Protein AF-A0A1W9SKI6-F1 (afdb_monomer)

Foldseek 3Di:
DDCVVVVVVVCVLLVVLCVVQVNDNVSSVVSCVQAWPWDDDPNDTDTDGDDDDDDDDDDDDDDDDDDDDPPCPPVVVVVVCVVCVVVVCVPDPDPVVVVVPPVVNVVPPDDPDDQDPVNVQQQDWDCQLAVDIDGCVFRPFNKDKQFPVNLVVQPDFFPQSVQVVPPQWDWDADLQGAIFIGGVNHTQFFWQEFEEEVRHTPQDPPGSGDHTFPLGGSVQFRMKMKGAAAPCVRVNTSRGGMYIYTYGDAQVRDADKDWDWDWDDDPNDTAKTKTKIWHWHDDPFKIKIKIKMKMKHQRDQDFHFHDADCPPPDDDDGTDTDTCVVQWMKIWIKIWIWMGGHQKIKIKIKIWMWTWTFDHDDPPDGKIKIKIKIKIKIKIKGFPDDDPFKTKMKMKIKMWMWMWIPMPDPPDLRHTWIKIKIKIKTKIWMWGDPDPFKIKIKMKIKIKIAIDTDPPRDGPDPDDDDPCRMDTDIDIDMDMWGDDPPHIDD

pLDDT: mean 71.31, std 22.76, range [22.05, 97.25]

Mean predicted aligned error: 16.63 Å

Solvent-accessible surface area (backbone atoms only — not comparable to full-atom values): 27666 Å² total; per-residue (Å²): 141,57,72,67,59,57,51,50,52,50,52,52,53,47,51,51,24,25,62,75,44,73,69,35,70,68,50,14,50,55,47,32,65,68,39,54,51,73,50,85,53,94,97,42,83,51,77,52,76,61,90,83,84,82,89,89,89,89,92,90,91,82,90,89,85,84,90,85,78,97,73,59,78,69,61,56,59,58,53,52,56,66,76,43,53,80,69,55,61,80,78,51,92,56,81,70,65,65,79,68,62,51,71,70,61,63,69,64,59,82,67,94,66,80,78,49,73,66,56,55,60,39,56,41,70,44,56,76,91,40,99,51,84,38,32,50,70,71,42,95,59,55,68,48,75,46,41,40,67,57,49,64,73,65,68,48,80,25,50,60,58,51,47,54,73,39,89,57,37,45,75,48,63,52,76,53,61,46,63,35,47,26,49,78,92,37,87,29,33,67,37,27,40,30,40,23,51,75,83,42,78,64,44,39,88,89,64,27,37,59,76,66,40,47,63,55,54,48,90,55,43,40,30,38,42,29,41,60,36,72,35,34,93,85,68,42,77,26,10,55,51,21,33,39,36,39,33,56,69,43,28,92,75,50,70,49,78,49,76,51,74,48,80,38,74,55,97,93,36,81,39,32,41,36,42,37,43,36,42,21,41,64,55,100,58,36,35,35,26,40,37,42,38,41,35,38,15,51,50,46,68,51,76,33,71,33,65,59,78,79,85,72,80,86,82,81,83,81,60,52,81,44,64,27,59,94,45,28,34,31,40,25,36,40,39,38,43,37,40,36,48,77,54,37,36,41,36,41,35,37,46,35,35,39,36,37,39,48,75,46,55,45,100,90,48,84,29,49,30,43,37,38,36,40,34,42,40,38,38,44,35,36,53,79,40,82,58,98,42,43,37,32,33,43,36,38,38,39,36,41,35,42,35,41,36,46,45,74,44,91,90,48,99,49,66,67,44,55,42,41,36,40,37,43,37,46,33,43,39,40,38,37,41,81,52,98,42,38,36,39,39,39,39,38,40,38,40,39,42,36,48,50,72,61,88,86,66,85,73,96,64,100,58,90,82,74,86,74,48,61,49,78,51,76,49,73,53,78,48,52,39,39,57,52,98,88,54,70,49,107

Secondary structure (DSSP, 8-state):
--HHHHHHHHHHHHHHHHHHTTT-HHHHHHHHHHHEEEEEETTEEEEEE--------------------TTSTTHHHHHHHHHSHHHHTTT-S-GGGGTT--HHHHTTS---PPPPHHHHHHH-EESSSSSS-EEGGG-SSEEEEEEHHHHHHTT--SHHHHHTTSTTEEEEE-TT--EEEEETTEE-TBTSEEEEETTEE-S-TTT-B---SSSS-GGGEEEEEEEES--HHHH-TT-SSEEEEEEE--TTT--EEEEEEEEEEETTEEEEEEEEEEEEEE-SSEEEEEEEEEEEEE----EEEEPPPTT--SS--S-EEEE-TTTSEEEEEEEEEEEEETTEEEEEEEEEEEEEEEEEEETTEEEEEEEEEEEEEEEEEEEEEE-SSEEEEEEEEEEEEEEEEEES-TTSS-SSEEEEEEEEEEEEEEEEE-SSSEEEEEEEEEEEEEEEE-TT------S------EEEEEEEEEEEEEE-SS-EE-

Radius of gyration: 32.05 Å; Cα contacts (8 Å, |Δi|>4): 942; chains: 1; bounding box: 71×91×92 Å

Sequence (490 aa):
MNKLLINLIFVFFYSIAFNLSGQDTTKSKVFYDTIFNIKLIDSTFKISVSKLDSIFNIRFFSIDSFVKNKKEYLDTSFIFFKKHKKKFRNQYKNLEEIYDIDLDAIGKLKGRKKCSELEEELNKTTKISTRNIFSTRNAPNIITIINEEKIRKSGARDLIDILKLVPSFHFALDEKGKVGLGIRGNWSNEGKVLMMIDGQEFNEIFTGKLYFGNRFPVDMIKRIEIIRGAGSADYGGFAEFAVINIITYNSKDTEGLDVFWVKGKADGMLVRNNFGLFFRKNWQNSDLSIQFFSGYGQRSNKEHLAFYDMRNWSEHGISDIVSLRNESDIKPNFFSLKYRYKNFSFKTLIDNYEVKDLTNLDIDKRHKTILKTETIYNEAKYNLYNNKKVNLISKVNLIIQSKEINSTNADTIYSEIENLTVKIKPSLLLYYKFNHRIKFTVGTEFFVDAFMKDENIEYTEKSKKEDINALFNASSYIQGVFRLNFFNLT

Nearest PDB structures (foldseek):
  9fzd-assembly1_A  TM=4.346E-01  e=4.517E-02  Escherichia coli
  6wil-assembly1_A  TM=3.286E-01  e=3.837E-03  Acinetobacter baumannii ACICU
  3slo-assembly1_A  TM=3.652E-01  e=9.921E-02  Escherichia coli O157:H7
  1uyo-assembly1_X  TM=4.360E-01  e=5.317E-01  Neisseria meningitidis
  7ye6-assembly1_P  TM=4.055E-01  e=6.223E-01  Escherichia coli O157:H7

Structure (mmCIF, N/CA/C/O backbone):
data_AF-A0A1W9SKI6-F1
#
_entry.id   AF-A0A1W9SKI6-F1
#
loop_
_atom_site.group_PDB
_atom_site.id
_atom_site.type_symbol
_atom_site.label_atom_id
_atom_site.label_alt_id
_atom_site.label_comp_id
_atom_site.label_asym_id
_atom_site.label_entity_id
_atom_site.label_seq_id
_atom_site.pdbx_PDB_ins_code
_atom_site.Cartn_x
_atom_site.Cartn_y
_atom_site.Cartn_z
_atom_site.occupancy
_atom_site.B_iso_or_equiv
_atom_site.auth_seq_id
_atom_site.auth_comp_id
_atom_site.auth_asym_id
_atom_site.auth_atom_id
_atom_site.pdbx_PDB_model_num
ATOM 1 N N . MET A 1 1 ? -11.645 -21.054 43.047 1.00 45.72 1 MET A N 1
ATOM 2 C CA . MET A 1 1 ? -11.476 -21.985 41.904 1.00 45.72 1 MET A CA 1
ATOM 3 C C . MET A 1 1 ? -12.306 -23.254 42.165 1.00 45.72 1 MET A C 1
ATOM 5 O O . MET A 1 1 ? -11.783 -24.341 42.297 1.00 45.72 1 MET A O 1
ATOM 9 N N . ASN A 1 2 ? -13.548 -23.106 42.628 1.00 45.88 2 ASN A N 1
ATOM 10 C CA . ASN A 1 2 ? -14.832 -22.976 41.914 1.00 45.88 2 ASN A CA 1
ATOM 11 C C . ASN A 1 2 ? -15.425 -24.330 41.487 1.00 45.88 2 ASN A C 1
ATOM 13 O O . ASN A 1 2 ? -15.039 -24.887 40.464 1.00 45.88 2 ASN A O 1
ATOM 17 N N . LYS A 1 3 ? -16.438 -24.778 42.253 1.00 41.66 3 LYS A N 1
ATOM 18 C CA . LYS A 1 3 ? -17.330 -25.945 42.046 1.00 41.66 3 LYS A CA 1
ATOM 19 C C . LYS A 1 3 ? -17.765 -26.186 40.589 1.00 41.66 3 LYS A C 1
ATOM 21 O O . LYS A 1 3 ? -18.076 -27.312 40.224 1.00 41.66 3 LYS A O 1
ATOM 26 N N . LEU A 1 4 ? -17.756 -25.148 39.752 1.00 42.44 4 LEU A N 1
ATOM 27 C CA . LEU A 1 4 ? -18.039 -25.229 38.319 1.00 42.44 4 LEU A CA 1
ATOM 28 C C . LEU A 1 4 ? -17.054 -26.142 37.566 1.00 42.44 4 LEU A C 1
ATOM 30 O O . LEU A 1 4 ? -17.481 -26.933 36.732 1.00 42.44 4 LEU A O 1
ATOM 34 N N . LEU A 1 5 ? -15.754 -26.063 37.880 1.00 42.38 5 LEU A N 1
ATOM 35 C CA . LEU A 1 5 ? -14.728 -26.888 37.235 1.00 42.38 5 LEU A CA 1
ATOM 36 C C . LEU A 1 5 ? -14.874 -28.363 37.647 1.00 42.38 5 LEU A C 1
ATOM 38 O O . LEU A 1 5 ? -14.751 -29.248 36.809 1.00 42.38 5 LEU A O 1
ATOM 42 N N . ILE A 1 6 ? -15.237 -28.610 38.912 1.00 44.84 6 ILE A N 1
ATOM 43 C CA . ILE A 1 6 ? -15.528 -29.948 39.457 1.00 44.84 6 ILE A CA 1
ATOM 44 C C . ILE A 1 6 ? -16.728 -30.573 38.730 1.00 44.84 6 ILE A C 1
ATOM 46 O O . ILE A 1 6 ? -16.645 -31.709 38.271 1.00 44.84 6 ILE A O 1
ATOM 50 N N . ASN A 1 7 ? -17.813 -29.812 38.549 1.00 47.31 7 ASN A N 1
ATOM 51 C CA . ASN A 1 7 ? -19.002 -30.292 37.842 1.00 47.31 7 ASN A CA 1
ATOM 52 C C . ASN A 1 7 ? -18.734 -30.543 36.350 1.00 47.31 7 ASN A C 1
ATOM 54 O O . ASN A 1 7 ? -19.247 -31.510 35.798 1.00 47.31 7 ASN A O 1
ATOM 58 N N . LEU A 1 8 ? -17.913 -29.713 35.699 1.00 45.00 8 LEU A N 1
ATOM 59 C CA . LEU A 1 8 ? -17.529 -29.902 34.294 1.00 45.00 8 LEU A CA 1
ATOM 60 C C . LEU A 1 8 ? -16.683 -31.164 34.090 1.00 45.00 8 LEU A C 1
ATOM 62 O O . LEU A 1 8 ? -16.937 -31.915 33.152 1.00 45.00 8 LEU A O 1
ATOM 66 N N . ILE A 1 9 ? -15.725 -31.423 34.985 1.00 47.78 9 ILE A N 1
ATOM 67 C CA . ILE A 1 9 ? -14.895 -32.634 34.951 1.00 47.78 9 ILE A CA 1
ATOM 68 C C . ILE A 1 9 ? -15.759 -33.877 35.205 1.00 47.78 9 ILE A C 1
ATOM 70 O O . ILE A 1 9 ? -15.648 -34.860 34.473 1.00 47.78 9 ILE A O 1
ATOM 74 N N . PHE A 1 10 ? -16.681 -33.817 36.172 1.00 51.16 10 PHE A N 1
ATOM 75 C CA . PHE A 1 10 ? -17.609 -34.915 36.457 1.00 51.16 10 PHE A CA 1
ATOM 76 C C . PHE A 1 10 ? -18.507 -35.236 35.253 1.00 51.16 10 PHE A C 1
ATOM 78 O O . PHE A 1 10 ? -18.604 -36.390 34.839 1.00 51.16 10 PHE A O 1
ATOM 85 N N . VAL A 1 11 ? -19.104 -34.211 34.635 1.00 54.31 11 VAL A N 1
ATOM 86 C CA . VAL A 1 11 ? -19.956 -34.364 33.445 1.00 54.31 11 VAL A CA 1
ATOM 87 C C . VAL A 1 11 ? -19.168 -34.925 32.262 1.00 54.31 11 VAL A C 1
ATOM 89 O O . VAL A 1 11 ? -19.689 -35.767 31.534 1.00 54.31 11 VAL A O 1
ATOM 92 N N . PHE A 1 12 ? -17.914 -34.506 32.083 1.00 52.31 12 PHE A N 1
ATOM 93 C CA . PHE A 1 12 ? -17.065 -34.985 30.996 1.00 52.31 12 PHE A CA 1
ATOM 94 C C . PHE A 1 12 ? -16.761 -36.486 31.117 1.00 52.31 12 PHE A C 1
ATOM 96 O O . PHE A 1 12 ? -17.006 -37.239 30.175 1.00 52.31 12 PHE A O 1
ATOM 103 N N . PHE A 1 13 ? -16.305 -36.946 32.284 1.00 49.69 13 PHE A N 1
ATOM 104 C CA . PHE A 1 13 ? -15.981 -38.362 32.486 1.00 49.69 13 PHE A CA 1
ATOM 105 C C . PHE A 1 13 ? -17.231 -39.253 32.556 1.00 49.69 13 PHE A C 1
ATOM 107 O O . PHE A 1 13 ? -17.219 -40.358 32.013 1.00 49.69 13 PHE A O 1
ATOM 114 N N . TYR A 1 14 ? -18.341 -38.764 33.119 1.00 55.12 14 TYR A N 1
ATOM 115 C CA . TYR A 1 14 ? -19.610 -39.498 33.106 1.00 55.12 14 TYR A CA 1
ATOM 116 C C . TYR A 1 14 ? -20.189 -39.617 31.686 1.00 55.12 14 TYR A C 1
ATOM 118 O O . TYR A 1 14 ? -20.707 -40.665 31.321 1.00 55.12 14 TYR A O 1
ATOM 126 N N . SER A 1 15 ? -20.030 -38.590 30.843 1.00 47.78 15 SER A N 1
ATOM 127 C CA . SER A 1 15 ? -20.381 -38.630 29.413 1.00 47.78 15 SER A CA 1
ATOM 128 C C . SER A 1 15 ? -19.596 -39.702 28.649 1.00 47.78 15 SER A C 1
ATOM 130 O O . SER A 1 15 ? -20.147 -40.389 27.788 1.00 47.78 15 SER A O 1
ATOM 132 N N . ILE A 1 16 ? -18.309 -39.869 28.961 1.00 49.41 16 ILE A N 1
ATOM 133 C CA . ILE A 1 16 ? -17.473 -40.908 28.347 1.00 49.41 16 ILE A CA 1
ATOM 134 C C . ILE A 1 16 ? -17.939 -42.297 28.803 1.00 49.41 16 ILE A C 1
ATOM 136 O O . ILE A 1 16 ? -18.177 -43.161 27.961 1.00 49.41 16 ILE A O 1
ATOM 140 N N . ALA A 1 17 ? -18.169 -42.492 30.105 1.00 49.06 17 ALA A N 1
ATOM 141 C CA . ALA A 1 17 ? -18.698 -43.747 30.646 1.00 49.06 17 ALA A CA 1
ATOM 142 C C . ALA A 1 17 ? -20.106 -44.082 30.108 1.00 49.0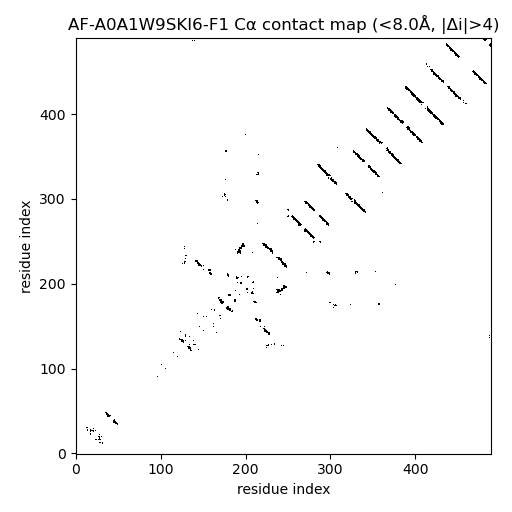6 17 ALA A C 1
ATOM 144 O O . ALA A 1 17 ? -20.405 -45.242 29.824 1.00 49.06 17 ALA A O 1
ATOM 145 N N . PHE A 1 18 ? -20.954 -43.071 29.899 1.00 49.88 18 PHE A N 1
ATOM 146 C CA . PHE A 1 18 ? -22.292 -43.225 29.325 1.00 49.88 18 PHE A CA 1
ATOM 147 C C . PHE A 1 18 ? -22.262 -43.691 27.871 1.00 49.88 18 PHE A C 1
ATOM 149 O O . PHE A 1 18 ? -23.008 -44.588 27.486 1.00 49.88 18 PHE A O 1
ATOM 156 N N . ASN A 1 19 ? -21.353 -43.143 27.066 1.00 50.59 19 ASN A N 1
ATOM 157 C CA . ASN A 1 19 ? -21.190 -43.593 25.686 1.00 50.59 19 ASN A CA 1
ATOM 158 C C . ASN A 1 19 ? -20.571 -44.996 25.595 1.00 50.59 19 ASN A C 1
ATOM 160 O O . ASN A 1 19 ? -21.017 -45.801 24.782 1.00 50.59 19 ASN A O 1
ATOM 164 N N . LEU A 1 20 ? -19.589 -45.314 26.444 1.00 47.59 20 LEU A N 1
ATOM 165 C CA . LEU A 1 20 ? -18.911 -46.617 26.434 1.00 47.59 20 LEU A CA 1
ATOM 166 C C . LEU A 1 20 ? -19.780 -47.760 26.978 1.00 47.59 20 LEU A C 1
ATOM 168 O O . LEU A 1 20 ? -19.622 -48.901 26.559 1.00 47.59 20 LEU A O 1
ATOM 172 N N . SER A 1 21 ? -20.734 -47.464 27.861 1.00 48.59 21 SER A N 1
ATOM 173 C CA . SER A 1 21 ? -21.675 -48.453 28.407 1.00 48.59 21 SER A CA 1
ATOM 174 C C . SER A 1 21 ? -22.931 -48.661 27.550 1.00 48.59 21 SER A C 1
ATOM 176 O O . SER A 1 21 ? -23.876 -49.317 27.992 1.00 48.59 21 SER A O 1
ATOM 178 N N . GLY A 1 22 ? -22.959 -48.116 26.327 1.00 56.47 22 GLY A N 1
ATOM 179 C CA . GLY A 1 22 ? -24.100 -48.250 25.419 1.00 56.47 22 GLY A CA 1
ATOM 180 C C . GLY A 1 22 ? -25.334 -47.465 25.872 1.00 56.47 22 GLY A C 1
ATOM 181 O O . GLY A 1 22 ? -26.451 -47.892 25.600 1.00 56.47 22 GLY A O 1
ATOM 182 N N . GLN A 1 23 ? -25.139 -46.330 26.554 1.00 58.91 23 GLN A N 1
ATOM 183 C CA . GLN A 1 23 ? -26.201 -45.434 27.036 1.00 58.91 23 GLN A CA 1
ATOM 184 C C . GLN A 1 23 ? -27.109 -46.031 28.130 1.00 58.91 23 GLN A C 1
ATOM 186 O O . GLN A 1 23 ? -28.188 -45.506 28.404 1.00 58.91 23 GLN A O 1
ATOM 191 N N . ASP A 1 24 ? -26.661 -47.094 28.806 1.00 63.25 24 ASP A N 1
ATOM 192 C CA . ASP A 1 24 ? -27.309 -47.642 30.002 1.00 63.25 24 ASP A CA 1
ATOM 193 C C . ASP A 1 24 ? -26.775 -46.929 31.249 1.00 63.25 24 ASP A C 1
ATOM 195 O O . ASP A 1 24 ? -25.610 -47.078 31.623 1.00 63.25 24 ASP A O 1
ATOM 199 N N . THR A 1 25 ? -27.629 -46.149 31.912 1.00 55.50 25 THR A N 1
ATOM 200 C CA . THR A 1 25 ? -27.274 -45.304 33.065 1.00 55.50 25 THR A CA 1
ATOM 201 C C . THR A 1 25 ? -26.757 -46.094 34.268 1.00 55.50 25 THR A C 1
ATOM 203 O O . THR A 1 25 ? -25.912 -45.596 35.018 1.00 55.50 25 THR A O 1
ATOM 206 N N . THR A 1 26 ? -27.216 -47.334 34.440 1.00 57.56 26 THR A N 1
ATOM 207 C CA . THR A 1 26 ? -26.822 -48.220 35.542 1.00 57.56 26 THR A CA 1
ATOM 208 C C . THR A 1 26 ? -25.416 -48.749 35.297 1.00 57.56 26 THR A C 1
ATOM 210 O O . THR A 1 26 ? -24.546 -48.643 36.164 1.00 57.56 26 THR A O 1
ATOM 213 N N . LYS A 1 27 ? -25.155 -49.215 34.068 1.00 51.22 27 LYS A N 1
ATOM 214 C CA . LYS A 1 27 ? -23.817 -49.637 33.635 1.00 51.22 27 LYS A CA 1
ATOM 215 C C . LYS A 1 27 ? -22.846 -48.465 33.585 1.00 51.22 27 LYS A C 1
ATOM 217 O O . LYS A 1 27 ? -21.712 -48.630 34.001 1.00 51.22 27 LYS A O 1
ATOM 222 N N . SER A 1 28 ? -23.292 -47.279 33.170 1.00 56.62 28 SER A N 1
ATOM 223 C CA . SER A 1 28 ? -22.488 -46.047 33.128 1.00 56.62 28 SER A CA 1
ATOM 224 C C . SER A 1 28 ? -21.917 -45.687 34.490 1.00 56.62 28 SER A C 1
ATOM 226 O O . SER A 1 28 ? -20.758 -45.296 34.590 1.00 56.62 28 SER A O 1
ATOM 228 N N . LYS A 1 29 ? -22.736 -45.817 35.541 1.00 57.84 29 LYS A N 1
ATOM 229 C CA . LYS A 1 29 ? -22.324 -45.510 36.909 1.00 57.84 29 LYS A CA 1
ATOM 230 C C . LYS A 1 29 ? -21.307 -46.530 37.419 1.00 57.84 29 LYS A C 1
ATOM 232 O O . LYS A 1 29 ? -20.256 -46.131 37.900 1.00 57.84 29 LYS A O 1
ATOM 237 N N . VAL A 1 30 ? -21.564 -47.822 37.206 1.00 53.78 30 VAL A N 1
ATOM 238 C CA . VAL A 1 30 ? -20.612 -48.892 37.553 1.00 53.78 30 VAL A CA 1
ATOM 239 C C . VAL A 1 30 ? -19.298 -48.732 36.776 1.00 53.78 30 VAL A C 1
ATOM 241 O O . VAL A 1 30 ? -18.224 -48.836 37.357 1.00 53.78 30 VAL A O 1
ATOM 244 N N . PHE A 1 31 ? -19.358 -48.410 35.483 1.00 54.03 31 PHE A N 1
ATOM 245 C CA . PHE A 1 31 ? -18.193 -48.197 34.616 1.00 54.03 31 PHE A CA 1
ATOM 246 C C . PHE A 1 31 ? -17.373 -46.970 35.044 1.00 54.03 31 PHE A C 1
ATOM 248 O O . PHE A 1 31 ? -16.146 -47.034 35.094 1.00 54.03 31 PHE A O 1
ATOM 255 N N . TYR A 1 32 ? -18.049 -45.875 35.413 1.00 58.12 32 TYR A N 1
ATOM 256 C CA . TYR A 1 32 ? -17.425 -44.680 35.982 1.00 58.12 32 TYR A CA 1
ATOM 257 C C . TYR A 1 32 ? -16.706 -44.998 37.301 1.00 58.12 32 TYR A C 1
ATOM 259 O O . TYR A 1 32 ? -15.515 -44.714 37.419 1.00 58.12 32 TYR A O 1
ATOM 267 N N . ASP A 1 33 ? -17.389 -45.662 38.238 1.00 53.72 33 ASP A N 1
ATOM 268 C CA . ASP A 1 33 ? -16.848 -45.991 39.563 1.00 53.72 33 ASP A CA 1
ATOM 269 C C . ASP A 1 33 ? -15.702 -47.027 39.498 1.00 53.72 33 ASP A C 1
ATOM 271 O O . ASP A 1 33 ? -14.801 -47.006 40.336 1.00 53.72 33 ASP A O 1
ATOM 275 N N . THR A 1 34 ? -15.697 -47.911 38.490 1.00 49.97 34 THR A N 1
ATOM 276 C CA . THR A 1 34 ? -14.689 -48.984 38.342 1.00 49.97 34 THR A CA 1
ATOM 277 C C . THR A 1 34 ? -13.410 -48.520 37.630 1.00 49.97 34 THR A C 1
ATOM 279 O O . THR A 1 34 ? -12.326 -49.018 37.931 1.00 49.97 34 THR A O 1
ATOM 282 N N . ILE A 1 35 ? -13.507 -47.578 36.682 1.00 51.03 35 ILE A N 1
ATOM 283 C CA . ILE A 1 35 ? -12.367 -47.145 35.845 1.00 51.03 35 ILE A CA 1
ATOM 284 C C . ILE A 1 35 ? -11.756 -45.827 36.331 1.00 51.03 35 ILE A C 1
ATOM 286 O O . ILE A 1 35 ? -10.547 -45.625 36.202 1.00 51.03 35 ILE A O 1
ATOM 290 N N . PHE A 1 36 ? -12.563 -44.931 36.907 1.00 53.03 36 PHE A N 1
ATOM 291 C CA . PHE A 1 36 ? -12.135 -43.589 37.292 1.00 53.03 36 PHE A CA 1
ATOM 292 C C . PHE A 1 36 ? -12.262 -43.386 38.804 1.00 53.03 36 PHE A C 1
ATOM 294 O O . PHE A 1 36 ? -13.232 -42.818 39.298 1.00 53.03 36 PHE A O 1
ATOM 301 N N . ASN A 1 37 ? -11.238 -43.791 39.559 1.00 51.16 37 ASN A N 1
ATOM 302 C CA . ASN A 1 37 ? -11.165 -43.481 40.987 1.00 51.16 37 ASN A CA 1
ATOM 303 C C . ASN A 1 37 ? -10.534 -42.089 41.172 1.00 51.16 37 ASN A C 1
ATOM 305 O O . ASN A 1 37 ? -9.311 -41.945 41.233 1.00 51.16 37 ASN A O 1
ATOM 309 N N . ILE A 1 38 ? -11.365 -41.042 41.174 1.00 48.50 38 ILE A N 1
ATOM 310 C CA . ILE A 1 38 ? -10.923 -39.648 41.339 1.00 48.50 38 ILE A CA 1
ATOM 311 C C . ILE A 1 38 ? -11.090 -39.252 42.808 1.00 48.50 38 ILE A C 1
ATOM 313 O O . ILE A 1 38 ? -12.208 -39.038 43.277 1.00 48.50 38 ILE A O 1
ATOM 317 N N . LYS A 1 39 ? -9.975 -39.112 43.536 1.00 49.00 39 LYS A N 1
ATOM 318 C CA . LYS A 1 39 ? -9.964 -38.579 44.908 1.00 49.00 39 LYS A CA 1
ATOM 319 C C . LYS A 1 39 ? -9.344 -37.185 44.941 1.00 49.00 39 LYS A C 1
ATOM 321 O O . LYS A 1 39 ? -8.323 -36.929 44.303 1.00 49.00 39 LYS A O 1
ATOM 326 N N . LEU A 1 40 ? -9.967 -36.294 45.709 1.00 40.41 40 LEU A N 1
ATOM 327 C CA . LEU A 1 40 ? -9.437 -34.968 46.008 1.00 40.41 40 LEU A CA 1
ATOM 328 C C . LEU A 1 40 ? -8.604 -35.065 47.292 1.00 40.41 40 LEU A C 1
ATOM 330 O O . LEU A 1 40 ? -9.158 -35.387 48.341 1.00 40.41 40 LEU A O 1
ATOM 334 N N . ILE A 1 41 ? -7.296 -34.822 47.212 1.00 44.88 41 ILE A N 1
ATOM 335 C CA . ILE A 1 41 ? -6.399 -34.804 48.378 1.00 44.88 41 ILE A CA 1
ATOM 336 C C . ILE A 1 41 ? -5.532 -33.550 48.260 1.00 44.88 41 ILE A C 1
ATOM 338 O O . ILE A 1 41 ? -4.937 -33.313 47.211 1.00 44.88 41 ILE A O 1
ATOM 342 N N . ASP A 1 42 ? -5.517 -32.710 49.296 1.00 35.97 42 ASP A N 1
ATOM 343 C CA . ASP A 1 42 ? -4.669 -31.512 49.402 1.00 35.97 42 ASP A CA 1
ATOM 344 C C . ASP A 1 42 ? -4.609 -30.655 48.131 1.00 35.97 42 ASP A C 1
ATOM 346 O O . ASP A 1 42 ? -3.549 -30.289 47.629 1.00 35.97 42 ASP A O 1
ATOM 350 N N . SER A 1 43 ? -5.781 -30.313 47.590 1.00 39.44 43 SER A N 1
ATOM 351 C CA . SER A 1 43 ? -5.915 -29.404 46.436 1.00 39.44 43 SER A CA 1
ATOM 352 C C . SER A 1 43 ? -5.321 -29.924 45.118 1.00 39.44 43 SER A C 1
ATOM 354 O O . SER A 1 43 ? -5.269 -29.178 44.140 1.00 39.44 43 SER A O 1
ATOM 356 N N . THR A 1 44 ? -4.921 -31.197 45.057 1.00 33.41 44 THR A N 1
ATOM 357 C CA . THR A 1 44 ? -4.415 -31.855 43.848 1.00 33.41 44 THR A CA 1
ATOM 358 C C . THR A 1 44 ? -5.282 -33.065 43.492 1.00 33.41 44 THR A C 1
ATOM 360 O O . THR A 1 44 ? -5.724 -33.831 44.349 1.00 33.41 44 THR A O 1
ATOM 363 N N . PHE A 1 45 ? -5.596 -33.217 42.203 1.00 41.56 45 PHE A N 1
ATOM 364 C CA . PHE A 1 45 ? -6.372 -34.353 41.710 1.00 41.56 45 PHE A CA 1
ATOM 365 C C . PHE A 1 45 ? -5.428 -35.523 41.434 1.00 41.56 45 PHE A C 1
ATOM 367 O O . PHE A 1 45 ? -4.574 -35.427 40.554 1.00 41.56 45 PHE A O 1
ATOM 374 N N . LYS A 1 46 ? -5.605 -36.644 42.142 1.00 37.84 46 LYS A N 1
ATOM 375 C CA . LYS A 1 46 ? -5.004 -37.925 41.746 1.00 37.84 46 LYS A CA 1
ATOM 376 C C . LYS A 1 46 ? -6.041 -38.736 40.977 1.00 37.84 46 LYS A C 1
ATOM 378 O O . LYS A 1 46 ? -7.098 -39.065 41.511 1.00 37.84 46 LYS A O 1
ATOM 383 N N . ILE A 1 47 ? -5.719 -39.039 39.723 1.00 42.03 47 ILE A N 1
ATOM 384 C CA . ILE A 1 47 ? -6.487 -39.934 38.855 1.00 42.03 47 ILE A CA 1
ATOM 385 C C . ILE A 1 47 ? -5.676 -41.219 38.737 1.00 42.03 47 ILE A C 1
ATOM 387 O O . ILE A 1 47 ? -4.580 -41.209 38.180 1.00 42.03 47 ILE A O 1
ATOM 391 N N . SER A 1 48 ? -6.197 -42.316 39.277 1.00 42.22 48 SER A N 1
ATOM 392 C CA . SER A 1 48 ? -5.643 -43.653 39.062 1.00 42.22 48 SER A CA 1
ATOM 393 C C . SER A 1 48 ? -6.549 -44.425 38.108 1.00 42.22 48 SER A C 1
ATOM 395 O O . SER A 1 48 ? -7.722 -44.623 38.422 1.00 42.22 48 SER A O 1
ATOM 397 N N . VAL A 1 49 ? -6.013 -44.855 36.963 1.00 40.81 49 VAL A N 1
ATOM 398 C CA . VAL A 1 49 ? -6.711 -45.726 36.007 1.00 40.81 49 VAL A CA 1
ATOM 399 C C . VAL A 1 49 ? -6.300 -47.167 36.302 1.00 40.81 49 VAL A C 1
ATOM 401 O O . VAL A 1 49 ? -5.121 -47.504 36.197 1.00 40.81 49 VAL A O 1
ATOM 404 N N . SER A 1 50 ? -7.245 -48.018 36.696 1.00 38.75 50 SER A N 1
ATOM 405 C CA . SER A 1 50 ? -7.017 -49.462 36.826 1.00 38.75 50 SER A CA 1
ATOM 406 C C . SER A 1 50 ? -7.201 -50.173 35.476 1.00 38.75 50 SER A C 1
ATOM 408 O O . SER A 1 50 ? -8.096 -49.828 34.710 1.00 38.75 50 SER A O 1
ATOM 410 N N . LYS A 1 51 ? -6.305 -51.135 35.196 1.00 38.34 51 LYS A N 1
ATOM 411 C CA . LYS A 1 51 ? -6.126 -51.926 33.957 1.00 38.34 51 LYS A CA 1
ATOM 412 C C . LYS A 1 51 ? -7.413 -52.237 33.169 1.00 38.34 51 LYS A C 1
ATOM 414 O O . LYS A 1 51 ? -8.349 -52.810 33.715 1.00 38.34 51 LYS A O 1
ATOM 419 N N . LEU A 1 52 ? -7.372 -51.986 31.858 1.00 34.16 52 LEU A N 1
ATOM 420 C CA . LEU A 1 52 ? -8.285 -52.548 30.857 1.00 34.16 52 LEU A CA 1
ATOM 421 C C . LEU A 1 52 ? -7.464 -53.363 29.849 1.00 34.16 52 LEU A C 1
ATOM 423 O O . LEU A 1 52 ? -6.831 -52.800 28.956 1.00 34.16 52 LEU A O 1
ATOM 427 N N . ASP A 1 53 ? -7.473 -54.685 30.018 1.00 28.67 53 ASP A N 1
ATOM 428 C CA . ASP A 1 53 ? -7.006 -55.642 29.017 1.00 28.67 53 ASP A CA 1
ATOM 429 C C . ASP A 1 53 ? -8.120 -55.886 27.983 1.00 28.67 53 ASP A C 1
ATOM 431 O O . ASP A 1 53 ? -9.126 -56.520 28.280 1.00 28.67 53 ASP A O 1
ATOM 435 N N . SER A 1 54 ? -7.876 -55.442 26.745 1.00 36.28 54 SER A N 1
ATOM 436 C CA . SER A 1 54 ? -8.420 -55.948 25.468 1.00 36.28 54 SER A CA 1
ATOM 437 C C . SER A 1 54 ? -9.939 -55.891 25.143 1.00 36.28 54 SER A C 1
ATOM 439 O O . SER A 1 54 ? -10.815 -56.058 25.980 1.00 36.28 54 SER A O 1
ATOM 441 N N . ILE A 1 55 ? -10.190 -55.815 23.820 1.00 27.83 55 ILE A N 1
ATOM 442 C CA . ILE A 1 55 ? -11.397 -56.171 23.031 1.00 27.83 55 ILE A CA 1
ATOM 443 C C . ILE A 1 55 ? -12.460 -55.061 22.783 1.00 27.83 55 ILE A C 1
ATOM 445 O O . ILE A 1 55 ? -13.320 -54.813 23.617 1.00 27.83 55 ILE A O 1
ATOM 449 N N . PHE A 1 56 ? -12.458 -54.427 21.590 1.00 25.06 56 PHE A N 1
ATOM 450 C CA . PHE A 1 56 ? -13.435 -54.681 20.495 1.00 25.06 56 PHE A CA 1
ATOM 451 C C . PHE A 1 56 ? -13.246 -53.781 19.245 1.00 25.06 56 PHE A C 1
ATOM 453 O O . PHE A 1 56 ? -12.946 -52.593 19.335 1.00 25.06 56 PHE A O 1
ATOM 460 N N . ASN A 1 57 ? -13.436 -54.411 18.075 1.00 22.05 57 ASN A N 1
ATOM 461 C CA . ASN A 1 57 ? -13.266 -53.934 16.690 1.00 22.05 57 ASN A CA 1
ATOM 462 C C . ASN A 1 57 ? -14.583 -53.412 16.042 1.00 22.05 57 ASN A C 1
ATOM 464 O O . ASN A 1 57 ? -15.678 -53.672 16.528 1.00 22.05 57 ASN A O 1
ATOM 468 N N . ILE A 1 58 ? -14.436 -52.706 14.909 1.00 28.00 58 ILE A N 1
ATOM 469 C CA . ILE A 1 58 ? -15.364 -51.822 14.144 1.00 28.00 58 ILE A CA 1
ATOM 470 C C . ILE A 1 58 ? -16.202 -52.548 13.039 1.00 28.00 58 ILE A C 1
ATOM 472 O O . ILE A 1 58 ? -15.680 -53.522 12.502 1.00 28.00 58 ILE A O 1
ATOM 476 N N . ARG A 1 59 ? -17.386 -52.026 12.583 1.00 22.17 59 ARG A N 1
ATOM 477 C CA . ARG A 1 59 ? -17.755 -51.681 11.148 1.00 22.17 59 ARG A CA 1
ATOM 478 C C . ARG A 1 59 ? -19.230 -51.258 10.834 1.00 22.17 59 ARG A C 1
ATOM 480 O O . ARG A 1 59 ? -20.118 -51.421 11.656 1.00 22.17 59 ARG A O 1
ATOM 487 N N . PHE A 1 60 ? -19.400 -50.646 9.639 1.00 30.06 60 PHE A N 1
ATOM 488 C CA . PHE A 1 60 ? -20.407 -49.688 9.085 1.00 30.06 60 PHE A CA 1
ATOM 489 C C . PHE A 1 60 ? -21.615 -50.273 8.288 1.00 30.06 60 PHE A C 1
ATOM 491 O O . PHE A 1 60 ? -21.543 -51.416 7.856 1.00 30.06 60 PHE A O 1
ATOM 498 N N . PHE A 1 61 ? -22.627 -49.436 7.948 1.00 22.16 61 PHE A N 1
ATOM 499 C CA . PHE A 1 61 ? -23.606 -49.634 6.840 1.00 22.16 61 PHE A CA 1
ATOM 500 C C . PHE A 1 61 ? -23.938 -48.332 6.054 1.00 22.16 61 PHE A C 1
ATOM 502 O O . PHE A 1 61 ? -23.860 -47.239 6.617 1.00 22.16 61 PHE A O 1
ATOM 509 N N . SER A 1 62 ? -24.306 -48.457 4.762 1.00 23.62 62 SER A N 1
ATOM 510 C CA . SER A 1 62 ? -24.506 -47.384 3.755 1.00 23.62 62 SER A CA 1
ATOM 511 C C . SER A 1 62 ? -25.912 -47.323 3.107 1.00 23.62 62 SER A C 1
ATOM 513 O O . SER A 1 62 ? -26.516 -48.372 2.932 1.00 23.62 62 SER A O 1
ATOM 515 N N . ILE A 1 63 ? -26.296 -46.109 2.650 1.00 29.08 63 ILE A N 1
ATOM 516 C CA . ILE A 1 63 ? -27.103 -45.688 1.458 1.00 29.08 63 ILE A CA 1
ATOM 517 C C . ILE A 1 63 ? -28.516 -46.294 1.235 1.00 29.08 63 ILE A C 1
ATOM 519 O O . ILE A 1 63 ? -28.623 -47.474 0.947 1.00 29.08 63 ILE A O 1
ATOM 523 N N . ASP A 1 64 ? -29.585 -45.470 1.276 1.00 23.02 64 ASP A N 1
ATOM 524 C CA . ASP A 1 64 ? -30.431 -45.077 0.113 1.00 23.02 64 ASP A CA 1
ATOM 525 C C . ASP A 1 64 ? -31.748 -44.364 0.508 1.00 23.02 64 ASP A C 1
ATOM 527 O O . ASP A 1 64 ? -32.227 -44.501 1.629 1.00 23.02 64 ASP A O 1
ATOM 531 N N . SER A 1 65 ? -32.355 -43.654 -0.458 1.00 25.73 65 SER A N 1
ATOM 532 C CA . SER A 1 65 ? -33.690 -42.999 -0.472 1.00 25.73 65 SER A CA 1
ATOM 533 C C . SER A 1 65 ? -33.799 -41.514 -0.068 1.00 25.73 65 SER A C 1
ATOM 535 O O . SER A 1 65 ? -34.511 -41.094 0.842 1.00 25.73 65 SER A O 1
ATOM 537 N N . PHE A 1 66 ? -33.161 -40.679 -0.892 1.00 28.45 66 PHE A N 1
ATOM 538 C CA . PHE A 1 66 ? -33.668 -39.351 -1.245 1.00 28.45 66 PHE A CA 1
ATOM 539 C C . PHE A 1 66 ? -34.870 -39.526 -2.204 1.00 28.45 66 PHE A C 1
ATOM 541 O O . PHE A 1 66 ? -34.803 -40.328 -3.129 1.00 28.45 66 PHE A O 1
ATOM 548 N N . VAL A 1 67 ? -35.929 -38.727 -2.022 1.00 31.36 67 VAL A N 1
ATOM 549 C CA . VAL A 1 67 ? -37.117 -38.572 -2.901 1.00 31.36 67 VAL A CA 1
ATOM 550 C C . VAL A 1 67 ? -38.265 -39.582 -2.714 1.00 31.36 67 VAL A C 1
ATOM 552 O O . VAL A 1 67 ? -38.440 -40.506 -3.501 1.00 31.36 67 VAL A O 1
ATOM 555 N N . LYS A 1 68 ? -39.180 -39.288 -1.776 1.00 26.59 68 LYS A N 1
ATOM 556 C CA . LYS A 1 68 ? -40.636 -39.265 -2.048 1.00 26.59 68 LYS A CA 1
ATOM 557 C C . LYS A 1 68 ? -41.418 -38.641 -0.883 1.00 26.59 68 LYS A C 1
ATOM 559 O O . LYS A 1 68 ? -41.103 -38.856 0.274 1.00 26.59 68 LYS A O 1
ATOM 564 N N . ASN A 1 69 ? -42.470 -37.908 -1.247 1.00 28.62 69 ASN A N 1
ATOM 565 C CA . ASN A 1 69 ? -43.557 -37.373 -0.411 1.00 28.62 69 ASN A CA 1
ATOM 566 C C . ASN A 1 69 ? -43.351 -36.037 0.330 1.00 28.62 69 ASN A C 1
ATOM 568 O O . ASN A 1 69 ? -43.205 -35.928 1.540 1.00 28.62 69 ASN A O 1
ATOM 572 N N . LYS A 1 70 ? -43.540 -34.975 -0.460 1.00 29.33 70 LYS A N 1
ATOM 573 C CA . LYS A 1 70 ? -43.668 -33.549 -0.116 1.00 29.33 70 LYS A CA 1
ATOM 574 C C . LYS A 1 70 ? -44.963 -33.173 0.655 1.00 29.33 70 LYS A C 1
ATOM 576 O O . LYS A 1 70 ? -45.390 -32.027 0.561 1.00 29.33 70 LYS A O 1
ATOM 581 N N . LYS A 1 71 ? -45.614 -34.096 1.382 1.00 26.94 71 LYS A N 1
ATOM 582 C CA . LYS A 1 71 ? -46.946 -33.863 2.003 1.00 26.94 71 LYS A CA 1
ATOM 583 C C . LYS A 1 71 ? -47.023 -33.989 3.537 1.00 26.94 71 LYS A C 1
ATOM 585 O O . LYS A 1 71 ? -48.048 -33.624 4.092 1.00 26.94 71 LYS A O 1
ATOM 590 N N . GLU A 1 72 ? -45.950 -34.376 4.234 1.00 30.94 72 GLU A N 1
ATOM 591 C CA . GLU A 1 72 ? -45.929 -34.494 5.716 1.00 30.94 72 GLU A CA 1
ATOM 592 C C . GLU A 1 72 ? -45.400 -33.254 6.474 1.00 30.94 72 GLU A C 1
ATOM 594 O O . GLU A 1 72 ? -45.396 -33.213 7.707 1.00 30.94 72 GLU A O 1
ATOM 599 N N . TYR A 1 73 ? -44.978 -32.203 5.766 1.00 30.95 73 TYR A N 1
ATOM 600 C CA . TYR A 1 73 ? -44.375 -31.020 6.402 1.00 30.95 73 TYR A CA 1
ATOM 601 C C . TYR A 1 73 ? -45.376 -30.074 7.089 1.00 30.95 73 TYR A C 1
ATOM 603 O O . TYR A 1 73 ? -44.970 -29.230 7.888 1.00 30.95 73 TYR A O 1
ATOM 611 N N . LEU A 1 74 ? -46.678 -30.211 6.822 1.00 27.97 74 LEU A N 1
ATOM 612 C CA . LEU A 1 74 ? -47.701 -29.359 7.443 1.00 27.97 74 LEU A CA 1
ATOM 613 C C . LEU A 1 74 ? -48.293 -29.963 8.729 1.00 27.97 74 LEU A C 1
ATOM 615 O O . LEU A 1 74 ? -48.583 -29.207 9.654 1.00 27.97 74 LEU A O 1
ATOM 619 N N . ASP A 1 75 ? -48.342 -31.292 8.874 1.00 28.97 75 ASP A N 1
ATOM 620 C CA . ASP A 1 75 ? -48.923 -31.931 10.072 1.00 28.97 75 ASP A CA 1
ATOM 621 C C . ASP A 1 75 ? -47.942 -32.122 11.240 1.00 28.97 75 ASP A C 1
ATOM 623 O O . ASP A 1 75 ? -48.331 -32.086 12.412 1.00 28.97 75 ASP A O 1
ATOM 627 N N . THR A 1 76 ? -46.639 -32.221 10.974 1.00 30.61 76 THR A N 1
ATOM 628 C CA . THR A 1 76 ? -45.621 -32.314 12.041 1.00 30.61 76 THR A CA 1
ATOM 629 C C . THR A 1 76 ? -45.452 -31.001 12.818 1.00 30.61 76 THR A C 1
ATOM 631 O O . THR A 1 76 ? -45.133 -31.016 14.012 1.00 30.61 76 THR A O 1
ATOM 634 N N . SER A 1 77 ? -45.780 -29.869 12.191 1.00 29.45 77 SER A N 1
ATOM 635 C CA . SER A 1 77 ? -45.769 -28.537 12.810 1.00 29.45 77 SER A CA 1
ATOM 636 C C . SER A 1 77 ? -46.882 -28.369 13.860 1.00 29.45 77 SER A C 1
ATOM 638 O O . SER A 1 77 ? -46.673 -27.734 14.897 1.00 29.45 77 SER A O 1
ATOM 640 N N . PHE A 1 78 ? -48.044 -29.003 13.654 1.00 29.08 78 PHE A N 1
ATOM 641 C CA . PHE A 1 78 ? -49.189 -28.923 14.571 1.00 29.08 78 PHE A CA 1
ATOM 642 C C . PHE A 1 78 ? -49.064 -29.876 15.773 1.00 29.08 78 PHE A C 1
ATOM 644 O O . PHE A 1 78 ? -49.467 -29.537 16.892 1.00 29.08 78 PHE A O 1
ATOM 651 N N . ILE A 1 79 ? -48.440 -31.047 15.589 1.00 32.62 79 ILE A N 1
ATOM 652 C CA . ILE A 1 79 ? -48.229 -32.025 16.671 1.00 32.62 79 ILE A CA 1
ATOM 653 C C . ILE A 1 79 ? -47.114 -31.565 17.631 1.00 32.62 79 ILE A C 1
ATOM 655 O O . ILE A 1 79 ? -47.240 -31.734 18.850 1.00 32.62 79 ILE A O 1
ATOM 659 N N . PHE A 1 80 ? -46.071 -30.891 17.128 1.00 35.09 80 PHE A N 1
ATOM 660 C CA . PHE A 1 80 ? -45.001 -30.330 17.965 1.00 35.09 80 PHE A CA 1
ATOM 661 C C . PHE A 1 80 ? -45.514 -29.223 18.906 1.00 35.09 80 PHE A C 1
ATOM 663 O O . PHE A 1 80 ? -45.200 -29.218 20.103 1.00 35.09 80 PHE A O 1
ATOM 670 N N . PHE A 1 81 ? -46.395 -28.348 18.408 1.00 32.06 81 PHE A N 1
ATOM 671 C CA . PHE A 1 81 ? -47.012 -27.281 19.205 1.00 32.06 81 PHE A CA 1
ATOM 672 C C . PHE A 1 81 ? -47.941 -27.809 20.309 1.00 32.06 81 PHE A C 1
ATOM 674 O O . PHE A 1 81 ? -48.010 -27.230 21.397 1.00 32.06 81 PHE A O 1
ATOM 681 N N . LYS A 1 82 ? -48.612 -28.948 20.088 1.00 32.88 82 LYS A N 1
ATOM 682 C CA . LYS A 1 82 ? -49.479 -29.573 21.102 1.00 32.88 82 LYS A CA 1
ATOM 683 C C . LYS A 1 82 ? -48.674 -30.246 22.223 1.00 32.88 82 LYS A C 1
ATOM 685 O O . LYS A 1 82 ? -49.075 -30.165 23.384 1.00 32.88 82 LYS A O 1
ATOM 690 N N . LYS A 1 83 ? -47.517 -30.847 21.908 1.00 33.69 83 LYS A N 1
ATOM 691 C CA . LYS A 1 83 ? -46.687 -31.608 22.867 1.00 33.69 83 LYS A CA 1
ATOM 692 C C . LYS A 1 83 ? -45.789 -30.729 23.756 1.00 33.69 83 LYS A C 1
ATOM 694 O O . LYS A 1 83 ? -45.435 -31.142 24.857 1.00 33.69 83 LYS A O 1
ATOM 699 N N . HIS A 1 84 ? -45.483 -29.495 23.340 1.00 39.28 84 HIS A N 1
ATOM 700 C CA . HIS A 1 84 ? -44.615 -28.567 24.090 1.00 39.28 84 HIS A CA 1
ATOM 701 C C . HIS A 1 84 ? -45.329 -27.358 24.728 1.00 39.28 84 HIS A C 1
ATOM 703 O O . HIS A 1 84 ? -44.685 -26.524 25.370 1.00 39.28 84 HIS A O 1
ATOM 709 N N . LYS A 1 85 ? -46.669 -27.313 24.675 1.00 34.16 85 LYS A N 1
ATOM 710 C CA . LYS A 1 85 ? -47.510 -26.223 25.213 1.00 34.16 85 LYS A CA 1
ATOM 711 C C . LYS A 1 85 ? -47.312 -25.949 26.716 1.00 34.16 85 LYS A C 1
ATOM 713 O O . LYS A 1 85 ? -47.455 -24.814 27.161 1.00 34.16 85 LYS A O 1
ATOM 718 N N . LYS A 1 86 ? -46.929 -26.964 27.504 1.00 35.88 86 LYS A N 1
ATOM 719 C CA . LYS A 1 86 ? -46.649 -26.830 28.951 1.00 35.88 86 LYS A CA 1
ATOM 720 C C . LYS A 1 86 ? -45.256 -26.262 29.268 1.00 35.88 86 LYS A C 1
ATOM 722 O O . LYS A 1 86 ? -45.073 -25.728 30.353 1.00 35.88 86 LYS A O 1
ATOM 727 N N . LYS A 1 87 ? -44.293 -26.344 28.337 1.00 38.31 87 LYS A N 1
ATOM 728 C CA . LYS A 1 87 ? -42.922 -25.825 28.524 1.00 38.31 87 LYS A CA 1
ATOM 729 C C . LYS A 1 87 ? -42.771 -24.369 28.067 1.00 38.31 87 LYS A C 1
ATOM 731 O O . LYS A 1 87 ? -41.960 -23.653 28.634 1.00 38.31 87 LYS A O 1
ATOM 736 N N . PHE A 1 88 ? -43.587 -23.921 27.109 1.00 35.22 88 PHE A N 1
ATOM 737 C CA . PHE A 1 88 ? -43.578 -22.536 26.612 1.00 35.22 88 PHE A CA 1
ATOM 738 C C . PHE A 1 88 ? -44.289 -21.533 27.536 1.00 35.22 88 PHE A C 1
ATOM 740 O O . PHE A 1 88 ? -43.877 -20.381 27.620 1.00 35.22 88 PHE A O 1
ATOM 747 N N . ARG A 1 89 ? -45.312 -21.968 28.286 1.00 34.28 89 ARG A N 1
ATOM 748 C CA . ARG A 1 89 ? -46.114 -21.087 29.158 1.00 34.28 89 ARG A CA 1
ATOM 749 C C . ARG A 1 89 ? -45.361 -20.527 30.372 1.00 34.28 89 ARG A C 1
ATOM 751 O O . ARG A 1 89 ? -45.817 -19.560 30.965 1.00 34.28 89 ARG A O 1
ATOM 758 N N . ASN A 1 90 ? -44.224 -21.124 30.735 1.00 38.78 90 ASN A N 1
ATOM 759 C CA . ASN A 1 90 ? -43.458 -20.728 31.919 1.00 38.78 90 ASN A CA 1
ATOM 760 C C . ASN A 1 90 ? -42.302 -19.764 31.619 1.00 38.78 90 ASN A C 1
ATOM 762 O O . ASN A 1 90 ? -41.606 -19.377 32.553 1.00 38.78 90 ASN A O 1
ATOM 766 N N . GLN A 1 91 ? -42.091 -19.375 30.357 1.00 44.06 91 GLN A N 1
ATOM 767 C CA . GLN A 1 91 ? -40.976 -18.494 29.990 1.00 44.06 91 GLN A CA 1
ATOM 768 C C . GLN A 1 91 ? -41.408 -17.163 29.351 1.00 44.06 91 GLN A C 1
ATOM 770 O O . GLN A 1 91 ? -40.624 -16.222 29.391 1.00 44.06 91 GLN A O 1
ATOM 775 N N . TYR A 1 92 ? -42.649 -17.045 28.861 1.00 40.97 92 TYR A N 1
ATOM 776 C CA . TYR A 1 92 ? -43.200 -15.820 28.261 1.00 40.97 92 TYR A CA 1
ATOM 777 C C . TYR A 1 92 ? -44.687 -15.709 28.622 1.00 40.97 92 TYR A C 1
ATOM 779 O O . TYR A 1 92 ? -45.441 -16.669 28.437 1.00 40.97 92 TYR A O 1
ATOM 787 N N . LYS A 1 93 ? -45.101 -14.592 29.236 1.00 39.69 93 LYS A N 1
ATOM 788 C CA . LYS A 1 93 ? -46.432 -14.460 29.864 1.00 39.69 93 LYS A CA 1
ATOM 789 C C . LYS A 1 93 ? -47.551 -14.087 28.883 1.00 39.69 93 LYS A C 1
ATOM 791 O O . LYS A 1 93 ? -48.698 -14.380 29.202 1.00 39.69 93 LYS A O 1
ATOM 796 N N . ASN A 1 94 ? -47.245 -13.546 27.700 1.00 37.72 94 ASN A N 1
ATOM 797 C CA . ASN A 1 94 ? -48.241 -13.110 26.714 1.00 37.72 94 ASN A CA 1
ATOM 798 C C . ASN A 1 94 ? -47.949 -13.672 25.309 1.00 37.72 94 ASN A C 1
ATOM 800 O O . ASN A 1 94 ? -46.800 -13.799 24.903 1.00 37.72 94 ASN A O 1
ATOM 804 N N . LEU A 1 95 ? -49.006 -14.006 24.557 1.00 38.56 95 LEU A N 1
ATOM 805 C CA . LEU A 1 95 ? -48.925 -14.532 23.182 1.00 38.56 95 LEU A CA 1
ATOM 806 C C . LEU A 1 95 ? -48.470 -13.487 22.145 1.00 38.56 95 LEU A C 1
ATOM 808 O O . LEU A 1 95 ? -48.041 -13.869 21.060 1.00 38.56 95 LEU A O 1
ATOM 812 N N . GLU A 1 96 ? -48.532 -12.197 22.476 1.00 39.69 96 GLU A N 1
ATOM 813 C CA . GLU A 1 96 ? -48.096 -11.097 21.602 1.00 39.69 96 GLU A CA 1
ATOM 814 C C . GLU A 1 96 ? -46.564 -11.021 21.462 1.00 39.69 96 GLU A C 1
ATOM 816 O O . GLU A 1 96 ? -46.073 -10.667 20.397 1.00 39.69 96 GLU A O 1
ATOM 821 N N . GLU A 1 97 ? -45.791 -11.502 22.447 1.00 41.03 97 GLU A N 1
ATOM 822 C CA . GLU A 1 97 ? -44.315 -11.556 22.380 1.00 41.03 97 GLU A CA 1
ATOM 823 C C . GLU A 1 97 ? -43.785 -12.585 21.356 1.00 41.03 97 GLU A C 1
ATOM 825 O O . GLU A 1 97 ? -42.601 -12.588 21.024 1.00 41.03 97 GLU A O 1
ATOM 830 N N . ILE A 1 98 ? -44.646 -13.470 20.836 1.00 40.50 98 ILE A N 1
ATOM 831 C CA . ILE A 1 98 ? -44.281 -14.471 19.817 1.00 40.50 98 ILE A CA 1
ATOM 832 C C . ILE A 1 98 ? -44.237 -13.846 18.414 1.00 40.50 98 ILE A C 1
ATOM 834 O O . ILE A 1 98 ? -43.474 -14.308 17.566 1.00 40.50 98 ILE A O 1
ATOM 838 N N . TYR A 1 99 ? -45.011 -12.785 18.172 1.00 37.75 99 TYR A N 1
ATOM 839 C CA . TYR A 1 99 ? -44.994 -12.059 16.899 1.00 37.75 99 TYR A CA 1
ATOM 840 C C . TYR A 1 99 ? -43.810 -11.081 16.782 1.00 37.75 99 TYR A C 1
ATOM 842 O O . TYR A 1 99 ? -43.464 -10.698 15.669 1.00 37.75 99 TYR A O 1
ATOM 850 N N . ASP A 1 100 ? -43.134 -10.774 17.896 1.00 38.81 100 ASP A N 1
ATOM 851 C CA . ASP A 1 100 ? -41.935 -9.919 17.967 1.00 38.81 100 ASP A CA 1
ATOM 852 C C . ASP A 1 100 ? -40.606 -10.704 17.938 1.00 38.81 100 ASP A C 1
ATOM 854 O O . ASP A 1 100 ? -39.529 -10.175 18.239 1.00 38.81 100 ASP A O 1
ATOM 858 N N . ILE A 1 101 ? -40.643 -11.986 17.560 1.00 45.56 101 ILE A N 1
ATOM 859 C CA . ILE A 1 101 ? -39.421 -12.769 17.367 1.00 45.56 101 ILE A CA 1
ATOM 860 C C . ILE A 1 101 ? -38.725 -12.292 16.086 1.00 45.56 101 ILE A C 1
ATOM 862 O O . ILE A 1 101 ? -39.123 -12.620 14.970 1.00 45.56 101 ILE A O 1
ATOM 866 N N . ASP A 1 102 ? -37.647 -11.534 16.279 1.00 43.16 102 ASP A N 1
ATOM 867 C CA . ASP A 1 102 ? -36.712 -11.088 15.246 1.00 43.16 102 ASP A CA 1
ATOM 868 C C . ASP A 1 102 ? -36.277 -12.258 14.335 1.00 43.16 102 ASP A C 1
ATOM 870 O O . ASP A 1 102 ? -35.947 -13.350 14.812 1.00 43.16 102 ASP A O 1
ATOM 874 N N . LEU A 1 103 ? -36.233 -12.037 13.017 1.00 46.50 103 LEU A N 1
ATOM 875 C CA . LEU A 1 103 ? -35.790 -13.026 12.018 1.00 46.50 103 LEU A CA 1
ATOM 876 C C . LEU A 1 103 ? -34.377 -13.566 12.333 1.00 46.50 103 LEU A C 1
ATOM 878 O O . LEU A 1 103 ? -34.067 -14.728 12.053 1.00 46.50 103 LEU A O 1
ATOM 882 N N . ASP A 1 104 ? -33.556 -12.774 13.027 1.00 45.25 104 ASP A N 1
ATOM 883 C CA . ASP A 1 104 ? -32.235 -13.159 13.537 1.00 45.25 104 ASP A CA 1
ATOM 884 C C . ASP A 1 104 ? -32.274 -14.233 14.645 1.00 45.25 104 ASP A C 1
ATOM 886 O O . ASP A 1 104 ? -31.290 -14.952 14.860 1.00 45.25 104 ASP A O 1
ATOM 890 N N . ALA A 1 105 ? -33.390 -14.378 15.363 1.00 43.34 105 ALA A N 1
ATOM 891 C CA . ALA A 1 105 ? -33.591 -15.445 16.343 1.00 43.34 105 ALA A CA 1
ATOM 892 C C . ALA A 1 105 ? -33.954 -16.779 15.665 1.00 43.34 105 ALA A C 1
ATOM 894 O O . ALA A 1 105 ? -33.511 -17.834 16.126 1.00 43.34 105 ALA A O 1
ATOM 895 N N . ILE A 1 106 ? -34.649 -16.737 14.522 1.00 42.75 106 ILE A N 1
ATOM 896 C CA . ILE A 1 106 ? -34.912 -17.911 13.672 1.00 42.75 106 ILE A CA 1
ATOM 897 C C . ILE A 1 106 ? -33.609 -18.389 13.010 1.00 42.75 106 ILE A C 1
ATOM 899 O O . ILE A 1 106 ? -33.346 -19.590 12.967 1.00 42.75 106 ILE A O 1
ATOM 903 N N . GLY A 1 107 ? -32.723 -17.471 12.606 1.00 41.12 107 GLY A N 1
ATOM 904 C CA . GLY A 1 107 ? -31.387 -17.797 12.081 1.00 41.12 107 GLY A CA 1
ATOM 905 C C . GLY A 1 107 ? -30.434 -18.457 13.093 1.00 41.12 107 GLY A C 1
ATOM 906 O O . GLY A 1 107 ? -29.453 -19.090 12.703 1.00 41.12 107 GLY A O 1
ATOM 907 N N . LYS A 1 108 ? -30.723 -18.359 14.400 1.00 42.31 108 LYS A N 1
ATOM 908 C CA . LYS A 1 108 ? -29.949 -19.005 15.479 1.00 42.31 108 LYS A CA 1
ATOM 909 C C . LYS A 1 108 ? -30.435 -20.410 15.832 1.00 42.31 108 LYS A C 1
ATOM 911 O O . LYS A 1 108 ? -29.788 -21.082 16.643 1.00 42.31 108 LYS A O 1
ATOM 916 N N . LEU A 1 109 ? -31.516 -20.891 15.214 1.00 37.78 109 LEU A N 1
ATOM 917 C CA . LEU A 1 109 ? -31.865 -22.308 15.244 1.00 37.78 109 LEU A CA 1
ATOM 918 C C . LEU A 1 109 ? -30.785 -23.073 14.473 1.00 37.78 109 LEU A C 1
ATOM 920 O O . LEU A 1 109 ? -30.759 -23.095 13.246 1.00 37.78 109 LEU A O 1
ATOM 924 N N . LYS A 1 110 ? -29.850 -23.668 15.221 1.00 44.34 110 LYS A N 1
ATOM 925 C CA . LYS A 1 110 ? -28.744 -24.485 14.710 1.00 44.34 110 LYS A CA 1
ATOM 926 C C . LYS A 1 110 ? -29.263 -25.726 13.974 1.00 44.34 110 LYS A C 1
ATOM 928 O O . LYS A 1 110 ? -29.213 -26.834 14.496 1.00 44.34 110 LYS A O 1
ATOM 933 N N . GLY A 1 111 ? -29.668 -25.557 12.723 1.00 39.56 111 GLY A N 1
ATOM 934 C CA . GLY A 1 111 ? -29.372 -26.541 11.694 1.00 39.56 111 GLY A CA 1
ATOM 935 C C . GLY A 1 111 ? -27.921 -26.331 11.277 1.00 39.56 111 GLY A C 1
ATOM 936 O O . GLY A 1 111 ? -27.535 -25.210 10.956 1.00 39.56 111 GLY A O 1
ATOM 937 N N . ARG A 1 112 ? -27.087 -27.377 11.306 1.00 40.41 112 ARG A N 1
ATOM 938 C CA . ARG A 1 112 ? -25.753 -27.339 10.686 1.00 40.41 112 ARG A CA 1
ATOM 939 C C . ARG A 1 112 ? -25.921 -27.135 9.171 1.00 40.41 112 ARG A C 1
ATOM 941 O O . ARG A 1 112 ? -25.899 -28.099 8.417 1.00 40.41 112 ARG A O 1
ATOM 948 N N . LYS A 1 113 ? -26.108 -25.895 8.717 1.00 41.53 113 LYS A N 1
ATOM 949 C CA . LYS A 1 113 ? -25.865 -25.503 7.328 1.00 41.53 113 LYS A CA 1
ATOM 950 C C . LYS A 1 113 ? -24.409 -25.067 7.241 1.00 41.53 113 LYS A C 1
ATOM 952 O O . LYS A 1 113 ? -23.986 -24.160 7.950 1.00 41.53 113 LYS A O 1
ATOM 957 N N . LYS A 1 114 ? -23.632 -25.756 6.409 1.00 35.53 114 LYS A N 1
ATOM 958 C CA . LYS A 1 114 ? -22.332 -25.271 5.939 1.00 35.53 114 LYS A CA 1
ATOM 959 C C . LYS A 1 114 ? -22.601 -23.897 5.303 1.00 35.53 114 LYS A C 1
ATOM 961 O O . LYS A 1 114 ? -23.422 -23.844 4.389 1.00 35.53 114 LYS A O 1
ATOM 966 N N . CYS A 1 115 ? -22.023 -22.813 5.837 1.00 42.22 115 CYS A N 1
ATOM 967 C CA . CYS A 1 115 ? -22.154 -21.481 5.231 1.00 42.22 115 CYS A CA 1
ATOM 968 C C . CYS A 1 115 ? -21.787 -21.586 3.751 1.00 42.22 115 CYS A C 1
ATOM 970 O O . CYS A 1 115 ? -20.793 -22.230 3.410 1.00 42.22 115 CYS A O 1
ATOM 972 N N . SER A 1 116 ? -22.604 -21.001 2.879 1.00 53.31 116 SER A N 1
ATOM 973 C CA . SER A 1 116 ? -22.270 -20.967 1.453 1.00 53.31 116 SER A CA 1
ATOM 974 C C . SER A 1 116 ? -21.036 -20.085 1.220 1.00 53.31 116 SER A C 1
ATOM 976 O O . SER A 1 116 ? -20.816 -19.124 1.958 1.00 53.31 116 SER A O 1
ATOM 978 N N . GLU A 1 117 ? -20.245 -20.369 0.181 1.00 52.38 117 GLU A N 1
ATOM 979 C CA . GLU A 1 117 ? -19.070 -19.552 -0.190 1.00 52.38 117 GLU A CA 1
ATOM 980 C C . GLU A 1 117 ? -19.442 -18.069 -0.396 1.00 52.38 117 GLU A C 1
ATOM 982 O O . GLU A 1 117 ? -18.682 -17.163 -0.055 1.00 52.38 117 GLU A O 1
ATOM 987 N N . LEU A 1 118 ? -20.664 -17.809 -0.874 1.00 40.91 118 LEU A N 1
ATOM 988 C CA . LEU A 1 118 ? -21.222 -16.466 -1.016 1.00 40.91 118 LEU A CA 1
ATOM 989 C C . LEU A 1 118 ? -21.465 -15.779 0.338 1.00 40.91 118 LEU A C 1
ATOM 991 O O . LEU A 1 118 ? -21.175 -14.594 0.495 1.00 40.91 118 LEU A O 1
ATOM 995 N N . GLU A 1 119 ? -21.994 -16.498 1.330 1.00 44.06 119 GLU A N 1
ATOM 996 C CA . GLU A 1 119 ? -22.184 -15.953 2.680 1.00 44.06 119 GLU A CA 1
ATOM 997 C C . GLU A 1 119 ? -20.853 -15.642 3.361 1.00 44.06 119 GLU A C 1
ATOM 999 O O . GLU A 1 119 ? -20.756 -14.651 4.087 1.00 44.06 119 GLU A O 1
ATOM 1004 N N . GLU A 1 120 ? -19.824 -16.451 3.117 1.00 52.62 120 GLU A N 1
ATOM 1005 C CA . GLU A 1 120 ? -18.477 -16.176 3.606 1.00 52.62 120 GLU A CA 1
ATOM 1006 C C . GLU A 1 120 ? -17.913 -14.894 2.976 1.00 52.62 120 GLU A C 1
ATOM 1008 O O . GLU A 1 120 ? -17.418 -14.026 3.696 1.00 52.62 120 GLU A O 1
ATOM 1013 N N . GLU A 1 121 ? -18.084 -14.700 1.664 1.00 55.59 121 GLU A N 1
ATOM 1014 C CA . GLU A 1 121 ? -17.636 -13.492 0.959 1.00 55.59 121 GLU A CA 1
ATOM 1015 C C . GLU A 1 121 ? -18.356 -12.213 1.435 1.00 55.59 121 GLU A C 1
ATOM 1017 O O . GLU A 1 121 ? -17.728 -11.164 1.608 1.00 55.59 121 GLU A O 1
ATOM 1022 N N . LEU A 1 122 ? -19.664 -12.298 1.704 1.00 43.78 122 LEU A N 1
ATOM 1023 C CA . LEU A 1 122 ? -20.502 -11.178 2.167 1.00 43.78 122 LEU A CA 1
ATOM 1024 C C . LEU A 1 122 ? -20.266 -10.789 3.640 1.00 43.78 122 LEU A C 1
ATOM 1026 O O . LEU A 1 122 ? -20.582 -9.670 4.067 1.00 43.78 122 LEU A O 1
ATOM 1030 N N . ASN A 1 123 ? -19.728 -11.711 4.437 1.00 52.91 123 ASN A N 1
ATOM 1031 C CA . ASN A 1 123 ? -19.451 -11.490 5.854 1.00 52.91 123 ASN A CA 1
ATOM 1032 C C . ASN A 1 123 ? -17.999 -11.074 6.130 1.00 52.91 123 ASN A C 1
ATOM 1034 O O . ASN A 1 123 ? -17.676 -10.738 7.273 1.00 52.91 123 ASN A O 1
ATOM 1038 N N . LYS A 1 124 ? -17.131 -11.022 5.107 1.00 58.28 124 LYS A N 1
ATOM 1039 C CA . LYS A 1 124 ? -15.762 -10.507 5.248 1.00 58.28 124 LYS A CA 1
ATOM 1040 C C . LYS A 1 124 ? -15.779 -9.073 5.755 1.00 58.28 124 LYS A C 1
ATOM 1042 O O . LYS A 1 124 ? -16.484 -8.216 5.227 1.00 58.28 124 LYS A O 1
ATOM 1047 N N . THR A 1 125 ? -14.990 -8.811 6.790 1.00 48.91 125 THR A N 1
ATOM 1048 C CA . THR A 1 125 ? -14.874 -7.481 7.384 1.00 48.91 125 THR A CA 1
ATOM 1049 C C . THR A 1 125 ? -13.725 -6.693 6.774 1.00 48.91 125 THR A C 1
ATOM 1051 O O . THR A 1 125 ? -12.627 -7.223 6.627 1.00 48.91 125 THR A O 1
ATOM 1054 N N . THR A 1 126 ? -13.956 -5.415 6.510 1.00 52.94 126 THR A N 1
ATOM 1055 C CA . THR A 1 126 ? -12.986 -4.445 5.997 1.00 52.94 126 THR A CA 1
ATOM 1056 C C . THR A 1 126 ? -13.062 -3.165 6.819 1.00 52.94 126 THR A C 1
ATOM 1058 O O . THR A 1 126 ? -14.091 -2.847 7.424 1.00 52.94 126 THR A O 1
ATOM 1061 N N . LYS A 1 127 ? -11.939 -2.449 6.870 1.00 56.97 127 LYS A N 1
ATOM 1062 C CA . LYS A 1 127 ? -11.830 -1.135 7.508 1.00 56.97 127 LYS A CA 1
ATOM 1063 C C . LYS A 1 127 ? -11.625 -0.014 6.481 1.00 56.97 127 LYS A C 1
ATOM 1065 O O . LYS A 1 127 ? -11.285 1.093 6.874 1.00 56.97 127 LYS A O 1
ATOM 1070 N N . ILE A 1 128 ? -11.752 -0.304 5.180 1.00 53.00 128 ILE A N 1
ATOM 1071 C CA . ILE A 1 128 ? -11.493 0.709 4.154 1.00 53.00 128 ILE A CA 1
ATOM 1072 C C . ILE A 1 128 ? -12.762 1.513 3.873 1.00 53.00 128 ILE A C 1
ATOM 1074 O O . ILE A 1 128 ? -12.724 2.728 3.904 1.00 53.00 128 ILE A O 1
ATOM 1078 N N . SER A 1 129 ? -13.918 0.883 3.664 1.00 39.00 129 SER A N 1
ATOM 1079 C CA . SER A 1 129 ? -15.131 1.627 3.257 1.00 39.00 129 SER A CA 1
ATOM 1080 C C . SER A 1 129 ? -15.722 2.551 4.314 1.00 39.00 129 SER A C 1
ATOM 1082 O O . SER A 1 129 ? -16.532 3.397 3.980 1.00 39.00 129 SER A O 1
ATOM 1084 N N . THR A 1 130 ? -15.331 2.401 5.572 1.00 43.72 130 THR A N 1
ATOM 1085 C CA . THR A 1 130 ? -15.551 3.424 6.593 1.00 43.72 130 THR A CA 1
ATOM 1086 C C . THR A 1 130 ? -14.363 3.339 7.545 1.00 43.72 130 THR A C 1
ATOM 1088 O O . THR A 1 130 ? -13.773 2.263 7.687 1.00 43.72 130 THR A O 1
ATOM 1091 N N . ARG A 1 131 ? -14.068 4.384 8.318 1.00 55.00 131 ARG A N 1
ATOM 1092 C CA . ARG A 1 131 ? -13.015 4.306 9.354 1.00 55.00 131 ARG A CA 1
ATOM 1093 C C . ARG A 1 131 ? -13.338 3.285 10.473 1.00 55.00 131 ARG A C 1
ATOM 1095 O O . ARG A 1 131 ? -12.483 2.965 11.304 1.00 55.00 131 ARG A O 1
ATOM 1102 N N . ASN A 1 132 ? -14.549 2.720 10.462 1.00 50.59 132 ASN A N 1
ATOM 1103 C CA . ASN A 1 132 ? -15.045 1.613 11.279 1.00 50.59 132 ASN A CA 1
ATOM 1104 C C . ASN A 1 132 ? -14.934 0.244 10.569 1.00 50.59 132 ASN A C 1
ATOM 1106 O O . ASN A 1 132 ? -14.931 0.132 9.348 1.00 50.59 132 ASN A O 1
ATOM 1110 N N . ILE A 1 133 ? -14.905 -0.841 11.349 1.00 52.09 133 ILE A N 1
ATOM 1111 C CA . ILE A 1 133 ? -14.943 -2.208 10.804 1.00 52.09 133 ILE A CA 1
ATOM 1112 C C . ILE A 1 133 ? -16.381 -2.530 10.355 1.00 52.09 133 ILE A C 1
ATOM 1114 O O . ILE A 1 133 ? -17.282 -2.613 11.199 1.00 52.09 133 ILE A O 1
ATOM 1118 N N . PHE A 1 134 ? -16.591 -2.753 9.055 1.00 56.16 134 PHE A N 1
ATOM 1119 C CA . PHE A 1 134 ? -17.862 -3.224 8.482 1.00 56.16 134 PHE A CA 1
ATOM 1120 C C . PHE A 1 134 ? -17.679 -4.534 7.730 1.00 56.16 134 PHE A C 1
ATOM 1122 O O . PHE A 1 134 ? -16.617 -4.785 7.172 1.00 56.16 134 PHE A O 1
ATOM 1129 N N . SER A 1 135 ? -18.722 -5.370 7.704 1.00 55.75 135 SER A N 1
ATOM 1130 C CA . SER A 1 135 ? -18.783 -6.449 6.713 1.00 55.75 135 SER A CA 1
ATOM 1131 C C . SER A 1 135 ? -19.095 -5.853 5.341 1.00 55.75 135 SER A C 1
ATOM 1133 O O . SER A 1 135 ? -19.799 -4.843 5.267 1.00 55.75 135 SER A O 1
ATOM 1135 N N . THR A 1 136 ? -18.601 -6.478 4.275 1.00 57.59 136 THR A N 1
ATOM 1136 C CA . THR A 1 136 ? -18.841 -6.066 2.881 1.00 57.59 136 THR A CA 1
ATOM 1137 C C . THR A 1 136 ? -20.327 -5.882 2.567 1.00 57.59 136 THR A C 1
ATOM 1139 O O . THR A 1 136 ? -20.675 -4.926 1.889 1.00 57.59 136 THR A O 1
ATOM 1142 N N . ARG A 1 137 ? -21.219 -6.707 3.139 1.00 56.59 137 ARG A N 1
ATOM 1143 C CA . ARG A 1 137 ? -22.686 -6.554 3.030 1.00 56.59 137 ARG A CA 1
ATOM 1144 C C . ARG A 1 137 ? -23.216 -5.203 3.519 1.00 56.59 137 ARG A C 1
ATOM 1146 O O . ARG A 1 137 ? -24.245 -4.741 3.048 1.00 56.59 137 ARG A O 1
ATOM 1153 N N . ASN A 1 138 ? -22.572 -4.617 4.522 1.00 61.78 138 ASN A N 1
ATOM 1154 C CA . ASN A 1 138 ? -23.073 -3.428 5.210 1.00 61.78 138 ASN A CA 1
ATOM 1155 C C . ASN A 1 138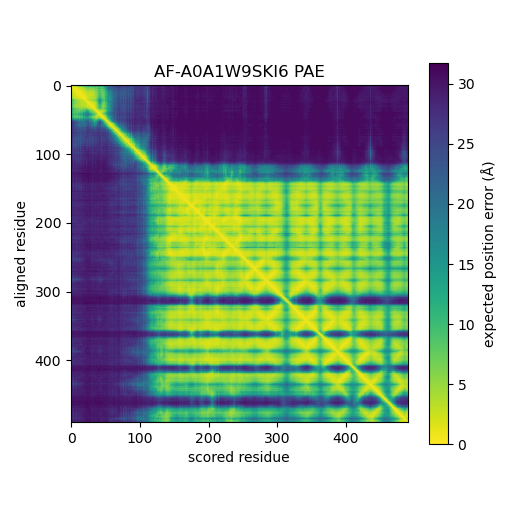 ? -22.426 -2.129 4.728 1.00 61.78 138 ASN A C 1
ATOM 1157 O O . ASN A 1 138 ? -22.777 -1.069 5.246 1.00 61.78 138 ASN A O 1
ATOM 1161 N N . ALA A 1 139 ? -21.461 -2.225 3.817 1.00 65.19 139 ALA A N 1
ATOM 1162 C CA . ALA A 1 139 ? -20.771 -1.080 3.265 1.00 65.19 139 ALA A CA 1
ATOM 1163 C C . ALA A 1 139 ? -21.591 -0.446 2.127 1.00 65.19 139 ALA A C 1
ATOM 1165 O O . ALA A 1 139 ? -22.127 -1.183 1.300 1.00 65.19 139 ALA A O 1
ATOM 1166 N N . PRO A 1 140 ? -21.674 0.893 2.057 1.00 68.56 140 PRO A N 1
ATOM 1167 C CA . PRO A 1 140 ? -22.370 1.580 0.970 1.00 68.56 140 PRO A CA 1
ATOM 1168 C C . PRO A 1 140 ? -21.590 1.518 -0.356 1.00 68.56 140 PRO A C 1
ATOM 1170 O O . PRO A 1 140 ? -22.184 1.636 -1.425 1.00 68.56 140 PRO A O 1
ATOM 1173 N N . ASN A 1 141 ? -20.269 1.305 -0.311 1.00 75.25 141 ASN A N 1
ATOM 1174 C CA . ASN A 1 141 ? -19.430 1.213 -1.504 1.00 75.25 141 ASN A CA 1
ATOM 1175 C C . ASN A 1 141 ? -19.313 -0.221 -2.036 1.00 75.25 141 ASN A C 1
ATOM 1177 O O . ASN A 1 141 ? -19.415 -1.210 -1.309 1.00 75.25 141 ASN A O 1
ATOM 1181 N N . ILE A 1 142 ? -18.968 -0.334 -3.319 1.00 83.56 142 ILE A N 1
ATOM 1182 C CA . ILE A 1 142 ? -18.648 -1.613 -3.949 1.00 83.56 142 ILE A CA 1
ATOM 1183 C C . ILE A 1 142 ? -17.237 -2.051 -3.528 1.00 83.56 142 ILE A C 1
ATOM 1185 O O . ILE A 1 142 ? -16.238 -1.524 -4.024 1.00 83.56 142 ILE A O 1
ATOM 1189 N N . ILE A 1 143 ? -17.147 -3.064 -2.665 1.00 85.88 143 ILE A N 1
ATOM 1190 C CA . ILE A 1 143 ? -15.871 -3.569 -2.140 1.00 85.88 143 ILE A CA 1
ATOM 1191 C C . ILE A 1 143 ? -15.460 -4.870 -2.825 1.00 85.88 143 ILE A C 1
ATOM 1193 O O . ILE A 1 143 ? -16.274 -5.771 -3.013 1.00 85.88 143 ILE A O 1
ATOM 1197 N N . THR A 1 144 ? -14.176 -4.987 -3.158 1.00 89.69 144 THR A N 1
ATOM 1198 C CA . THR A 1 144 ? -13.540 -6.253 -3.549 1.00 89.69 144 THR A CA 1
ATOM 1199 C C . THR A 1 144 ? -12.484 -6.624 -2.517 1.00 89.69 144 THR A C 1
ATOM 1201 O O . THR A 1 144 ? -11.660 -5.786 -2.159 1.00 89.69 144 THR A O 1
ATOM 1204 N N . ILE A 1 145 ? -12.498 -7.869 -2.036 1.00 90.88 145 ILE A N 1
ATOM 1205 C CA . ILE A 1 145 ? -11.480 -8.393 -1.117 1.00 90.88 145 ILE A CA 1
ATOM 1206 C C . ILE A 1 145 ? -10.803 -9.593 -1.770 1.00 90.88 145 ILE A C 1
ATOM 1208 O O . ILE A 1 145 ? -11.437 -10.615 -2.037 1.00 90.88 145 ILE A O 1
ATOM 1212 N N . ILE A 1 146 ? -9.497 -9.481 -1.987 1.00 93.19 146 ILE A N 1
ATOM 1213 C CA . ILE A 1 146 ? -8.652 -10.551 -2.511 1.00 93.19 146 ILE A CA 1
ATOM 1214 C C . ILE A 1 146 ? -7.756 -11.008 -1.362 1.00 93.19 146 ILE A C 1
ATOM 1216 O O . ILE A 1 146 ? -6.858 -10.285 -0.941 1.00 93.19 146 ILE A O 1
ATOM 1220 N N . ASN A 1 147 ? -8.049 -12.175 -0.792 1.00 92.12 147 ASN A N 1
ATOM 1221 C CA . ASN A 1 147 ? -7.268 -12.755 0.300 1.00 92.12 147 ASN A CA 1
ATOM 1222 C C . ASN A 1 147 ? -6.082 -13.573 -0.232 1.00 92.12 147 ASN A C 1
ATOM 1224 O O . ASN A 1 147 ? -6.050 -13.937 -1.404 1.00 92.12 147 ASN A O 1
ATOM 1228 N N . GLU A 1 148 ? -5.158 -13.909 0.662 1.00 91.00 148 GLU A N 1
ATOM 1229 C CA . GLU A 1 148 ? -4.004 -14.784 0.431 1.00 91.00 148 GLU A CA 1
ATOM 1230 C C . GLU A 1 148 ? -4.341 -16.017 -0.413 1.00 91.00 148 GLU A C 1
ATOM 1232 O O . GLU A 1 148 ? -3.651 -16.309 -1.382 1.00 91.00 148 GLU A O 1
ATOM 1237 N N . GLU A 1 149 ? -5.425 -16.728 -0.094 1.00 91.25 149 GLU A N 1
ATOM 1238 C CA . GLU A 1 149 ? -5.780 -17.942 -0.826 1.00 91.25 149 GLU A CA 1
ATOM 1239 C C . GLU A 1 149 ? -6.100 -17.658 -2.302 1.00 91.25 149 GLU A C 1
ATOM 1241 O O . GLU A 1 149 ? -5.633 -18.389 -3.175 1.00 91.25 149 GLU A O 1
ATOM 1246 N N . LYS A 1 150 ? -6.850 -16.583 -2.593 1.00 93.25 150 LYS A N 1
ATOM 1247 C CA . LYS A 1 150 ? -7.125 -16.140 -3.968 1.00 93.25 150 LYS A CA 1
ATOM 1248 C C . LYS A 1 150 ? -5.850 -15.672 -4.671 1.00 93.25 150 LYS A C 1
ATOM 1250 O O . LYS A 1 150 ? -5.680 -15.991 -5.841 1.00 93.25 150 LYS A O 1
ATOM 1255 N N . ILE A 1 151 ? -4.960 -14.965 -3.966 1.00 93.62 151 ILE A N 1
ATOM 1256 C CA . ILE A 1 151 ? -3.658 -14.527 -4.500 1.00 93.62 151 ILE A CA 1
ATOM 1257 C C . ILE A 1 151 ? -2.804 -15.741 -4.882 1.00 93.62 151 ILE A C 1
ATOM 1259 O O . ILE A 1 151 ? -2.278 -15.811 -5.985 1.00 93.62 151 ILE A O 1
ATOM 1263 N N . ARG A 1 152 ? -2.714 -16.742 -4.003 1.00 91.00 152 ARG A N 1
ATOM 1264 C CA . ARG A 1 152 ? -1.934 -17.955 -4.258 1.00 91.00 152 ARG A CA 1
ATOM 1265 C C . ARG A 1 152 ? -2.530 -18.788 -5.391 1.00 91.00 152 ARG A C 1
ATOM 1267 O O . ARG A 1 152 ? -1.798 -19.282 -6.241 1.00 91.00 152 ARG A O 1
ATOM 1274 N N . LYS A 1 153 ? -3.858 -18.951 -5.414 1.00 93.44 153 LYS A N 1
ATOM 1275 C CA . LYS A 1 153 ? -4.563 -19.733 -6.443 1.00 93.44 153 LYS A CA 1
ATOM 1276 C C . LYS A 1 153 ? -4.560 -19.069 -7.821 1.00 93.44 153 LYS A C 1
ATOM 1278 O O . LYS A 1 153 ? -4.706 -19.782 -8.806 1.00 93.44 153 LYS A O 1
ATOM 1283 N N . SER A 1 154 ? -4.411 -17.746 -7.911 1.00 93.56 154 SER A N 1
ATOM 1284 C CA . SER A 1 154 ? -4.379 -17.057 -9.205 1.00 93.56 154 SER A CA 1
ATOM 1285 C C . SER A 1 154 ? -3.059 -17.230 -9.956 1.00 93.56 154 SER A C 1
ATOM 1287 O O . SER A 1 154 ? -3.008 -16.930 -11.146 1.00 93.56 154 SER A O 1
ATOM 1289 N N . GLY A 1 155 ? -1.989 -17.676 -9.283 1.00 90.62 155 GLY A N 1
ATOM 1290 C CA . GLY A 1 155 ? -0.648 -17.726 -9.872 1.00 90.62 155 GLY A CA 1
ATOM 1291 C C . GLY A 1 155 ? -0.103 -16.342 -10.243 1.00 90.62 155 GLY A C 1
ATOM 1292 O O . GLY A 1 155 ? 0.808 -16.243 -11.065 1.00 90.62 155 GLY A O 1
ATOM 1293 N N . ALA A 1 156 ? -0.675 -15.274 -9.675 1.00 91.75 156 ALA A N 1
ATOM 1294 C CA . ALA A 1 156 ? -0.247 -13.911 -9.939 1.00 91.75 156 ALA A CA 1
ATOM 1295 C C . ALA A 1 156 ? 1.201 -13.708 -9.491 1.00 91.75 156 ALA A C 1
ATOM 1297 O O . ALA A 1 156 ? 1.587 -14.113 -8.397 1.00 91.75 156 ALA A O 1
ATOM 1298 N N . ARG A 1 157 ? 2.000 -13.056 -10.337 1.00 87.62 157 ARG A N 1
ATOM 1299 C CA . ARG A 1 157 ? 3.434 -12.867 -10.078 1.00 87.62 157 ARG A CA 1
ATOM 1300 C C . ARG A 1 157 ? 3.734 -11.480 -9.524 1.00 87.62 157 ARG A C 1
ATOM 1302 O O . ARG A 1 157 ? 4.819 -11.256 -8.997 1.00 87.62 157 ARG A O 1
ATOM 1309 N N . ASP A 1 158 ? 2.822 -10.535 -9.720 1.00 90.50 158 ASP A N 1
ATOM 1310 C CA . ASP A 1 158 ? 2.875 -9.177 -9.192 1.00 90.50 158 ASP A CA 1
ATOM 1311 C C . ASP A 1 158 ? 1.469 -8.620 -8.936 1.00 90.50 158 ASP A C 1
ATOM 1313 O O . ASP A 1 158 ? 0.444 -9.232 -9.247 1.00 90.50 158 ASP A O 1
ATOM 1317 N N . LEU A 1 159 ? 1.431 -7.419 -8.363 1.00 93.50 159 LEU A N 1
ATOM 1318 C CA . LEU A 1 159 ? 0.196 -6.692 -8.120 1.00 93.50 159 LEU A CA 1
ATOM 1319 C C . LEU A 1 159 ? -0.587 -6.367 -9.409 1.00 93.50 159 LEU A C 1
ATOM 1321 O O . LEU A 1 159 ? -1.809 -6.267 -9.343 1.00 93.50 159 LEU A O 1
ATOM 1325 N N . ILE A 1 160 ? 0.069 -6.222 -10.569 1.00 94.50 160 ILE A N 1
ATOM 1326 C CA . ILE A 1 160 ? -0.619 -5.960 -11.846 1.00 94.50 160 ILE A CA 1
ATOM 1327 C C . ILE A 1 160 ? -1.487 -7.164 -12.212 1.00 94.50 160 ILE A C 1
ATOM 1329 O O . ILE A 1 160 ? -2.665 -6.991 -12.527 1.00 94.50 160 ILE A O 1
ATOM 1333 N N . ASP A 1 161 ? -0.923 -8.372 -12.133 1.00 93.50 161 ASP A N 1
ATOM 1334 C CA . ASP A 1 161 ? -1.634 -9.626 -12.389 1.00 93.50 161 ASP A CA 1
ATOM 1335 C C . ASP A 1 161 ? -2.866 -9.752 -11.472 1.00 93.50 161 ASP A C 1
ATOM 1337 O O . ASP A 1 161 ? -3.951 -10.092 -11.940 1.00 93.50 161 ASP A O 1
ATOM 1341 N N . ILE A 1 162 ? -2.735 -9.404 -10.183 1.00 95.56 162 ILE A N 1
ATOM 1342 C CA . ILE A 1 162 ? -3.863 -9.442 -9.236 1.00 95.56 162 ILE A CA 1
ATOM 1343 C C . ILE A 1 162 ? -4.919 -8.382 -9.571 1.00 95.56 162 ILE A C 1
ATOM 1345 O O . ILE A 1 162 ? -6.112 -8.684 -9.605 1.00 95.56 162 ILE A O 1
ATOM 1349 N N . LEU A 1 163 ? -4.507 -7.133 -9.796 1.00 95.62 163 LEU A N 1
ATOM 1350 C CA . LEU A 1 163 ? -5.435 -6.023 -10.012 1.00 95.62 163 LEU A CA 1
ATOM 1351 C C . LEU A 1 163 ? -6.209 -6.159 -11.326 1.00 95.62 163 LEU A C 1
ATOM 1353 O O . LEU A 1 163 ? -7.358 -5.738 -11.379 1.00 95.62 163 LEU A O 1
ATOM 1357 N N . LYS A 1 164 ? -5.650 -6.812 -12.351 1.00 94.38 164 LYS A N 1
ATOM 1358 C CA . LYS A 1 164 ? -6.376 -7.151 -13.589 1.00 94.38 164 LYS A CA 1
ATOM 1359 C C . LYS A 1 164 ? -7.562 -8.097 -13.374 1.00 94.38 164 LYS A C 1
ATOM 1361 O O . LYS A 1 164 ? -8.465 -8.124 -14.202 1.00 94.38 164 LYS A O 1
ATOM 1366 N N . LEU A 1 165 ? -7.587 -8.858 -12.276 1.00 93.19 165 LEU A N 1
ATOM 1367 C CA . LEU A 1 165 ? -8.732 -9.707 -11.918 1.00 93.19 165 LEU A CA 1
ATOM 1368 C C . LEU A 1 165 ? -9.901 -8.894 -11.342 1.00 93.19 165 LEU A C 1
ATOM 1370 O O . LEU A 1 165 ? -11.010 -9.410 -11.199 1.00 93.19 165 LEU A O 1
ATOM 1374 N N . VAL A 1 166 ? -9.668 -7.630 -10.978 1.00 94.94 166 VAL A N 1
ATOM 1375 C CA . VAL A 1 166 ? -10.697 -6.743 -10.441 1.00 94.94 166 VAL A CA 1
ATOM 1376 C C . VAL A 1 166 ? -11.505 -6.170 -11.608 1.00 94.94 166 VAL A C 1
ATOM 1378 O O . VAL A 1 166 ? -10.929 -5.584 -12.524 1.00 94.94 166 VAL A O 1
ATOM 1381 N N . PRO A 1 167 ? -12.846 -6.270 -11.597 1.00 92.31 167 PRO A N 1
ATOM 1382 C CA . PRO A 1 167 ? -13.649 -5.733 -12.687 1.00 92.31 167 PRO A CA 1
ATOM 1383 C C . PRO A 1 167 ? -13.394 -4.240 -12.913 1.00 92.31 167 PRO A C 1
ATOM 1385 O O . PRO A 1 167 ? -13.310 -3.468 -11.954 1.00 92.31 167 PRO A O 1
ATOM 1388 N N . SER A 1 168 ? -13.328 -3.856 -14.190 1.00 90.31 168 SER A N 1
ATOM 1389 C CA . SER A 1 168 ? -13.037 -2.501 -14.682 1.00 90.31 168 SER A CA 1
ATOM 1390 C C . SER A 1 168 ? -11.596 -2.013 -14.504 1.00 90.31 168 SER A C 1
ATOM 1392 O O . SER A 1 168 ? -11.309 -0.901 -14.947 1.00 90.31 168 SER A O 1
ATOM 1394 N N . PHE A 1 169 ? -10.700 -2.803 -13.907 1.00 96.06 169 PHE A N 1
ATOM 1395 C CA . PHE A 1 169 ? -9.279 -2.474 -13.815 1.00 96.06 169 PHE A CA 1
ATOM 1396 C C . PHE A 1 169 ? -8.558 -2.994 -15.056 1.00 96.06 169 PHE A C 1
ATOM 1398 O O . PHE A 1 169 ? -8.762 -4.127 -15.487 1.00 96.06 169 PHE A O 1
ATOM 1405 N N . HIS A 1 170 ? -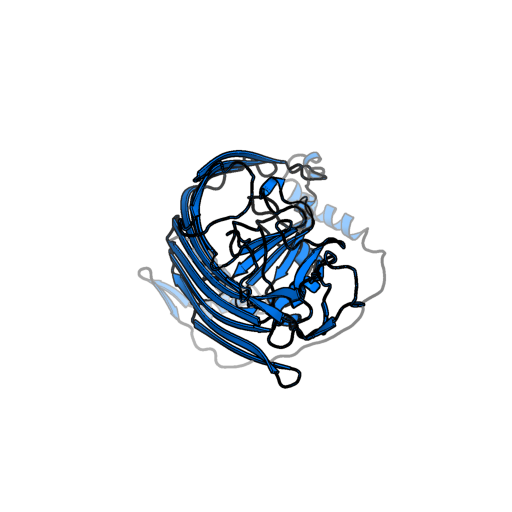7.703 -2.164 -15.634 1.00 95.25 170 HIS A N 1
ATOM 1406 C CA . HIS A 1 170 ? -6.850 -2.528 -16.757 1.00 95.25 170 HIS A CA 1
ATOM 1407 C C . HIS A 1 170 ? -5.517 -1.793 -16.643 1.00 95.25 170 HIS A C 1
ATOM 1409 O O . HIS A 1 170 ? -5.385 -0.837 -15.886 1.00 95.25 170 HIS A O 1
ATOM 1415 N N . PHE A 1 171 ? -4.515 -2.258 -17.377 1.00 94.81 171 PHE A N 1
ATOM 1416 C CA . PHE A 1 171 ? -3.212 -1.604 -17.443 1.00 94.81 171 PHE A CA 1
ATOM 1417 C C . PHE A 1 171 ? -2.884 -1.308 -18.894 1.00 94.81 171 PHE A C 1
ATOM 1419 O O . PHE A 1 171 ? -3.095 -2.162 -19.760 1.00 94.81 171 PHE A O 1
ATOM 1426 N N . ALA A 1 172 ? -2.354 -0.118 -19.132 1.00 91.62 172 ALA A N 1
ATOM 1427 C CA . ALA A 1 172 ? -1.959 0.356 -20.446 1.00 91.62 172 ALA A CA 1
ATOM 1428 C C . ALA A 1 172 ? -0.587 1.034 -20.371 1.00 91.62 172 ALA A C 1
ATOM 1430 O O . ALA A 1 172 ? -0.029 1.222 -19.286 1.00 91.62 172 ALA A O 1
ATOM 1431 N N . LEU A 1 173 ? -0.044 1.339 -21.544 1.00 88.81 173 LEU A N 1
ATOM 1432 C CA . LEU A 1 173 ? 1.126 2.190 -21.695 1.00 88.81 173 LEU A CA 1
ATOM 1433 C C . LEU A 1 173 ? 0.638 3.600 -22.032 1.00 88.81 173 LEU A C 1
ATOM 1435 O O . LEU A 1 173 ? -0.304 3.723 -22.817 1.00 88.81 173 LEU A O 1
ATOM 1439 N N . ASP A 1 174 ? 1.235 4.624 -21.427 1.00 84.06 174 ASP A N 1
ATOM 1440 C CA . ASP A 1 174 ? 1.031 6.015 -21.853 1.00 84.06 174 ASP A CA 1
ATOM 1441 C C . ASP A 1 174 ? 1.812 6.319 -23.143 1.00 84.06 174 ASP A C 1
ATOM 1443 O O . ASP A 1 174 ? 2.491 5.450 -23.697 1.00 84.06 174 ASP A O 1
ATOM 1447 N N . GLU A 1 175 ? 1.749 7.561 -23.622 1.00 76.12 175 GLU A N 1
ATOM 1448 C CA . GLU A 1 175 ? 2.466 8.013 -24.818 1.00 76.12 175 GLU A CA 1
ATOM 1449 C C . GLU A 1 175 ? 3.994 7.857 -24.714 1.00 76.12 175 GLU A C 1
ATOM 1451 O O . GLU A 1 175 ? 4.680 7.763 -25.733 1.00 76.12 175 GLU A O 1
ATOM 1456 N N . LYS A 1 176 ? 4.528 7.741 -23.493 1.00 75.75 176 LYS A N 1
ATOM 1457 C CA . LYS A 1 176 ? 5.953 7.563 -23.185 1.00 75.75 176 LYS A CA 1
ATOM 1458 C C . LYS A 1 176 ? 6.310 6.118 -22.818 1.00 75.75 176 LYS A C 1
ATOM 1460 O O . LYS A 1 176 ? 7.411 5.860 -22.338 1.00 75.75 176 LYS A O 1
ATOM 1465 N N . GLY A 1 177 ? 5.407 5.159 -23.020 1.00 79.12 177 GLY A N 1
ATOM 1466 C CA . GLY A 1 177 ? 5.663 3.748 -22.737 1.00 79.12 177 GLY A CA 1
ATOM 1467 C C . GLY A 1 177 ? 5.639 3.392 -21.245 1.00 79.12 177 GLY A C 1
ATOM 1468 O O . GLY A 1 177 ? 6.139 2.333 -20.852 1.00 79.12 177 GLY A O 1
ATOM 1469 N N . LYS A 1 178 ? 5.067 4.241 -20.386 1.00 85.44 178 LYS A N 1
ATOM 1470 C CA . LYS A 1 178 ? 4.972 3.994 -18.943 1.00 85.44 178 LYS A CA 1
ATOM 1471 C C . LYS A 1 178 ? 3.774 3.121 -18.631 1.00 85.44 178 LYS A C 1
ATOM 1473 O O . LYS A 1 178 ? 2.653 3.397 -19.041 1.00 85.44 178 LYS A O 1
ATOM 1478 N N . VAL A 1 179 ? 3.998 2.079 -17.835 1.00 90.88 179 VAL A N 1
ATOM 1479 C CA . VAL A 1 179 ? 2.924 1.192 -17.370 1.00 90.88 179 VAL A CA 1
ATOM 1480 C C . VAL A 1 179 ? 2.093 1.900 -16.304 1.00 90.88 179 VAL A C 1
ATOM 1482 O O . VAL A 1 179 ? 2.608 2.145 -15.208 1.00 90.88 179 VAL A O 1
ATOM 1485 N N . GLY A 1 180 ? 0.821 2.158 -16.604 1.00 92.06 180 GLY A N 1
ATOM 1486 C CA . GLY A 1 180 ? -0.121 2.813 -15.699 1.00 92.06 180 GLY A CA 1
ATOM 1487 C C . GLY A 1 180 ? -1.435 2.056 -15.529 1.00 92.06 180 GLY A C 1
ATOM 1488 O O . GLY A 1 180 ? -1.814 1.207 -16.344 1.00 92.06 180 GLY A O 1
ATOM 1489 N N . LEU A 1 181 ? -2.116 2.358 -14.423 1.00 94.94 181 LEU A N 1
ATOM 1490 C CA . LEU A 1 181 ? -3.428 1.815 -14.086 1.00 94.9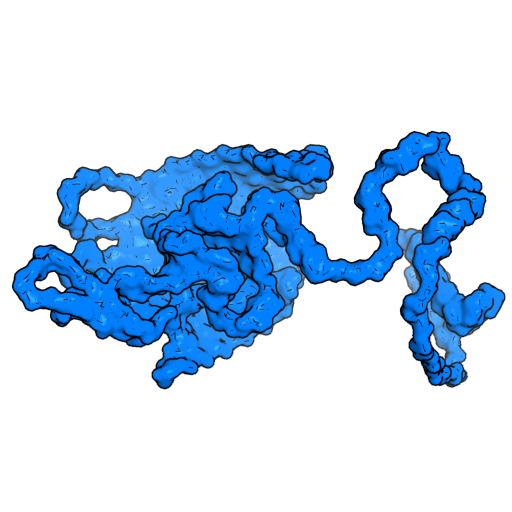4 181 LEU A CA 1
ATOM 1491 C C . LEU A 1 181 ? -4.535 2.619 -14.780 1.00 94.94 181 LEU A C 1
ATOM 1493 O O . LEU A 1 181 ? -4.557 3.850 -14.728 1.00 94.94 181 LEU A O 1
ATOM 1497 N N . GLY A 1 182 ? -5.493 1.907 -15.360 1.00 95.06 182 GLY A N 1
ATOM 1498 C CA . GLY A 1 182 ? -6.745 2.454 -15.854 1.00 95.06 182 GLY A CA 1
ATOM 1499 C C . GLY A 1 182 ? -7.951 1.819 -15.165 1.00 95.06 182 GLY A C 1
ATOM 1500 O O . GLY A 1 182 ? -7.969 0.621 -14.863 1.00 95.06 182 GLY A O 1
ATOM 1501 N N . ILE A 1 183 ? -8.990 2.619 -14.930 1.00 95.00 183 ILE A N 1
ATOM 1502 C CA . ILE A 1 183 ? -10.238 2.185 -14.298 1.00 95.00 183 ILE A CA 1
ATOM 1503 C C . ILE A 1 183 ? -11.417 2.683 -15.135 1.00 95.00 183 ILE A C 1
ATOM 1505 O O . ILE A 1 183 ? -11.503 3.863 -15.460 1.00 95.00 183 ILE A O 1
ATOM 1509 N N . ARG A 1 184 ? -12.337 1.778 -15.501 1.00 90.88 184 ARG A N 1
ATOM 1510 C CA . ARG A 1 184 ? -13.538 2.090 -16.314 1.00 90.88 184 ARG A CA 1
ATOM 1511 C C . ARG A 1 184 ? -13.210 2.832 -17.625 1.00 90.88 184 ARG A C 1
ATOM 1513 O O . ARG A 1 184 ? -13.913 3.759 -18.004 1.00 90.88 184 ARG A O 1
ATOM 1520 N N . GLY A 1 185 ? -12.124 2.436 -18.289 1.00 91.31 185 GLY A N 1
ATOM 1521 C CA . GLY A 1 185 ? -11.649 3.058 -19.533 1.00 91.31 185 GLY A CA 1
ATOM 1522 C C . GLY A 1 185 ? -10.894 4.383 -19.367 1.00 91.31 185 GLY A C 1
ATOM 1523 O O . GLY A 1 185 ? -10.439 4.926 -20.364 1.00 91.31 185 GLY A O 1
ATOM 1524 N N . ASN A 1 186 ? -10.720 4.892 -18.141 1.00 92.69 186 ASN A N 1
ATOM 1525 C CA . ASN A 1 186 ? -9.998 6.139 -17.889 1.00 92.69 186 ASN A CA 1
ATOM 1526 C C . ASN A 1 186 ? -8.582 5.886 -17.378 1.00 92.69 186 ASN A C 1
ATOM 1528 O O . ASN A 1 186 ? -8.369 5.067 -16.478 1.00 92.69 186 ASN A O 1
ATOM 1532 N N . TRP A 1 187 ? -7.625 6.663 -17.883 1.00 93.00 187 TRP A N 1
ATOM 1533 C CA . TRP A 1 187 ? -6.276 6.714 -17.332 1.00 93.00 187 TRP A CA 1
ATOM 1534 C C . TRP A 1 187 ? -6.291 7.287 -15.910 1.00 93.00 187 TRP A C 1
ATOM 1536 O O . TRP A 1 187 ? -6.879 8.346 -15.656 1.00 93.00 187 TRP A O 1
ATOM 1546 N N . SER A 1 188 ? -5.681 6.553 -14.977 1.00 92.44 188 SER A N 1
ATOM 1547 C CA . SER A 1 188 ? -5.825 6.777 -13.533 1.00 92.44 188 SER A CA 1
ATOM 1548 C C . SER A 1 188 ? -4.493 6.876 -12.784 1.00 92.44 188 SER A C 1
ATOM 1550 O O . SER A 1 188 ? -4.488 6.879 -11.552 1.00 92.44 188 SER A O 1
ATOM 1552 N N . ASN A 1 189 ? -3.367 6.911 -13.503 1.00 87.56 189 ASN A N 1
ATOM 1553 C CA . ASN A 1 189 ? -2.049 6.776 -12.893 1.00 87.56 189 ASN A CA 1
ATOM 1554 C C . ASN A 1 189 ? -1.608 8.030 -12.121 1.00 87.56 189 ASN A C 1
ATOM 1556 O O . ASN A 1 189 ? -0.962 7.889 -11.086 1.00 87.56 189 ASN A O 1
ATOM 1560 N N . GLU A 1 190 ? -1.969 9.234 -12.579 1.00 85.00 190 GLU A N 1
ATOM 1561 C CA . GLU A 1 190 ? -1.672 10.500 -11.892 1.00 85.00 190 GLU A CA 1
ATOM 1562 C C . GLU A 1 190 ? -2.800 10.877 -10.929 1.00 85.00 190 GLU A C 1
ATOM 1564 O O . GLU A 1 190 ? -3.748 11.565 -11.299 1.00 85.00 190 GLU A O 1
ATOM 1569 N N . GLY A 1 191 ? -2.715 10.420 -9.678 1.00 86.69 191 GLY A N 1
ATOM 1570 C CA . GLY A 1 191 ? -3.521 10.987 -8.599 1.00 86.69 191 GLY A CA 1
ATOM 1571 C C . GLY A 1 191 ? -5.039 10.790 -8.709 1.00 86.69 191 GLY A C 1
ATOM 1572 O O . GLY A 1 191 ? -5.793 11.599 -8.178 1.00 86.69 191 GLY A O 1
ATOM 1573 N N . LYS A 1 192 ? -5.507 9.720 -9.363 1.00 93.19 192 LYS A N 1
ATOM 1574 C CA . LYS A 1 192 ? -6.944 9.354 -9.403 1.00 93.19 192 LYS A CA 1
ATOM 1575 C C . LYS A 1 192 ? -7.263 8.047 -8.682 1.00 93.19 192 LYS A C 1
ATOM 1577 O O . LYS A 1 192 ? -8.428 7.656 -8.572 1.00 93.19 192 LYS A O 1
ATOM 1582 N N . VAL A 1 193 ? -6.232 7.355 -8.199 1.00 94.94 193 VAL A N 1
ATOM 1583 C CA . VAL A 1 193 ? -6.361 6.165 -7.353 1.00 94.94 193 VAL A CA 1
ATOM 1584 C C . VAL A 1 193 ? -5.484 6.322 -6.125 1.00 94.94 193 VAL A C 1
ATOM 1586 O O . VAL A 1 193 ? -4.277 6.530 -6.241 1.00 94.94 193 VAL A O 1
ATOM 1589 N N . LEU A 1 194 ? -6.082 6.151 -4.949 1.00 94.94 194 LEU A N 1
ATOM 1590 C CA . LEU A 1 194 ? -5.349 6.096 -3.695 1.00 94.94 194 LEU A CA 1
ATOM 1591 C C . LEU A 1 194 ? -4.837 4.673 -3.479 1.00 94.94 194 LEU A C 1
ATOM 1593 O O . LEU A 1 194 ? -5.629 3.734 -3.365 1.00 94.94 194 LEU A O 1
ATOM 1597 N N . MET A 1 195 ? -3.521 4.517 -3.375 1.00 94.88 195 MET A N 1
ATOM 1598 C CA . MET A 1 195 ? -2.900 3.274 -2.939 1.00 94.88 195 MET A CA 1
ATOM 1599 C C . MET A 1 195 ? -2.401 3.412 -1.511 1.00 94.88 195 MET A C 1
ATOM 1601 O O . MET A 1 195 ? -1.715 4.370 -1.164 1.00 94.88 195 MET A O 1
ATOM 1605 N N . MET A 1 196 ? -2.705 2.414 -0.691 1.00 94.44 196 MET A N 1
ATOM 1606 C CA . MET A 1 196 ? -2.209 2.312 0.666 1.00 94.44 196 MET A CA 1
ATOM 1607 C C . MET A 1 196 ? -1.555 0.963 0.928 1.00 94.44 196 MET A C 1
ATOM 1609 O O . MET A 1 196 ? -1.998 -0.060 0.405 1.00 94.44 196 MET A O 1
ATOM 1613 N N . ILE A 1 197 ? -0.555 0.954 1.806 1.00 94.06 197 ILE A N 1
ATOM 1614 C CA . ILE A 1 197 ? -0.041 -0.263 2.436 1.00 94.06 197 ILE A CA 1
ATOM 1615 C C . ILE A 1 197 ? -0.178 -0.114 3.941 1.00 94.06 197 ILE A C 1
ATOM 1617 O O . ILE A 1 197 ? 0.319 0.835 4.544 1.00 94.06 197 ILE A O 1
ATOM 1621 N N . ASP A 1 198 ? -0.903 -1.041 4.561 1.00 91.69 198 ASP A N 1
ATOM 1622 C CA . ASP A 1 198 ? -1.204 -1.025 5.991 1.00 91.69 198 ASP A CA 1
ATOM 1623 C C . ASP A 1 198 ? -1.772 0.325 6.477 1.00 91.69 198 ASP A C 1
ATOM 1625 O O . ASP A 1 198 ? -1.513 0.746 7.613 1.00 91.69 198 ASP A O 1
ATOM 1629 N N . GLY A 1 199 ? -2.552 0.986 5.612 1.00 88.75 199 GLY A N 1
ATOM 1630 C CA . GLY A 1 199 ? -3.179 2.287 5.852 1.00 88.75 199 GLY A CA 1
ATOM 1631 C C . GLY A 1 199 ? -2.277 3.517 5.677 1.00 88.75 199 GLY A C 1
ATOM 1632 O O . GLY A 1 199 ? -2.730 4.613 5.990 1.00 88.75 199 GLY A O 1
ATOM 1633 N N . GLN A 1 200 ? -1.030 3.359 5.223 1.00 90.62 200 GLN A N 1
ATOM 1634 C CA . GLN A 1 200 ? -0.152 4.468 4.826 1.00 90.62 200 GLN A CA 1
ATOM 1635 C C . GLN A 1 200 ? -0.302 4.726 3.328 1.00 90.62 200 GLN A C 1
ATOM 1637 O O . GLN A 1 200 ? -0.414 3.766 2.581 1.00 90.62 200 GLN A O 1
ATOM 1642 N N . GLU A 1 201 ? -0.324 5.985 2.902 1.00 91.19 201 GLU A N 1
ATOM 1643 C CA . GLU A 1 201 ? -0.511 6.422 1.509 1.00 91.19 201 GLU A CA 1
ATOM 1644 C C . GLU A 1 201 ? 0.789 6.276 0.697 1.00 91.19 201 GLU A C 1
ATOM 1646 O O . GLU A 1 201 ? 1.807 6.847 1.067 1.00 91.19 201 GLU A O 1
ATOM 1651 N N . PHE A 1 202 ? 0.764 5.509 -0.397 1.00 93.12 202 PHE A N 1
ATOM 1652 C CA . PHE A 1 202 ? 1.947 5.155 -1.207 1.00 93.12 202 PHE A CA 1
ATOM 1653 C C . PHE A 1 202 ? 2.057 5.912 -2.536 1.00 93.12 202 PHE A C 1
ATOM 1655 O O . PHE A 1 202 ? 3.011 5.711 -3.296 1.00 93.12 202 PHE A O 1
ATOM 1662 N N . ASN A 1 203 ? 1.085 6.777 -2.825 1.00 92.69 203 ASN A N 1
ATOM 1663 C CA . ASN A 1 203 ? 1.161 7.725 -3.929 1.00 92.69 203 ASN A CA 1
ATOM 1664 C C . ASN A 1 203 ? 2.380 8.644 -3.751 1.00 92.69 203 ASN A C 1
ATOM 1666 O O . ASN A 1 203 ? 2.699 9.052 -2.632 1.00 92.69 203 ASN A O 1
ATOM 1670 N N . GLU A 1 204 ? 3.059 8.986 -4.849 1.00 88.69 204 GLU A N 1
ATOM 1671 C CA . GLU A 1 204 ? 4.073 10.045 -4.803 1.00 88.69 204 GLU A CA 1
ATOM 1672 C C . GLU A 1 204 ? 3.441 11.355 -4.327 1.00 88.69 204 GLU A C 1
ATOM 1674 O O . GLU A 1 204 ? 2.394 11.753 -4.834 1.00 88.69 204 GLU A O 1
ATOM 1679 N N . ILE A 1 205 ? 4.088 12.056 -3.394 1.00 83.94 205 ILE A N 1
ATOM 1680 C CA . ILE A 1 205 ? 3.523 13.275 -2.810 1.00 83.94 205 ILE A CA 1
ATOM 1681 C C . ILE A 1 205 ? 3.464 14.392 -3.856 1.00 83.94 205 ILE A C 1
ATOM 1683 O O . ILE A 1 205 ? 2.479 15.121 -3.912 1.00 83.94 205 ILE A O 1
ATOM 1687 N N . PHE A 1 206 ? 4.490 14.498 -4.704 1.00 74.81 206 PHE A N 1
ATOM 1688 C CA . PHE A 1 206 ? 4.594 15.576 -5.689 1.00 74.81 206 PHE A CA 1
ATOM 1689 C C . PHE A 1 206 ? 3.684 15.380 -6.910 1.00 74.81 206 PHE A C 1
ATOM 1691 O O . PHE A 1 206 ? 3.097 16.332 -7.409 1.00 74.81 206 PHE A O 1
ATOM 1698 N N . THR A 1 207 ? 3.565 14.149 -7.414 1.00 82.19 207 THR A N 1
ATOM 1699 C CA . THR A 1 207 ? 2.875 13.879 -8.691 1.00 82.19 207 THR A CA 1
ATOM 1700 C C . THR A 1 207 ? 1.576 13.089 -8.537 1.00 82.19 207 THR A C 1
ATOM 1702 O O . THR A 1 207 ? 0.843 12.921 -9.510 1.00 82.19 207 THR A O 1
ATOM 1705 N N . GLY A 1 208 ? 1.318 12.512 -7.359 1.00 88.75 208 GLY A N 1
ATOM 1706 C CA . GLY A 1 208 ? 0.250 11.535 -7.148 1.00 88.75 208 GLY A CA 1
ATOM 1707 C C . GLY A 1 208 ? 0.451 10.205 -7.883 1.00 88.75 208 GLY A C 1
ATOM 1708 O O . GLY A 1 208 ? -0.432 9.345 -7.812 1.00 88.75 208 GLY A O 1
ATOM 1709 N N . LYS A 1 209 ? 1.574 10.020 -8.599 1.00 91.00 209 LYS A N 1
ATOM 1710 C CA . LYS A 1 209 ? 1.819 8.853 -9.455 1.00 91.00 209 LYS A CA 1
ATOM 1711 C C . LYS A 1 209 ? 2.045 7.582 -8.656 1.00 91.00 209 LYS A C 1
ATOM 1713 O O . LYS A 1 209 ? 2.587 7.588 -7.549 1.00 91.00 209 LYS A O 1
ATOM 1718 N N . LEU A 1 210 ? 1.676 6.473 -9.286 1.00 92.25 210 LEU A N 1
ATOM 1719 C CA . LEU A 1 210 ? 1.963 5.122 -8.828 1.00 92.25 210 LEU A CA 1
ATOM 1720 C C . LEU A 1 210 ? 2.846 4.411 -9.855 1.00 92.25 210 LEU A C 1
ATOM 1722 O O . LEU A 1 210 ? 2.659 4.544 -11.063 1.00 92.25 210 LEU A O 1
ATOM 1726 N N . TYR A 1 211 ? 3.809 3.632 -9.362 1.00 92.62 211 TYR A N 1
ATOM 1727 C CA . TYR A 1 211 ? 4.695 2.829 -10.205 1.00 92.62 211 TYR A CA 1
ATOM 1728 C C . TYR A 1 211 ? 4.434 1.358 -9.934 1.00 92.62 211 TYR A C 1
ATOM 1730 O O . TYR A 1 211 ? 4.676 0.849 -8.840 1.00 92.62 211 TYR A O 1
ATOM 1738 N N . PHE A 1 212 ? 3.914 0.679 -10.951 1.00 92.81 212 PHE A N 1
ATOM 1739 C CA . PHE A 1 212 ? 3.577 -0.735 -10.900 1.00 92.81 212 PHE A CA 1
ATOM 1740 C C . PHE A 1 212 ? 4.597 -1.585 -11.653 1.00 92.81 212 PHE A C 1
ATOM 1742 O O . PHE A 1 212 ? 5.336 -1.089 -12.501 1.00 92.81 212 PHE A O 1
ATOM 1749 N N . GLY A 1 213 ? 4.567 -2.891 -11.385 1.00 90.19 213 GLY A N 1
ATOM 1750 C CA . GLY A 1 213 ? 5.386 -3.886 -12.077 1.00 90.19 213 GLY A CA 1
ATOM 1751 C C . GLY A 1 213 ? 6.576 -4.336 -11.242 1.00 90.19 213 GLY A C 1
ATOM 1752 O O . GLY A 1 213 ? 7.702 -4.243 -11.701 1.00 90.19 213 GLY A O 1
ATOM 1753 N N . ASN A 1 214 ? 6.287 -4.861 -10.042 1.00 91.94 214 ASN A N 1
ATOM 1754 C CA . ASN A 1 214 ? 7.202 -5.420 -9.029 1.00 91.94 214 ASN A CA 1
ATOM 1755 C C . ASN A 1 214 ? 7.503 -4.542 -7.801 1.00 91.94 214 ASN A C 1
ATOM 1757 O O . ASN A 1 214 ? 8.065 -5.071 -6.852 1.00 91.94 214 ASN A O 1
ATOM 1761 N N . ARG A 1 215 ? 7.077 -3.268 -7.753 1.00 91.88 215 ARG A N 1
ATOM 1762 C CA . ARG A 1 215 ? 7.234 -2.416 -6.548 1.00 91.88 215 ARG A CA 1
ATOM 1763 C C . ARG A 1 215 ? 6.627 -3.044 -5.285 1.00 91.88 215 ARG A C 1
ATOM 1765 O O . ARG A 1 215 ? 7.186 -2.929 -4.205 1.00 91.88 215 ARG A O 1
ATOM 1772 N N . PHE A 1 216 ? 5.506 -3.746 -5.448 1.00 86.81 216 PHE A N 1
ATOM 1773 C CA . PHE A 1 216 ? 4.751 -4.376 -4.365 1.00 86.81 216 PHE A CA 1
ATOM 1774 C C . PHE A 1 216 ? 4.695 -5.895 -4.597 1.00 86.81 216 PHE A C 1
ATOM 1776 O O . PHE A 1 216 ? 3.832 -6.354 -5.357 1.00 86.81 216 PHE A O 1
ATOM 1783 N N . PRO A 1 217 ? 5.626 -6.682 -4.031 1.00 82.31 217 PRO A N 1
ATOM 1784 C CA . PRO A 1 217 ? 5.670 -8.127 -4.246 1.00 82.31 217 PRO A CA 1
ATOM 1785 C C . PRO A 1 217 ? 4.421 -8.794 -3.681 1.00 82.31 217 PRO A C 1
ATOM 1787 O O . PRO A 1 217 ? 3.948 -8.434 -2.610 1.00 82.31 217 PRO A O 1
ATOM 1790 N N . VAL A 1 218 ? 3.888 -9.794 -4.375 1.00 89.94 218 VAL A N 1
ATOM 1791 C CA . VAL A 1 218 ? 2.676 -10.501 -3.927 1.00 89.94 218 VAL A CA 1
ATOM 1792 C C . VAL A 1 218 ? 2.921 -11.346 -2.683 1.00 89.94 218 VAL A C 1
ATOM 1794 O O . VAL A 1 218 ? 2.015 -11.521 -1.875 1.00 89.94 218 VAL A O 1
ATOM 1797 N N . ASP A 1 219 ? 4.160 -11.794 -2.488 1.00 86.88 219 ASP A N 1
ATOM 1798 C CA . ASP A 1 219 ? 4.567 -12.675 -1.394 1.00 86.88 219 ASP A CA 1
ATOM 1799 C C . ASP A 1 219 ? 4.449 -12.008 -0.011 1.00 86.88 219 ASP A C 1
ATOM 1801 O O . ASP A 1 219 ? 4.243 -12.690 0.990 1.00 86.88 219 ASP A O 1
ATOM 1805 N N . MET A 1 220 ? 4.513 -10.670 0.068 1.00 88.38 220 MET A N 1
ATOM 1806 C CA . MET A 1 220 ? 4.307 -9.943 1.333 1.00 88.38 220 MET A CA 1
ATOM 1807 C C . MET A 1 220 ? 2.823 -9.717 1.666 1.00 88.38 220 MET A C 1
ATOM 1809 O O . MET A 1 220 ? 2.483 -9.295 2.777 1.00 88.38 220 MET A O 1
ATOM 1813 N N . ILE A 1 221 ? 1.924 -9.941 0.704 1.00 92.88 221 ILE A N 1
ATOM 1814 C CA . ILE A 1 221 ? 0.528 -9.509 0.775 1.00 92.88 221 ILE A CA 1
ATOM 1815 C C . ILE A 1 221 ? -0.325 -10.602 1.411 1.00 92.88 221 ILE A C 1
ATOM 1817 O O . ILE A 1 221 ? -0.541 -11.665 0.837 1.00 92.88 221 ILE A O 1
ATOM 1821 N N . LYS A 1 222 ? -0.918 -10.294 2.567 1.00 92.94 222 LYS A N 1
ATOM 1822 C CA . LYS A 1 222 ? -1.951 -11.140 3.170 1.00 92.94 222 LYS A CA 1
ATOM 1823 C C . LYS A 1 222 ? -3.292 -10.963 2.469 1.00 92.94 222 LYS A C 1
ATOM 1825 O O . LYS A 1 222 ? -4.056 -11.911 2.295 1.00 92.94 222 LYS A O 1
ATOM 1830 N N . ARG A 1 223 ? -3.658 -9.718 2.175 1.00 93.81 223 ARG A N 1
ATOM 1831 C CA . ARG A 1 223 ? -4.891 -9.409 1.449 1.00 93.81 223 ARG A CA 1
ATOM 1832 C C . ARG A 1 223 ? -4.850 -8.021 0.845 1.00 93.81 223 ARG A C 1
ATOM 1834 O O . ARG A 1 223 ? -4.196 -7.128 1.370 1.00 93.81 223 ARG A O 1
ATOM 1841 N N . ILE A 1 224 ? -5.630 -7.844 -0.205 1.00 95.50 224 ILE A N 1
ATOM 1842 C CA . ILE A 1 224 ? -5.906 -6.558 -0.828 1.00 95.50 224 ILE A CA 1
ATOM 1843 C C . ILE A 1 224 ? -7.388 -6.291 -0.636 1.00 95.50 224 ILE A C 1
ATOM 1845 O O . ILE A 1 224 ? -8.225 -7.146 -0.934 1.00 95.50 224 ILE A O 1
ATOM 1849 N N . GLU A 1 225 ? -7.721 -5.117 -0.124 1.00 92.81 225 GLU A N 1
ATOM 1850 C CA . GLU A 1 225 ? -9.103 -4.663 -0.060 1.00 92.81 225 GLU A CA 1
ATOM 1851 C C . GLU A 1 225 ? -9.251 -3.375 -0.883 1.00 92.81 225 GLU A C 1
ATOM 1853 O O . GLU A 1 225 ? -8.395 -2.491 -0.850 1.00 92.81 225 GLU A O 1
ATOM 1858 N N . ILE A 1 226 ? -10.292 -3.336 -1.717 1.00 93.25 226 ILE A N 1
ATOM 1859 C CA . ILE A 1 226 ? -10.451 -2.350 -2.787 1.00 93.25 226 ILE A CA 1
ATOM 1860 C C . ILE A 1 226 ? -11.849 -1.760 -2.714 1.00 93.25 226 ILE A C 1
ATOM 1862 O O . ILE A 1 226 ? -12.832 -2.495 -2.825 1.00 93.25 226 ILE A O 1
ATOM 1866 N N . ILE A 1 227 ? -11.935 -0.439 -2.601 1.00 90.94 227 ILE A N 1
ATOM 1867 C CA . ILE A 1 227 ? -13.150 0.312 -2.913 1.00 90.94 227 ILE A CA 1
ATOM 1868 C C . ILE A 1 227 ? -13.122 0.629 -4.401 1.00 90.94 227 ILE A C 1
ATOM 1870 O O . ILE A 1 227 ? -12.173 1.243 -4.884 1.00 90.94 227 ILE A O 1
ATOM 1874 N N . ARG A 1 228 ? -14.159 0.212 -5.128 1.00 89.38 228 ARG A N 1
ATOM 1875 C CA . ARG A 1 228 ? -14.331 0.532 -6.548 1.00 89.38 228 ARG A CA 1
ATOM 1876 C C . ARG A 1 228 ? -15.259 1.736 -6.689 1.00 89.38 228 ARG A C 1
ATOM 1878 O O . ARG A 1 228 ? -16.439 1.636 -6.354 1.00 89.38 228 ARG A O 1
ATOM 1885 N N . GLY A 1 229 ? -14.746 2.833 -7.234 1.00 87.25 229 GLY A N 1
ATOM 1886 C CA . GLY A 1 229 ? -15.428 4.123 -7.327 1.00 87.25 229 GLY A CA 1
ATOM 1887 C C . GLY A 1 229 ? -14.905 5.139 -6.311 1.00 87.25 229 GLY A C 1
ATOM 1888 O O . GLY A 1 229 ? -13.897 4.900 -5.646 1.00 87.25 229 GLY A O 1
ATOM 1889 N N . ALA A 1 230 ? -15.619 6.259 -6.201 1.00 85.12 230 ALA A N 1
ATOM 1890 C CA . ALA A 1 230 ? -15.220 7.387 -5.370 1.00 85.12 230 ALA A CA 1
ATOM 1891 C C . ALA A 1 230 ? -15.104 7.006 -3.886 1.00 85.12 230 ALA A C 1
ATOM 1893 O O . ALA A 1 230 ? -16.031 6.455 -3.288 1.00 85.12 230 ALA A O 1
ATOM 1894 N N . GLY A 1 231 ? -13.948 7.324 -3.308 1.00 84.75 231 GLY A N 1
ATOM 1895 C CA . GLY A 1 231 ? -13.624 7.217 -1.886 1.00 84.75 231 GLY A CA 1
ATOM 1896 C C . GLY A 1 231 ? -13.136 8.536 -1.277 1.00 84.75 231 GLY A C 1
ATOM 1897 O O . GLY A 1 231 ? -12.775 8.557 -0.101 1.00 84.75 231 GLY A O 1
ATOM 1898 N N . SER A 1 232 ? -13.129 9.636 -2.042 1.00 83.44 232 SER A N 1
ATOM 1899 C CA . SER A 1 232 ? -12.605 10.939 -1.605 1.00 83.44 232 SER A CA 1
ATOM 1900 C C . SER A 1 232 ? -13.286 11.513 -0.369 1.00 83.44 232 SER A C 1
ATOM 1902 O O . SER A 1 232 ? -12.633 12.207 0.401 1.00 83.44 232 SER A O 1
ATOM 1904 N N . ALA A 1 233 ? -14.557 11.186 -0.127 1.00 77.44 233 ALA A N 1
ATOM 1905 C CA . ALA A 1 233 ? -15.255 11.623 1.082 1.00 77.44 233 ALA A CA 1
ATOM 1906 C C . ALA A 1 233 ? -14.591 11.101 2.374 1.00 77.44 233 ALA A C 1
ATOM 1908 O O . ALA A 1 233 ? -14.542 11.817 3.369 1.00 77.44 233 ALA A O 1
ATOM 1909 N N . ASP A 1 234 ? -14.047 9.877 2.357 1.00 74.12 234 ASP A N 1
ATOM 1910 C CA . ASP A 1 234 ? -13.420 9.260 3.534 1.00 74.12 234 ASP A CA 1
ATOM 1911 C C . ASP A 1 234 ? -11.893 9.431 3.562 1.00 74.12 234 ASP A C 1
ATOM 1913 O O . ASP A 1 234 ? -11.293 9.529 4.643 1.00 74.12 234 ASP A O 1
ATOM 1917 N N . TYR A 1 235 ? -11.269 9.432 2.380 1.00 79.44 235 TYR A N 1
ATOM 1918 C CA . TYR A 1 235 ? -9.816 9.356 2.202 1.00 79.44 235 TYR A CA 1
ATOM 1919 C C . TYR A 1 235 ? -9.164 10.633 1.667 1.00 79.44 235 TYR A C 1
ATOM 1921 O O . TYR A 1 235 ? -7.942 10.749 1.721 1.00 79.44 235 TYR A O 1
ATOM 1929 N N . GLY A 1 236 ? -9.951 11.593 1.184 1.00 79.12 236 GLY A N 1
ATOM 1930 C CA . GLY A 1 236 ? -9.447 12.831 0.601 1.00 79.12 236 GLY A CA 1
ATOM 1931 C C . GLY A 1 236 ? -8.864 12.644 -0.802 1.00 79.12 236 GLY A C 1
ATOM 1932 O O . GLY A 1 236 ? -9.483 12.025 -1.675 1.00 79.12 236 GLY A O 1
ATOM 1933 N N . GLY A 1 237 ? -7.690 13.240 -1.023 1.00 79.50 237 GLY A N 1
ATOM 1934 C CA . GLY A 1 237 ? -7.003 13.261 -2.315 1.00 79.50 237 GLY A CA 1
ATOM 1935 C C . GLY A 1 237 ? -6.748 11.867 -2.896 1.00 79.50 237 GLY A C 1
ATOM 1936 O O . GLY A 1 237 ? -6.698 10.867 -2.182 1.00 79.50 237 GLY A O 1
ATOM 1937 N N . PHE A 1 238 ? -6.627 11.803 -4.221 1.00 90.06 238 PHE A N 1
ATOM 1938 C CA . PHE A 1 238 ? -6.372 10.598 -5.021 1.00 90.06 238 PHE A CA 1
ATOM 1939 C C . PHE A 1 238 ? -7.461 9.518 -5.027 1.00 90.06 238 PHE A C 1
ATOM 1941 O O . PHE A 1 238 ? -7.455 8.665 -5.902 1.00 90.06 238 PHE A O 1
ATOM 1948 N N . ALA A 1 239 ? -8.436 9.537 -4.124 1.00 91.38 239 ALA A N 1
ATOM 1949 C CA . ALA A 1 239 ? -9.480 8.513 -4.046 1.00 91.38 239 ALA A CA 1
ATOM 1950 C C . ALA A 1 239 ? -10.663 8.738 -5.022 1.00 91.38 239 ALA A C 1
ATOM 1952 O O . ALA A 1 239 ? -11.819 8.527 -4.652 1.00 91.38 239 ALA A O 1
ATOM 1953 N N . GLU A 1 240 ? -10.400 9.157 -6.263 1.00 92.12 240 GLU A N 1
ATOM 1954 C CA . GLU A 1 240 ? -11.440 9.486 -7.253 1.00 92.12 240 GLU A CA 1
ATOM 1955 C C . GLU A 1 240 ? -12.077 8.229 -7.869 1.00 92.12 240 GLU A C 1
ATOM 1957 O O . GLU A 1 240 ? -13.300 8.073 -7.884 1.00 92.12 240 GLU A O 1
ATOM 1962 N N . PHE A 1 241 ? -11.254 7.297 -8.355 1.00 93.06 241 PHE A N 1
ATOM 1963 C CA . PHE A 1 241 ? -11.727 6.097 -9.050 1.00 93.06 241 PHE A CA 1
ATOM 1964 C C . PHE A 1 241 ? -11.639 4.823 -8.219 1.00 93.06 241 PHE A C 1
ATOM 1966 O O . PHE A 1 241 ? -12.417 3.891 -8.453 1.00 93.06 241 PHE A O 1
ATOM 1973 N N . ALA A 1 242 ? -10.705 4.756 -7.271 1.00 93.81 242 ALA A N 1
ATOM 1974 C CA . ALA A 1 242 ? -10.590 3.638 -6.348 1.00 93.81 242 ALA A CA 1
ATOM 1975 C C . ALA A 1 242 ? -9.729 3.975 -5.128 1.00 93.81 242 ALA A C 1
ATOM 1977 O O . ALA A 1 242 ? -8.873 4.861 -5.158 1.00 93.81 242 ALA A O 1
ATOM 1978 N N . VAL A 1 243 ? -9.915 3.171 -4.082 1.00 94.44 243 VAL A N 1
ATOM 1979 C CA . VAL A 1 243 ? -8.996 3.068 -2.945 1.00 94.44 243 VAL A CA 1
ATOM 1980 C C . VAL A 1 243 ? -8.511 1.629 -2.873 1.00 94.44 243 VAL A C 1
ATOM 1982 O O . VAL A 1 243 ? -9.324 0.720 -2.720 1.00 94.44 243 VAL A O 1
ATOM 1985 N N . ILE A 1 244 ? -7.204 1.412 -2.984 1.00 95.12 244 ILE A N 1
ATOM 1986 C CA . ILE A 1 244 ? -6.561 0.097 -2.922 1.00 95.12 244 ILE A CA 1
ATOM 1987 C C . ILE A 1 244 ? -5.733 0.054 -1.643 1.00 95.12 244 ILE A C 1
ATOM 1989 O O . ILE A 1 244 ? -4.751 0.775 -1.536 1.00 95.12 244 ILE A O 1
ATOM 1993 N N . ASN A 1 245 ? -6.082 -0.797 -0.682 1.00 94.75 245 ASN A N 1
ATOM 1994 C CA . ASN A 1 245 ? -5.263 -1.008 0.511 1.00 94.75 245 ASN A CA 1
ATOM 1995 C C . ASN A 1 245 ? -4.685 -2.420 0.503 1.00 94.75 245 ASN A C 1
ATOM 1997 O O . ASN A 1 245 ? -5.413 -3.417 0.553 1.00 94.75 245 ASN A O 1
ATOM 2001 N N . ILE A 1 246 ? -3.366 -2.488 0.488 1.00 95.62 246 ILE A N 1
ATOM 2002 C CA . ILE A 1 246 ? -2.592 -3.708 0.631 1.00 95.62 246 ILE A CA 1
ATOM 2003 C C . ILE A 1 246 ? -2.347 -3.920 2.118 1.00 95.62 246 ILE A C 1
ATOM 2005 O O . ILE A 1 246 ? -1.845 -3.049 2.822 1.00 95.62 246 ILE A O 1
ATOM 2009 N N . ILE A 1 247 ? -2.701 -5.095 2.613 1.00 93.38 247 ILE A N 1
ATOM 2010 C CA . ILE A 1 247 ? -2.467 -5.482 3.997 1.00 93.38 247 ILE A CA 1
ATOM 2011 C C . ILE A 1 247 ? -1.426 -6.579 3.970 1.00 93.38 247 ILE A C 1
ATOM 2013 O O . ILE A 1 247 ? -1.668 -7.664 3.431 1.00 93.38 247 ILE A O 1
ATOM 2017 N N . THR A 1 248 ? -0.266 -6.282 4.541 1.00 93.56 248 THR A N 1
ATOM 2018 C CA . THR A 1 248 ? 0.832 -7.243 4.607 1.00 93.56 248 THR A CA 1
ATOM 2019 C C . THR A 1 248 ? 0.656 -8.164 5.808 1.00 93.56 248 THR A C 1
ATOM 2021 O O . THR A 1 248 ? -0.087 -7.856 6.753 1.00 93.56 248 THR A O 1
ATOM 2024 N N . TYR A 1 249 ? 1.319 -9.319 5.777 1.00 90.94 249 TYR A N 1
ATOM 2025 C CA . TYR A 1 249 ? 1.297 -10.228 6.920 1.00 90.94 249 TYR A CA 1
ATOM 2026 C C . TYR A 1 249 ? 1.776 -9.540 8.199 1.00 90.94 249 TYR A C 1
ATOM 2028 O O . TYR A 1 249 ? 2.650 -8.672 8.200 1.00 90.94 249 TYR A O 1
ATOM 2036 N N . ASN A 1 250 ? 1.211 -9.950 9.324 1.00 87.94 250 ASN A N 1
ATOM 2037 C CA . ASN A 1 250 ? 1.677 -9.561 10.644 1.00 87.94 250 ASN A CA 1
ATOM 2038 C C . ASN A 1 250 ? 1.793 -10.783 11.564 1.00 87.94 250 ASN A C 1
ATOM 2040 O O . ASN A 1 250 ? 1.392 -11.894 11.232 1.00 87.94 250 ASN A O 1
ATOM 2044 N N . SER A 1 251 ? 2.340 -10.539 12.744 1.00 86.00 251 SER A N 1
ATOM 2045 C CA . SER A 1 251 ? 2.527 -11.470 13.863 1.00 86.00 251 SER A CA 1
ATOM 2046 C C . SER A 1 251 ? 1.301 -12.273 14.302 1.00 86.00 251 SER A C 1
ATOM 2048 O O . SER A 1 251 ? 1.459 -13.328 14.908 1.00 86.00 251 SER A O 1
ATOM 2050 N N . LYS A 1 252 ? 0.079 -11.797 14.039 1.00 83.19 252 LYS A N 1
ATOM 2051 C CA . LYS A 1 252 ? -1.158 -12.536 14.346 1.00 83.19 252 LYS A CA 1
ATOM 2052 C C . LYS A 1 252 ? -1.538 -13.532 13.259 1.00 83.19 252 LYS A C 1
ATOM 2054 O O . LYS A 1 252 ? -2.442 -14.334 13.475 1.00 83.19 252 LYS A O 1
ATOM 2059 N N . ASP A 1 253 ? -0.911 -13.425 12.095 1.00 86.31 253 ASP A N 1
ATOM 2060 C CA . ASP A 1 253 ? -1.215 -14.241 10.928 1.00 86.31 253 ASP A CA 1
ATOM 2061 C C . ASP A 1 253 ? -0.300 -15.459 10.897 1.00 86.31 253 ASP A C 1
ATOM 2063 O O . ASP A 1 253 ? -0.775 -16.586 10.797 1.00 86.31 253 ASP A O 1
ATOM 2067 N N . THR A 1 254 ? 1.003 -15.220 11.047 1.00 87.00 254 THR A N 1
ATOM 2068 C CA . THR A 1 254 ? 2.034 -16.251 11.138 1.00 87.00 254 THR A CA 1
ATOM 2069 C C . THR A 1 254 ? 3.122 -15.818 12.123 1.00 87.00 254 THR A C 1
ATOM 2071 O O . THR A 1 254 ? 3.390 -14.626 12.293 1.00 87.00 254 THR A O 1
ATOM 2074 N N . GLU A 1 255 ? 3.754 -16.790 12.779 1.00 93.75 255 GLU A N 1
ATOM 2075 C CA . GLU A 1 255 ? 4.964 -16.595 13.580 1.00 93.75 255 GLU A CA 1
ATOM 2076 C C . GLU A 1 255 ? 6.132 -17.337 12.934 1.00 93.75 255 GLU A C 1
ATOM 2078 O O . GLU A 1 255 ? 5.942 -18.392 12.333 1.00 93.75 255 GLU A O 1
ATOM 2083 N N . GLY A 1 256 ? 7.340 -16.810 13.112 1.00 95.38 256 GLY A N 1
ATOM 2084 C CA . GLY A 1 256 ? 8.568 -17.409 12.607 1.00 95.38 256 GLY A CA 1
ATOM 2085 C C . GLY A 1 256 ? 9.260 -16.555 11.554 1.00 95.38 256 GLY A C 1
ATOM 2086 O O . GLY A 1 256 ? 9.022 -15.347 11.443 1.00 95.38 256 GLY A O 1
ATOM 2087 N N . LEU A 1 257 ? 10.161 -17.208 10.826 1.00 95.50 257 LEU A N 1
ATOM 2088 C CA . LEU A 1 257 ? 10.983 -16.626 9.779 1.00 95.50 257 LEU A CA 1
ATOM 2089 C C . LEU A 1 257 ? 10.579 -17.229 8.434 1.00 95.50 257 LEU A C 1
ATOM 2091 O O . LEU A 1 257 ? 10.738 -18.432 8.247 1.00 95.50 257 LEU A O 1
ATOM 2095 N N . ASP A 1 258 ? 10.134 -16.388 7.506 1.00 93.62 258 ASP A N 1
ATOM 2096 C CA . ASP A 1 258 ? 9.958 -16.773 6.108 1.00 93.62 258 ASP A CA 1
ATOM 2097 C C . ASP A 1 258 ? 11.077 -16.149 5.278 1.00 93.62 258 ASP A C 1
ATOM 2099 O O . ASP A 1 258 ? 11.396 -14.966 5.424 1.00 93.62 258 ASP A O 1
ATOM 2103 N N . VAL A 1 259 ? 11.657 -16.953 4.394 1.00 94.81 259 VAL A N 1
ATOM 2104 C CA . VAL A 1 259 ? 12.648 -16.525 3.409 1.00 94.81 259 VAL A CA 1
ATOM 2105 C C . VAL A 1 259 ? 12.142 -16.965 2.051 1.00 94.81 259 VAL A C 1
ATOM 2107 O O . VAL A 1 259 ? 11.757 -18.122 1.884 1.00 94.81 259 VAL A O 1
ATOM 2110 N N . PHE A 1 260 ? 12.169 -16.070 1.073 1.00 92.06 260 PHE A N 1
ATOM 2111 C CA . PHE A 1 260 ? 11.888 -16.441 -0.305 1.00 92.06 260 PHE A CA 1
ATOM 2112 C C . PHE A 1 260 ? 12.867 -15.775 -1.257 1.00 92.06 260 PHE A C 1
ATOM 2114 O O . PHE A 1 260 ? 13.364 -14.669 -1.031 1.00 92.06 260 PHE A O 1
ATOM 2121 N N . TRP A 1 261 ? 13.118 -16.475 -2.354 1.00 95.00 261 TRP A N 1
ATOM 2122 C CA . TRP A 1 261 ? 13.857 -15.959 -3.484 1.00 95.00 261 TRP A CA 1
ATOM 2123 C C . TRP A 1 261 ? 13.168 -16.424 -4.764 1.00 95.00 261 TRP A C 1
ATOM 2125 O O . TRP A 1 261 ? 12.930 -17.616 -4.952 1.00 95.00 261 TRP A O 1
ATOM 2135 N N . VAL A 1 262 ? 12.802 -15.482 -5.628 1.00 92.06 262 VAL A N 1
ATOM 2136 C CA . VAL A 1 262 ? 12.064 -15.738 -6.867 1.00 92.06 262 VAL A CA 1
ATOM 2137 C C . VAL A 1 262 ? 12.842 -15.146 -8.028 1.00 92.06 262 VAL A C 1
ATOM 2139 O O . VAL A 1 262 ? 13.087 -13.943 -8.070 1.00 92.06 262 VAL A O 1
ATOM 2142 N N . LYS A 1 263 ? 13.182 -15.980 -9.011 1.00 94.06 263 LYS A N 1
ATOM 2143 C CA . LYS A 1 263 ? 13.849 -15.568 -10.247 1.00 94.06 263 LYS A CA 1
ATOM 2144 C C . LYS A 1 263 ? 12.987 -15.953 -11.444 1.00 94.06 263 LYS A C 1
ATOM 2146 O O . LYS A 1 263 ? 12.632 -17.115 -11.605 1.00 94.06 263 LYS A O 1
ATOM 2151 N N . GLY A 1 264 ? 12.655 -14.979 -12.282 1.00 91.38 264 GLY A N 1
ATOM 2152 C CA . GLY A 1 264 ? 11.830 -15.152 -13.473 1.00 91.38 264 GLY A CA 1
ATOM 2153 C C . GLY A 1 264 ? 12.596 -14.778 -14.734 1.00 91.38 264 GLY A C 1
ATOM 2154 O O . GLY A 1 264 ? 13.209 -13.711 -14.796 1.00 91.38 264 GLY A O 1
ATOM 2155 N N . LYS A 1 265 ? 12.528 -15.638 -15.752 1.00 92.00 265 LYS A N 1
ATOM 2156 C CA . LYS A 1 265 ? 13.094 -15.401 -17.083 1.00 92.00 265 LYS A CA 1
ATOM 2157 C C . LYS A 1 265 ? 12.000 -15.577 -18.138 1.00 92.00 265 LYS A C 1
ATOM 2159 O O . LYS A 1 265 ? 11.258 -16.550 -18.071 1.00 92.00 265 LYS A O 1
ATOM 2164 N N . ALA A 1 266 ? 11.916 -14.661 -19.097 1.00 88.38 266 ALA A N 1
ATOM 2165 C CA . ALA A 1 266 ? 11.038 -14.761 -20.265 1.00 88.38 266 ALA A CA 1
ATOM 2166 C C . ALA A 1 266 ? 11.764 -14.196 -21.494 1.00 88.38 266 ALA A C 1
ATOM 2168 O O . ALA A 1 266 ? 12.547 -13.258 -21.357 1.00 88.38 266 ALA A O 1
ATOM 2169 N N . ASP A 1 267 ? 11.573 -14.800 -22.670 1.00 85.88 267 ASP A N 1
ATOM 2170 C CA . ASP A 1 267 ? 12.199 -14.395 -23.946 1.00 85.88 267 ASP A CA 1
ATOM 2171 C C . ASP A 1 267 ? 13.722 -14.182 -23.869 1.00 85.88 267 ASP A C 1
ATOM 2173 O O . ASP A 1 267 ? 14.298 -13.244 -24.425 1.00 85.88 267 ASP A O 1
ATOM 2177 N N . GLY A 1 268 ? 14.405 -15.042 -23.108 1.00 86.00 268 GLY A N 1
ATOM 2178 C CA . GLY A 1 268 ? 15.850 -14.944 -22.902 1.00 86.00 268 GLY A CA 1
ATOM 2179 C C . GLY A 1 268 ? 16.286 -13.894 -21.869 1.00 86.00 268 GLY A C 1
ATOM 2180 O O . GLY A 1 268 ? 17.461 -13.864 -21.516 1.00 86.00 268 GLY A O 1
ATOM 2181 N N . MET A 1 269 ? 15.370 -13.087 -21.330 1.00 88.75 269 MET A N 1
ATOM 2182 C CA . MET A 1 269 ? 15.654 -11.968 -20.431 1.00 88.75 269 MET A CA 1
ATOM 2183 C C . MET A 1 269 ? 15.237 -12.244 -18.989 1.00 88.75 269 MET A C 1
ATOM 2185 O O . MET A 1 269 ? 14.220 -12.889 -18.738 1.00 88.75 269 MET A O 1
ATOM 2189 N N . LEU A 1 270 ? 16.000 -11.716 -18.030 1.00 91.19 270 LEU A N 1
ATOM 2190 C CA . LEU A 1 270 ? 15.554 -11.643 -16.644 1.00 91.19 270 LEU A CA 1
ATOM 2191 C C . LEU A 1 270 ? 14.366 -10.676 -16.564 1.00 91.19 270 LEU A C 1
ATOM 2193 O O . LEU A 1 270 ? 14.500 -9.510 -16.909 1.00 91.19 270 LEU A O 1
ATOM 2197 N N . VAL A 1 271 ? 13.212 -11.155 -16.113 1.00 91.94 271 VAL A N 1
ATOM 2198 C CA . VAL A 1 271 ? 12.017 -10.315 -15.920 1.00 91.94 271 VAL A CA 1
ATOM 2199 C C . VAL A 1 271 ? 11.731 -10.046 -14.452 1.00 91.94 271 VAL A C 1
ATOM 2201 O O . VAL A 1 271 ? 11.031 -9.088 -14.135 1.00 91.94 271 VAL A O 1
ATOM 2204 N N . ARG A 1 272 ? 12.256 -10.887 -13.552 1.00 92.50 272 ARG A N 1
ATOM 2205 C CA . ARG A 1 272 ? 12.055 -10.745 -12.111 1.00 92.50 272 ARG A CA 1
ATOM 2206 C C . ARG A 1 272 ? 13.205 -11.362 -11.322 1.00 92.50 272 ARG A C 1
ATOM 2208 O O . ARG A 1 272 ? 13.675 -12.444 -11.668 1.00 92.50 272 ARG A O 1
ATOM 2215 N N . ASN A 1 273 ? 13.639 -10.697 -10.262 1.00 95.19 273 ASN A N 1
ATOM 2216 C CA . ASN A 1 273 ? 14.550 -11.252 -9.265 1.00 95.19 273 ASN A CA 1
ATOM 2217 C C . ASN A 1 273 ? 14.219 -10.630 -7.911 1.00 95.19 273 ASN A C 1
ATOM 2219 O O . ASN A 1 273 ? 14.474 -9.451 -7.713 1.00 95.19 273 ASN A O 1
ATOM 2223 N N . ASN A 1 274 ? 13.620 -11.406 -7.020 1.00 95.50 274 ASN A N 1
ATOM 2224 C CA . ASN A 1 274 ? 13.011 -10.929 -5.788 1.00 95.50 274 ASN A CA 1
ATOM 2225 C C . ASN A 1 274 ? 13.546 -11.729 -4.620 1.00 95.50 274 ASN A C 1
ATOM 2227 O O . ASN A 1 274 ? 13.395 -12.944 -4.612 1.00 95.50 274 ASN A O 1
ATOM 2231 N N . PHE A 1 275 ? 14.098 -11.059 -3.625 1.00 96.69 275 PHE A N 1
ATOM 2232 C CA . PHE A 1 275 ? 14.468 -11.645 -2.351 1.00 96.69 275 PHE A CA 1
ATOM 2233 C C . PHE A 1 275 ? 13.623 -11.011 -1.252 1.00 96.69 275 PHE A C 1
ATOM 2235 O O . PHE A 1 275 ? 13.436 -9.794 -1.238 1.00 96.69 275 PHE A O 1
ATOM 2242 N N . GLY A 1 276 ? 13.144 -11.813 -0.309 1.00 95.88 276 GLY A N 1
ATOM 2243 C CA . GLY A 1 276 ? 12.518 -11.268 0.882 1.00 95.88 276 GLY A CA 1
ATOM 2244 C C . GLY A 1 276 ? 12.690 -12.135 2.114 1.00 95.88 276 GLY A C 1
ATOM 2245 O O . GLY A 1 276 ? 12.893 -13.349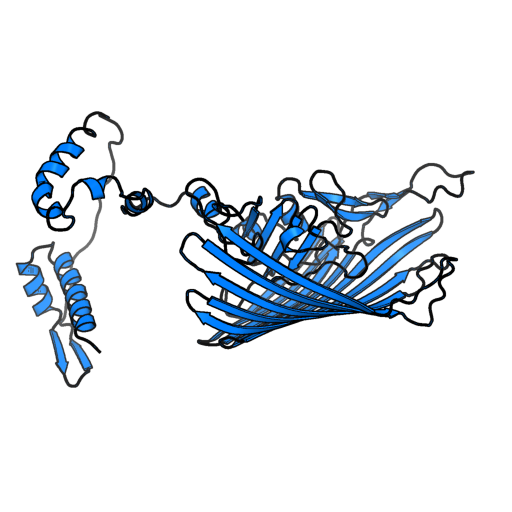 2.049 1.00 95.88 276 GLY A O 1
ATOM 2246 N N . LEU A 1 277 ? 12.635 -11.448 3.249 1.00 96.19 277 LEU A N 1
ATOM 2247 C CA . LEU A 1 277 ? 12.920 -11.963 4.576 1.00 96.19 277 LEU A CA 1
ATOM 2248 C C . LEU A 1 277 ? 11.896 -11.390 5.550 1.00 96.19 277 LEU A C 1
ATOM 2250 O O . LEU A 1 277 ? 11.861 -10.179 5.773 1.00 96.19 277 LEU A O 1
ATOM 2254 N N . PHE A 1 278 ? 11.077 -12.249 6.148 1.00 95.12 278 PHE A N 1
ATOM 2255 C CA . PHE A 1 278 ? 9.982 -11.838 7.019 1.00 95.12 278 PHE A CA 1
ATOM 2256 C C . PHE A 1 278 ? 10.079 -12.526 8.374 1.00 95.12 278 PHE A C 1
ATOM 2258 O O . PHE A 1 278 ? 9.858 -13.728 8.490 1.00 95.12 278 PHE A O 1
ATOM 2265 N N . PHE A 1 279 ? 10.330 -11.750 9.423 1.00 96.56 279 PHE A N 1
ATOM 2266 C CA . PHE A 1 279 ? 10.325 -12.227 10.798 1.00 96.56 279 PHE A CA 1
ATOM 2267 C C . PHE A 1 279 ? 9.086 -11.725 11.534 1.00 96.56 279 PHE A C 1
ATOM 2269 O O . PHE A 1 279 ? 8.794 -10.529 11.554 1.00 96.56 279 PHE A O 1
ATOM 2276 N N . ARG A 1 280 ? 8.359 -12.630 12.183 1.00 96.50 280 ARG A N 1
ATOM 2277 C CA . ARG A 1 280 ? 7.175 -12.301 12.980 1.00 96.50 280 ARG A CA 1
ATOM 2278 C C . ARG A 1 280 ? 7.214 -13.027 14.308 1.00 96.50 280 ARG A C 1
ATOM 2280 O O . ARG A 1 280 ? 7.429 -14.237 14.357 1.00 96.50 280 ARG A O 1
ATOM 2287 N N . LYS A 1 281 ? 6.934 -12.297 15.384 1.00 96.62 281 LYS A N 1
ATOM 2288 C CA . LYS A 1 281 ? 6.795 -12.883 16.712 1.00 96.62 281 LYS A CA 1
ATOM 2289 C C . LYS A 1 281 ? 5.670 -12.226 17.486 1.00 96.62 281 LYS A C 1
ATOM 2291 O O . LYS A 1 281 ? 5.530 -11.004 17.480 1.00 96.62 281 LYS A O 1
ATOM 2296 N N . ASN A 1 282 ? 4.876 -13.049 18.153 1.00 95.88 282 ASN A N 1
ATOM 2297 C CA . ASN A 1 282 ? 3.821 -12.606 19.042 1.00 95.88 282 ASN A CA 1
ATOM 2298 C C . ASN A 1 282 ? 4.144 -13.074 20.466 1.00 95.88 282 ASN A C 1
ATOM 2300 O O . ASN A 1 282 ? 4.614 -14.189 20.692 1.00 95.88 282 ASN A O 1
ATOM 2304 N N . TRP A 1 283 ? 3.899 -12.199 21.427 1.00 94.25 283 TRP A N 1
ATOM 2305 C CA . TRP A 1 283 ? 3.963 -12.461 22.857 1.00 94.25 283 TRP A CA 1
ATOM 2306 C C . TRP A 1 283 ? 2.619 -12.068 23.474 1.00 94.25 283 TRP A C 1
ATOM 2308 O O . TRP A 1 283 ? 1.771 -11.454 22.834 1.00 94.25 283 TRP A O 1
ATOM 2318 N N . GLN A 1 284 ? 2.402 -12.381 24.752 1.00 91.25 284 GLN A N 1
ATOM 2319 C CA . GLN A 1 284 ? 1.096 -12.169 25.389 1.00 91.25 284 GLN A CA 1
ATOM 2320 C C . GLN A 1 284 ? 0.583 -10.716 25.295 1.00 91.25 284 GLN A C 1
ATOM 2322 O O . GLN A 1 284 ? -0.616 -10.501 25.140 1.00 91.25 284 GLN A O 1
ATOM 2327 N N . ASN A 1 285 ? 1.482 -9.726 25.377 1.00 93.06 285 ASN A N 1
ATOM 2328 C CA . ASN A 1 285 ? 1.142 -8.296 25.391 1.00 93.06 285 ASN A CA 1
ATOM 2329 C C . ASN A 1 285 ? 1.878 -7.466 24.330 1.00 93.06 285 ASN A C 1
ATOM 2331 O O . ASN A 1 285 ? 1.698 -6.244 24.286 1.00 93.06 285 ASN A O 1
ATOM 2335 N N . SER A 1 286 ? 2.714 -8.094 23.508 1.00 94.94 286 SER A N 1
ATOM 2336 C CA . SER A 1 286 ? 3.476 -7.425 22.459 1.00 94.94 286 SER A CA 1
ATOM 2337 C C . SER A 1 286 ? 3.514 -8.254 21.199 1.00 94.94 286 SER A C 1
ATOM 2339 O O . SER A 1 286 ? 3.437 -9.475 21.245 1.00 94.94 286 SER A O 1
ATOM 2341 N N . ASP A 1 287 ? 3.692 -7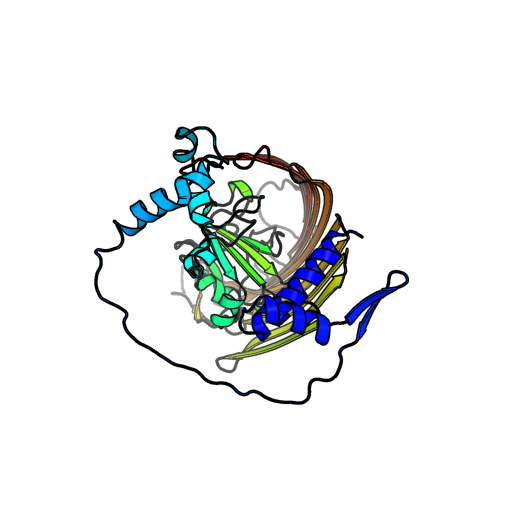.585 20.072 1.00 95.56 287 ASP A N 1
ATOM 2342 C CA . ASP A 1 287 ? 3.959 -8.264 18.822 1.00 95.56 287 ASP A CA 1
ATOM 2343 C C . ASP A 1 287 ? 4.907 -7.465 17.936 1.00 95.56 287 ASP A C 1
ATOM 2345 O O . ASP A 1 287 ? 4.914 -6.234 17.960 1.00 95.56 287 ASP A O 1
ATOM 2349 N N . LEU A 1 288 ? 5.736 -8.193 17.194 1.00 96.12 288 LEU A N 1
ATOM 2350 C CA . LEU A 1 288 ? 6.775 -7.671 16.321 1.00 96.12 288 LEU A CA 1
ATOM 2351 C C . LEU A 1 288 ? 6.627 -8.295 14.935 1.00 96.12 288 LEU A C 1
ATOM 2353 O O . LEU A 1 288 ? 6.418 -9.500 14.788 1.00 96.12 288 LEU A O 1
ATOM 2357 N N . SER A 1 289 ? 6.726 -7.474 13.899 1.00 96.88 289 SER A N 1
ATOM 2358 C CA . SER A 1 289 ? 6.831 -7.920 12.511 1.00 96.88 289 SER A CA 1
ATOM 2359 C C . SER A 1 289 ? 7.893 -7.088 11.812 1.00 96.88 289 SER A C 1
ATOM 2361 O O . SER A 1 289 ? 7.805 -5.864 11.818 1.00 96.88 289 SER A O 1
ATOM 2363 N N . ILE A 1 290 ? 8.880 -7.756 11.234 1.00 96.81 290 ILE A N 1
ATOM 2364 C CA . ILE A 1 290 ? 9.954 -7.168 10.441 1.00 96.81 290 ILE A CA 1
ATOM 2365 C C . ILE A 1 290 ? 9.877 -7.798 9.059 1.00 96.81 290 ILE A C 1
ATOM 2367 O O . ILE A 1 290 ? 9.798 -9.020 8.941 1.00 96.81 290 ILE A O 1
ATOM 2371 N N . GLN A 1 291 ? 9.879 -6.974 8.022 1.00 95.38 291 GLN A N 1
ATOM 2372 C CA . GLN A 1 291 ? 9.879 -7.424 6.643 1.00 95.38 291 GLN A CA 1
ATOM 2373 C C . GLN A 1 291 ? 10.940 -6.662 5.870 1.00 95.38 291 GLN A C 1
ATOM 2375 O O . GLN A 1 291 ? 11.013 -5.440 5.957 1.00 95.38 291 GLN A O 1
ATOM 2380 N N . PHE A 1 292 ? 11.734 -7.397 5.109 1.00 96.50 292 PHE A N 1
ATOM 2381 C CA . PHE A 1 292 ? 12.659 -6.863 4.129 1.00 96.50 292 PHE A CA 1
ATOM 2382 C C . PHE A 1 292 ? 12.336 -7.473 2.772 1.00 96.50 292 PHE A C 1
ATOM 2384 O O . PHE A 1 292 ? 12.050 -8.669 2.669 1.00 96.50 292 PHE A O 1
ATOM 2391 N N . PHE A 1 293 ? 12.398 -6.652 1.739 1.00 96.38 293 PHE A N 1
ATOM 2392 C CA . PHE A 1 293 ? 12.244 -7.063 0.361 1.00 96.38 293 PHE A CA 1
ATOM 2393 C C . PHE A 1 293 ? 13.197 -6.264 -0.521 1.00 96.38 293 PHE A C 1
ATOM 2395 O O . PHE A 1 293 ? 13.319 -5.053 -0.371 1.00 96.38 293 PHE A O 1
ATOM 2402 N N . SER A 1 294 ? 13.839 -6.945 -1.460 1.00 97.25 294 SER A N 1
ATOM 2403 C CA . SER A 1 294 ? 14.627 -6.338 -2.525 1.00 97.25 294 SER A CA 1
ATOM 2404 C C . SER A 1 294 ? 14.280 -7.029 -3.832 1.00 97.25 294 SER A C 1
ATOM 2406 O O . SER A 1 294 ? 14.177 -8.257 -3.892 1.00 97.25 294 SER A O 1
ATOM 2408 N N . GLY A 1 295 ? 14.051 -6.244 -4.874 1.00 95.81 295 GLY A N 1
ATOM 2409 C CA . GLY A 1 295 ? 13.515 -6.733 -6.126 1.00 95.81 295 GLY A CA 1
ATOM 2410 C C . GLY A 1 295 ? 14.159 -6.100 -7.346 1.00 95.81 295 GLY A C 1
ATOM 2411 O O . GLY A 1 295 ? 14.707 -5.003 -7.319 1.00 95.81 295 GLY A O 1
ATOM 2412 N N . TYR A 1 296 ? 13.996 -6.795 -8.459 1.00 95.81 296 TYR A N 1
ATOM 2413 C CA . TYR A 1 296 ? 14.166 -6.298 -9.813 1.00 95.81 296 TYR A CA 1
ATOM 2414 C C . TYR A 1 296 ? 12.973 -6.781 -10.630 1.00 95.81 296 TYR A C 1
ATOM 2416 O O . TYR A 1 296 ? 12.600 -7.953 -10.535 1.00 95.81 296 TYR A O 1
ATOM 2424 N N . GLY A 1 297 ? 12.370 -5.901 -11.422 1.00 94.25 297 GLY A N 1
ATOM 2425 C CA . GLY A 1 297 ? 11.261 -6.242 -12.303 1.00 94.25 297 GLY A CA 1
ATOM 2426 C C . GLY A 1 297 ? 11.340 -5.520 -13.638 1.00 94.25 297 GLY A C 1
ATOM 2427 O O . GLY A 1 297 ? 11.526 -4.311 -13.672 1.00 94.25 297 GLY A O 1
ATOM 2428 N N . GLN A 1 298 ? 11.121 -6.243 -14.734 1.00 93.00 298 GLN A N 1
ATOM 2429 C CA . GLN A 1 298 ? 10.808 -5.633 -16.022 1.00 93.00 298 GLN A CA 1
ATOM 2430 C C . GLN A 1 298 ? 9.307 -5.321 -16.073 1.00 93.00 298 GLN A C 1
ATOM 2432 O O . GLN A 1 298 ? 8.490 -6.243 -16.031 1.00 93.00 298 GLN A O 1
ATOM 2437 N N . ARG A 1 299 ? 8.927 -4.042 -16.198 1.00 92.00 299 ARG A N 1
ATOM 2438 C CA . ARG A 1 299 ? 7.507 -3.634 -16.193 1.00 92.00 299 ARG A CA 1
ATOM 2439 C C . ARG A 1 299 ? 6.778 -3.955 -17.504 1.00 92.00 299 ARG A C 1
ATOM 2441 O O . ARG A 1 299 ? 5.615 -4.348 -17.466 1.00 92.00 299 ARG A O 1
ATOM 2448 N N . SER A 1 300 ? 7.437 -3.799 -18.653 1.00 89.56 300 SER A N 1
ATOM 2449 C CA . SER A 1 300 ? 6.889 -4.086 -19.984 1.00 89.56 300 SER A CA 1
ATOM 2450 C C . SER A 1 300 ? 7.995 -4.528 -20.942 1.00 89.56 300 SER A C 1
ATOM 2452 O O . SER A 1 300 ? 9.100 -4.008 -20.902 1.00 89.56 300 SER A O 1
ATOM 2454 N N . ASN A 1 301 ? 7.717 -5.481 -21.826 1.00 87.69 301 ASN A N 1
ATOM 2455 C CA . ASN A 1 301 ? 8.588 -5.844 -22.952 1.00 87.69 301 ASN A CA 1
ATOM 2456 C C . ASN A 1 301 ? 7.946 -5.507 -24.308 1.00 87.69 301 ASN A C 1
ATOM 2458 O O . ASN A 1 301 ? 8.448 -5.946 -25.339 1.00 87.69 301 ASN A O 1
ATOM 2462 N N . LYS A 1 302 ? 6.825 -4.774 -24.305 1.00 87.06 302 LYS A N 1
ATOM 2463 C CA . LYS A 1 302 ? 6.090 -4.442 -25.526 1.00 87.06 302 LYS A CA 1
ATOM 2464 C C . LYS A 1 302 ? 6.898 -3.523 -26.435 1.00 87.06 302 LYS A C 1
ATOM 2466 O O . LYS A 1 302 ? 7.667 -2.682 -25.970 1.00 87.06 302 LYS A O 1
ATOM 2471 N N . GLU A 1 303 ? 6.646 -3.672 -27.723 1.00 85.81 303 GLU A N 1
ATOM 2472 C CA . GLU A 1 303 ? 6.908 -2.640 -28.714 1.00 85.81 303 GLU A CA 1
ATOM 2473 C C . GLU A 1 303 ? 5.917 -1.490 -28.501 1.00 85.81 303 GLU A C 1
ATOM 2475 O O . GLU A 1 303 ? 4.709 -1.707 -28.374 1.00 85.81 303 GLU A O 1
ATOM 2480 N N . HIS A 1 304 ? 6.449 -0.281 -28.373 1.00 79.75 304 HIS A N 1
ATOM 2481 C CA . HIS A 1 304 ? 5.714 0.945 -28.099 1.00 79.75 304 HIS A CA 1
ATOM 2482 C C . HIS A 1 304 ? 5.864 1.897 -29.279 1.00 79.75 304 HIS A C 1
ATOM 2484 O O . HIS A 1 304 ? 6.979 2.122 -29.744 1.00 79.75 304 HIS A O 1
ATOM 2490 N N . LEU A 1 305 ? 4.748 2.454 -29.747 1.00 74.44 305 LEU A N 1
ATOM 2491 C CA . LEU A 1 305 ? 4.758 3.482 -30.781 1.00 74.44 305 LEU A CA 1
ATOM 2492 C C . LEU A 1 305 ? 5.079 4.822 -30.130 1.00 74.44 305 LEU A C 1
ATOM 2494 O O . LEU A 1 305 ? 4.284 5.378 -29.372 1.00 74.44 305 LEU A O 1
ATOM 2498 N N . ALA A 1 306 ? 6.276 5.304 -30.413 1.00 68.12 306 ALA A N 1
ATOM 2499 C CA . ALA A 1 306 ? 6.799 6.557 -29.930 1.00 68.12 306 ALA A CA 1
ATOM 2500 C C . ALA A 1 306 ? 6.211 7.728 -30.720 1.00 68.12 306 ALA A C 1
ATOM 2502 O O . ALA A 1 306 ? 6.432 7.825 -31.923 1.00 68.12 306 ALA A O 1
ATOM 2503 N N . PHE A 1 307 ? 5.484 8.631 -30.060 1.00 61.22 307 PHE A N 1
ATOM 2504 C CA . PHE A 1 307 ? 5.021 9.874 -30.682 1.00 61.22 307 PHE A CA 1
ATOM 2505 C C . PHE A 1 307 ? 6.018 11.004 -30.394 1.00 61.22 307 PHE A C 1
ATOM 2507 O O . PHE A 1 307 ? 6.316 11.291 -29.235 1.00 61.22 307 PHE A O 1
ATOM 2514 N N . TYR A 1 308 ? 6.537 11.613 -31.460 1.00 61.72 308 TYR A N 1
ATOM 2515 C CA . TYR A 1 308 ? 7.503 12.714 -31.426 1.00 61.72 308 TYR A CA 1
ATOM 2516 C C . TYR A 1 308 ? 6.809 14.072 -31.193 1.00 61.72 308 TYR A C 1
ATOM 2518 O O . TYR A 1 308 ? 5.640 14.242 -31.549 1.00 61.72 308 TYR A O 1
ATOM 2526 N N . ASP A 1 309 ? 7.516 15.040 -30.594 1.00 54.22 309 ASP A N 1
ATOM 2527 C CA . ASP A 1 309 ? 7.007 16.407 -30.389 1.00 54.22 309 ASP A CA 1
ATOM 2528 C C . ASP A 1 309 ? 6.710 17.069 -31.746 1.00 54.22 309 ASP A C 1
ATOM 2530 O O . ASP A 1 309 ? 7.593 17.270 -32.577 1.00 54.22 309 ASP A O 1
ATOM 2534 N N . MET A 1 310 ? 5.441 17.410 -31.974 1.00 51.38 310 MET A N 1
ATOM 2535 C CA . MET A 1 310 ? 4.907 17.899 -33.251 1.00 51.38 310 MET A CA 1
ATOM 2536 C C . MET A 1 310 ? 5.314 19.347 -33.593 1.00 51.38 310 MET A C 1
ATOM 2538 O O . MET A 1 310 ? 4.761 19.936 -34.522 1.00 51.38 310 MET A O 1
ATOM 2542 N N . ARG A 1 311 ? 6.242 19.960 -32.845 1.00 56.00 311 ARG A N 1
ATOM 2543 C CA . ARG A 1 311 ? 6.644 21.365 -33.032 1.00 56.00 311 ARG A CA 1
ATOM 2544 C C . ARG A 1 311 ? 7.565 21.630 -34.235 1.00 56.00 311 ARG A C 1
ATOM 2546 O O . ARG A 1 311 ? 7.627 22.778 -34.662 1.00 56.00 311 ARG A O 1
ATOM 2553 N N . ASN A 1 312 ? 8.193 20.614 -34.838 1.00 48.78 312 ASN A N 1
ATOM 2554 C CA . ASN A 1 312 ? 9.068 20.764 -36.015 1.00 48.78 312 ASN A CA 1
ATOM 2555 C C . ASN A 1 312 ? 8.494 20.015 -37.237 1.00 48.78 312 ASN A C 1
ATOM 2557 O O . ASN A 1 312 ? 8.802 18.854 -37.481 1.00 48.78 312 ASN A O 1
ATOM 2561 N N . TRP A 1 313 ? 7.608 20.683 -37.984 1.00 52.41 313 TRP A N 1
ATOM 2562 C CA . TRP A 1 313 ? 6.666 20.075 -38.942 1.00 52.41 313 TRP A CA 1
ATOM 2563 C C . TRP A 1 313 ? 7.247 19.625 -40.303 1.00 52.41 313 TRP A C 1
ATOM 2565 O O . TRP A 1 313 ? 6.538 18.973 -41.057 1.00 52.41 313 TRP A O 1
ATOM 2575 N N . SER A 1 314 ? 8.474 19.945 -40.714 1.00 50.00 314 SER A N 1
ATOM 2576 C CA . SER A 1 314 ? 8.744 19.920 -42.166 1.00 50.00 314 SER A CA 1
ATOM 2577 C C . SER A 1 314 ? 9.186 18.601 -42.810 1.00 50.00 314 SER A C 1
ATOM 2579 O O . SER A 1 314 ? 9.045 18.524 -44.027 1.00 50.00 314 SER A O 1
ATOM 2581 N N . GLU A 1 315 ? 9.710 17.583 -42.106 1.00 51.94 315 GLU A N 1
ATOM 2582 C CA . GLU A 1 315 ? 10.457 16.530 -42.843 1.00 51.94 315 GLU A CA 1
ATOM 2583 C C . GLU A 1 315 ? 10.275 15.055 -42.445 1.00 51.94 315 GLU A C 1
ATOM 2585 O O . GLU A 1 315 ? 10.635 14.195 -43.246 1.00 51.94 315 GLU A O 1
ATOM 2590 N N . HIS A 1 316 ? 9.691 14.700 -41.295 1.00 49.31 316 HIS A N 1
ATOM 2591 C CA . HIS A 1 316 ? 9.760 13.305 -40.822 1.00 49.31 316 HIS A CA 1
ATOM 2592 C C . HIS A 1 316 ? 8.394 12.735 -40.419 1.00 49.31 316 HIS A C 1
ATOM 2594 O O . HIS A 1 316 ? 7.711 13.242 -39.531 1.00 49.31 316 HIS A O 1
ATOM 2600 N N . GLY A 1 317 ? 7.981 11.674 -41.118 1.00 48.94 317 GLY A N 1
ATOM 2601 C CA . GLY A 1 317 ? 6.726 10.964 -40.888 1.00 48.94 317 GLY A CA 1
ATOM 2602 C C . GLY A 1 317 ? 6.744 10.040 -39.661 1.00 48.94 317 GLY A C 1
ATOM 2603 O O . GLY A 1 317 ? 7.756 9.434 -39.346 1.00 48.94 317 GLY A O 1
ATOM 2604 N N . ILE A 1 318 ? 5.572 9.952 -39.022 1.00 54.09 318 ILE A N 1
ATOM 2605 C CA . ILE A 1 318 ? 4.952 8.836 -38.276 1.00 54.09 318 ILE A CA 1
ATOM 2606 C C . ILE A 1 318 ? 5.885 7.928 -37.443 1.00 54.09 318 ILE A C 1
ATOM 2608 O O . ILE A 1 318 ? 6.491 7.008 -37.971 1.00 54.09 318 ILE A O 1
ATOM 2612 N N . SER A 1 319 ? 5.845 8.140 -36.121 1.00 59.62 319 SER A N 1
ATOM 2613 C CA . SER A 1 319 ? 6.132 7.219 -35.000 1.00 59.62 319 SER A CA 1
ATOM 2614 C C . SER A 1 319 ? 7.169 6.098 -35.173 1.00 59.62 319 SER A C 1
ATOM 2616 O O . SER A 1 319 ? 6.943 5.151 -35.925 1.00 59.62 319 SER A O 1
ATOM 2618 N N . ASP A 1 320 ? 8.196 6.078 -34.319 1.00 66.69 320 ASP A N 1
ATOM 2619 C CA . ASP A 1 320 ? 9.110 4.933 -34.234 1.00 66.69 320 ASP A CA 1
ATOM 2620 C C . ASP A 1 320 ? 8.564 3.818 -33.343 1.00 66.69 320 ASP A C 1
ATOM 2622 O O . ASP A 1 320 ? 7.921 4.053 -32.318 1.00 66.69 320 ASP A O 1
ATOM 2626 N N . ILE A 1 321 ? 8.886 2.574 -33.696 1.00 75.00 321 ILE A N 1
ATOM 2627 C CA . ILE A 1 321 ? 8.650 1.421 -32.828 1.00 75.00 321 ILE A CA 1
ATOM 2628 C C . ILE A 1 321 ? 9.842 1.273 -31.880 1.00 75.00 321 ILE A C 1
ATOM 2630 O O . ILE A 1 321 ? 10.955 0.936 -32.288 1.00 75.00 321 ILE A O 1
ATOM 2634 N N . VAL A 1 322 ? 9.605 1.491 -30.588 1.00 77.75 322 VAL A N 1
ATOM 2635 C CA . VAL A 1 322 ? 10.611 1.349 -29.532 1.00 77.75 322 VAL A CA 1
ATOM 2636 C C . VAL A 1 322 ? 10.291 0.138 -28.671 1.00 77.75 322 VAL A C 1
ATOM 2638 O O . VAL A 1 322 ? 9.208 0.017 -28.103 1.00 77.75 322 VAL A O 1
ATOM 2641 N N . SER A 1 323 ? 11.255 -0.770 -28.527 1.00 84.69 323 SER A N 1
ATOM 2642 C CA . SER A 1 323 ? 11.121 -1.873 -27.578 1.00 84.69 323 SER A CA 1
ATOM 2643 C C . SER A 1 323 ? 11.329 -1.372 -26.151 1.00 84.69 323 SER A C 1
ATOM 2645 O O . SER A 1 323 ? 12.362 -0.785 -25.840 1.00 84.69 323 SER A O 1
ATOM 2647 N N . LEU A 1 324 ? 10.383 -1.672 -25.258 1.00 86.94 324 LEU A N 1
ATOM 2648 C CA . LEU A 1 324 ? 10.525 -1.386 -23.825 1.00 86.94 324 LEU A CA 1
ATOM 2649 C C . LEU A 1 324 ? 11.441 -2.380 -23.100 1.00 86.94 324 LEU A C 1
ATOM 2651 O O . LEU A 1 324 ? 11.719 -2.223 -21.911 1.00 86.94 324 LEU A O 1
ATOM 2655 N N . ARG A 1 325 ? 11.941 -3.403 -23.799 1.00 87.31 325 ARG A N 1
ATOM 2656 C CA . ARG A 1 325 ? 12.855 -4.413 -23.263 1.00 87.31 325 ARG A CA 1
ATOM 2657 C C . ARG A 1 325 ? 14.119 -3.759 -22.683 1.00 87.31 325 ARG A C 1
ATOM 2659 O O . ARG A 1 325 ? 14.840 -3.090 -23.407 1.00 87.31 325 ARG A O 1
ATOM 2666 N N . ASN A 1 326 ? 14.410 -3.988 -21.396 1.00 84.62 326 ASN A N 1
ATOM 2667 C CA . ASN A 1 326 ? 15.503 -3.345 -20.634 1.00 84.62 326 ASN A CA 1
ATOM 2668 C C . ASN A 1 326 ? 15.434 -1.804 -20.537 1.00 84.62 326 ASN A C 1
ATOM 2670 O O . ASN A 1 326 ? 16.402 -1.163 -20.116 1.00 84.62 326 ASN A O 1
ATOM 2674 N N . GLU A 1 327 ? 14.302 -1.206 -20.909 1.00 84.88 327 GLU A N 1
ATOM 2675 C CA . GLU A 1 327 ? 14.076 0.245 -20.862 1.00 84.88 327 GLU A CA 1
ATOM 2676 C C . GLU A 1 327 ? 12.898 0.636 -19.961 1.00 84.88 327 GLU A C 1
ATOM 2678 O O . GLU A 1 327 ? 12.500 1.794 -19.928 1.00 84.88 327 GLU A O 1
ATOM 2683 N N . SER A 1 328 ? 12.346 -0.324 -19.214 1.00 89.81 328 SER A N 1
ATOM 2684 C CA . SER A 1 328 ? 11.210 -0.116 -18.313 1.00 89.81 328 SER A CA 1
ATOM 2685 C C . SER A 1 328 ? 11.381 -0.880 -16.991 1.00 89.81 328 SER A C 1
ATOM 2687 O O . SER A 1 328 ? 10.413 -1.434 -16.455 1.00 89.81 328 SER A O 1
ATOM 2689 N N . ASP A 1 329 ? 12.612 -1.064 -16.521 1.00 92.50 329 ASP A N 1
ATOM 2690 C CA . ASP A 1 329 ? 12.873 -1.807 -15.295 1.00 92.50 329 ASP A CA 1
ATOM 2691 C C . ASP A 1 329 ? 12.586 -0.984 -14.031 1.00 92.50 329 ASP A C 1
ATOM 2693 O O . ASP A 1 329 ? 12.545 0.248 -14.037 1.00 92.50 329 ASP A O 1
ATOM 2697 N N . ILE A 1 330 ? 12.338 -1.700 -12.936 1.00 95.12 330 ILE A N 1
ATOM 2698 C CA . ILE A 1 330 ? 12.181 -1.146 -11.595 1.00 95.12 330 ILE A CA 1
ATOM 2699 C C . ILE A 1 330 ? 12.968 -1.976 -10.584 1.00 95.12 330 ILE A C 1
ATOM 2701 O O . ILE A 1 330 ? 12.930 -3.211 -10.611 1.00 95.12 330 ILE A O 1
ATOM 2705 N N . LYS A 1 331 ? 13.647 -1.292 -9.664 1.00 96.94 331 LYS A N 1
ATOM 2706 C CA . LYS A 1 331 ? 14.432 -1.890 -8.578 1.00 96.94 331 LYS A CA 1
ATOM 2707 C C . LYS A 1 331 ? 13.895 -1.421 -7.224 1.00 96.94 331 LYS A C 1
ATOM 2709 O O . LYS A 1 331 ? 14.352 -0.399 -6.715 1.00 96.94 331 LYS A O 1
ATOM 2714 N N . PRO A 1 332 ? 12.877 -2.097 -6.670 1.00 96.62 332 PRO A N 1
ATOM 2715 C CA . PRO A 1 332 ? 12.330 -1.765 -5.360 1.00 96.62 332 PRO A CA 1
ATOM 2716 C C . PRO A 1 332 ? 13.123 -2.398 -4.213 1.00 96.62 332 PRO A C 1
ATOM 2718 O O . PRO A 1 332 ? 13.508 -3.563 -4.269 1.00 96.62 332 PRO A O 1
ATOM 2721 N N . ASN A 1 333 ? 13.268 -1.649 -3.132 1.00 97.19 333 ASN A N 1
ATOM 2722 C CA . ASN A 1 333 ? 13.711 -2.087 -1.822 1.00 97.19 333 ASN A CA 1
ATOM 2723 C C . ASN A 1 333 ? 12.681 -1.604 -0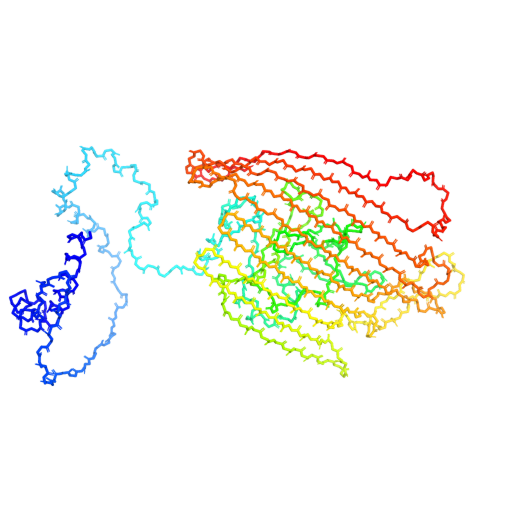.805 1.00 97.19 333 ASN A C 1
ATOM 2725 O O . ASN A 1 333 ? 12.353 -0.422 -0.749 1.00 97.19 333 ASN A O 1
ATOM 2729 N N . PHE A 1 334 ? 12.164 -2.525 -0.007 1.00 95.88 334 PHE A N 1
ATOM 2730 C CA . PHE A 1 334 ? 11.117 -2.245 0.957 1.00 95.88 334 PHE A CA 1
ATOM 2731 C C . PHE A 1 334 ? 11.494 -2.807 2.319 1.00 95.88 334 PHE A C 1
ATOM 2733 O O . PHE A 1 334 ? 11.880 -3.971 2.450 1.00 95.88 334 PHE A O 1
ATOM 2740 N N . PHE A 1 335 ? 11.336 -1.984 3.347 1.00 96.62 335 PHE A N 1
ATOM 2741 C CA . PHE A 1 335 ? 11.480 -2.385 4.735 1.00 96.62 335 PHE A CA 1
ATOM 2742 C C . PHE A 1 335 ? 10.218 -2.024 5.513 1.00 96.62 335 PHE A C 1
ATOM 2744 O O . PHE A 1 335 ? 9.672 -0.933 5.377 1.00 96.62 335 PHE A O 1
ATOM 2751 N N . SER A 1 336 ? 9.758 -2.937 6.362 1.00 96.06 336 SER A N 1
ATOM 2752 C CA . SER A 1 336 ? 8.651 -2.706 7.283 1.00 96.06 336 SER A CA 1
ATOM 2753 C C . SER A 1 336 ? 9.018 -3.206 8.665 1.00 96.06 336 SER A C 1
ATOM 2755 O O . SER A 1 336 ? 9.342 -4.376 8.839 1.00 96.06 336 SER A O 1
ATOM 2757 N N . LEU A 1 337 ? 8.889 -2.345 9.665 1.00 96.62 337 LEU A N 1
ATOM 2758 C CA . LEU A 1 337 ? 8.924 -2.716 11.072 1.00 96.62 337 LEU A CA 1
ATOM 2759 C C . LEU A 1 337 ? 7.597 -2.309 11.704 1.00 96.62 337 LEU A C 1
ATOM 2761 O O . LEU A 1 337 ? 7.191 -1.151 11.658 1.00 96.62 337 LEU A O 1
ATOM 2765 N N . LYS A 1 338 ? 6.921 -3.266 12.333 1.00 96.25 338 LYS A N 1
ATOM 2766 C CA . LYS A 1 338 ? 5.694 -3.060 13.103 1.00 96.25 338 LYS A CA 1
ATOM 2767 C C . LYS A 1 338 ? 5.915 -3.605 14.496 1.00 96.25 338 LYS A C 1
ATOM 2769 O O . LYS A 1 338 ? 6.201 -4.788 14.657 1.00 96.25 338 LYS A O 1
ATOM 2774 N N . TYR A 1 339 ? 5.724 -2.758 15.492 1.00 96.25 339 TYR A N 1
ATOM 2775 C CA . TYR A 1 339 ? 5.787 -3.142 16.888 1.00 96.25 339 TYR A CA 1
ATOM 2776 C C . TYR A 1 339 ? 4.519 -2.702 17.606 1.00 96.25 339 TYR A C 1
ATOM 2778 O O . TYR A 1 339 ? 4.032 -1.583 17.437 1.00 96.25 339 TYR A O 1
ATOM 2786 N N . ARG A 1 340 ? 3.963 -3.580 18.431 1.00 95.06 340 ARG A N 1
ATOM 2787 C CA . ARG A 1 340 ? 2.839 -3.258 19.303 1.00 95.06 340 ARG A CA 1
ATOM 2788 C C . ARG A 1 340 ? 3.166 -3.692 20.712 1.00 95.06 340 ARG A C 1
ATOM 2790 O O . ARG A 1 340 ? 3.675 -4.786 20.914 1.00 95.06 340 ARG A O 1
ATOM 2797 N N . TYR A 1 341 ? 2.808 -2.860 21.678 1.00 95.06 341 TYR A N 1
ATOM 2798 C CA . TYR A 1 341 ? 2.850 -3.200 23.089 1.00 95.06 341 TYR A CA 1
ATOM 2799 C C . TYR A 1 341 ? 1.621 -2.623 23.784 1.00 95.06 341 TYR A C 1
ATOM 2801 O O . TYR A 1 341 ? 1.454 -1.405 23.876 1.00 95.06 341 TYR A O 1
ATOM 2809 N N . LYS A 1 342 ? 0.741 -3.504 24.270 1.00 92.06 342 LYS A N 1
ATOM 2810 C CA . LYS A 1 342 ? -0.542 -3.138 24.888 1.00 92.06 342 LYS A CA 1
ATOM 2811 C C . LYS A 1 342 ? -1.340 -2.163 23.998 1.00 92.06 342 LYS A C 1
ATOM 2813 O O . LYS A 1 342 ? -1.793 -2.536 22.917 1.00 92.06 342 LYS A O 1
ATOM 2818 N N . ASN A 1 343 ? -1.499 -0.918 24.450 1.00 91.25 343 ASN A N 1
ATOM 2819 C CA . ASN A 1 343 ? -2.274 0.132 23.787 1.00 91.25 343 ASN A CA 1
ATOM 2820 C C . ASN A 1 343 ? -1.453 0.969 22.799 1.00 91.25 343 ASN A C 1
ATOM 2822 O O . ASN A 1 343 ? -2.026 1.786 22.080 1.00 91.25 343 ASN A O 1
ATOM 2826 N N . PHE A 1 344 ? -0.135 0.781 22.768 1.00 94.44 344 PHE A N 1
ATOM 2827 C CA . PHE A 1 344 ? 0.772 1.486 21.877 1.00 94.44 344 PHE A CA 1
ATOM 2828 C C . PHE A 1 344 ? 1.099 0.634 20.650 1.00 94.44 344 PHE A C 1
ATOM 2830 O O . PHE A 1 344 ? 1.330 -0.572 20.754 1.00 94.44 344 PHE A O 1
ATOM 2837 N N . SER A 1 345 ? 1.153 1.266 19.484 1.00 93.62 345 SER A N 1
ATOM 2838 C CA . SER A 1 345 ? 1.689 0.679 18.262 1.00 93.62 345 SER A CA 1
ATOM 2839 C C . SER A 1 345 ? 2.586 1.676 17.550 1.00 93.62 345 SER A C 1
ATOM 2841 O O . SER A 1 345 ? 2.188 2.824 17.355 1.00 93.62 345 SER A O 1
ATOM 2843 N N . PHE A 1 346 ? 3.738 1.197 17.109 1.00 95.81 346 PHE A N 1
ATOM 2844 C CA . PHE A 1 346 ? 4.669 1.909 16.254 1.00 95.81 346 PHE A CA 1
ATOM 2845 C C . PHE A 1 346 ? 4.853 1.135 14.952 1.00 95.81 346 PHE A C 1
ATOM 2847 O O . PHE A 1 346 ? 4.908 -0.099 14.947 1.00 95.81 346 PHE A O 1
ATOM 2854 N N . LYS A 1 347 ? 4.936 1.852 13.841 1.00 95.69 347 LYS A N 1
ATOM 2855 C CA . LYS A 1 347 ? 5.233 1.288 12.531 1.00 95.69 347 LYS A CA 1
ATOM 2856 C C . LYS A 1 347 ? 6.179 2.224 11.802 1.00 95.69 347 LYS A C 1
ATOM 2858 O O . LYS A 1 347 ? 5.933 3.424 11.776 1.00 95.69 347 LYS A O 1
ATOM 2863 N N . THR A 1 348 ? 7.194 1.655 11.171 1.00 97.25 348 THR A N 1
ATOM 2864 C CA . THR A 1 348 ? 8.007 2.352 10.182 1.00 97.25 348 THR A CA 1
ATOM 2865 C C . THR A 1 348 ? 8.033 1.552 8.884 1.00 97.25 348 THR A C 1
ATOM 2867 O O . THR A 1 348 ? 8.135 0.322 8.919 1.00 97.25 348 THR A O 1
ATOM 2870 N N . LEU A 1 349 ? 7.847 2.232 7.756 1.00 96.75 349 LEU A N 1
ATOM 2871 C CA . LEU A 1 349 ? 7.977 1.678 6.411 1.00 96.75 349 LEU A CA 1
ATOM 2872 C C . LEU A 1 349 ? 9.009 2.515 5.660 1.00 96.75 349 LEU A C 1
ATOM 2874 O O . LEU A 1 349 ? 8.947 3.738 5.720 1.00 96.75 349 LEU A O 1
ATOM 2878 N N . ILE A 1 350 ? 9.916 1.865 4.946 1.00 96.88 350 ILE A N 1
ATOM 2879 C CA . ILE A 1 350 ? 10.865 2.514 4.043 1.00 96.88 350 ILE A CA 1
ATOM 2880 C C . ILE A 1 350 ? 10.618 1.914 2.663 1.00 96.88 350 ILE A C 1
ATOM 2882 O O . ILE A 1 350 ? 10.678 0.693 2.510 1.00 96.88 350 ILE A O 1
ATOM 2886 N N . ASP A 1 351 ? 10.278 2.757 1.696 1.00 96.38 351 ASP A N 1
ATOM 2887 C CA . ASP A 1 351 ? 10.010 2.383 0.308 1.00 96.38 351 ASP A CA 1
ATOM 2888 C C . ASP A 1 351 ? 10.974 3.130 -0.609 1.00 96.38 351 ASP A C 1
ATOM 2890 O O . ASP A 1 351 ? 10.816 4.330 -0.840 1.00 96.38 351 ASP A O 1
ATOM 2894 N N . ASN A 1 352 ? 11.972 2.405 -1.111 1.00 96.44 352 ASN A N 1
ATOM 2895 C CA . ASN A 1 352 ? 13.040 2.938 -1.945 1.00 96.44 352 ASN A CA 1
ATOM 2896 C C . ASN A 1 352 ? 12.980 2.246 -3.298 1.00 96.44 352 ASN A C 1
ATOM 2898 O O . ASN A 1 352 ? 13.187 1.038 -3.384 1.00 96.44 352 ASN A O 1
ATOM 2902 N N . TYR A 1 353 ? 12.716 2.979 -4.371 1.00 95.75 353 TYR A N 1
ATOM 2903 C CA . TYR A 1 353 ? 12.635 2.390 -5.701 1.00 95.75 353 TYR A CA 1
ATOM 2904 C C . TYR A 1 353 ? 13.312 3.258 -6.755 1.00 95.75 353 TYR A C 1
ATOM 2906 O O . TYR A 1 353 ? 13.185 4.480 -6.767 1.00 95.75 353 TYR A O 1
ATOM 2914 N N . GLU A 1 354 ? 14.006 2.590 -7.671 1.00 95.56 354 GLU A N 1
ATOM 2915 C CA . GLU A 1 354 ? 14.529 3.180 -8.900 1.00 95.56 354 GLU A CA 1
ATOM 2916 C C . GLU A 1 354 ? 13.665 2.709 -10.068 1.00 95.56 354 GLU A C 1
ATOM 2918 O O . GLU A 1 354 ? 13.465 1.505 -10.240 1.00 95.56 354 GLU A O 1
ATOM 2923 N N . VAL A 1 355 ? 13.143 3.643 -10.855 1.00 93.00 355 VAL A N 1
ATOM 2924 C CA . VAL A 1 355 ? 12.376 3.385 -12.072 1.00 93.00 355 VAL A CA 1
ATOM 2925 C C . VAL A 1 355 ? 13.126 3.953 -13.257 1.00 93.00 355 VAL A C 1
ATOM 2927 O O . VAL A 1 355 ? 13.530 5.114 -13.252 1.00 93.00 355 VAL A O 1
ATOM 2930 N N . LYS A 1 356 ? 13.228 3.147 -14.307 1.00 88.81 356 LYS A N 1
ATOM 2931 C CA . LYS A 1 356 ? 13.665 3.597 -15.617 1.00 88.81 356 LYS A CA 1
ATOM 2932 C C . LYS A 1 356 ? 12.445 3.829 -16.502 1.00 88.81 356 LYS A C 1
ATOM 2934 O O . LYS A 1 356 ? 11.655 2.911 -16.716 1.00 88.81 356 LYS A O 1
ATOM 2939 N N . ASP A 1 357 ? 12.296 5.058 -16.981 1.00 80.75 357 ASP A N 1
ATOM 2940 C CA . ASP A 1 357 ? 11.233 5.476 -17.894 1.00 80.75 357 ASP A CA 1
ATOM 2941 C C . ASP A 1 357 ? 11.850 6.140 -19.141 1.00 80.75 357 ASP A C 1
ATOM 2943 O O . ASP A 1 357 ? 12.927 6.745 -19.084 1.00 80.75 357 ASP A O 1
ATOM 2947 N N . LEU A 1 358 ? 11.124 6.095 -20.259 1.00 74.44 358 LEU A N 1
ATOM 2948 C CA . LEU A 1 358 ? 11.391 6.940 -21.424 1.00 74.44 358 LEU A CA 1
ATOM 2949 C C . LEU A 1 358 ? 10.729 8.312 -21.205 1.00 74.44 358 LEU A C 1
ATOM 2951 O O . LEU A 1 358 ? 9.631 8.403 -20.644 1.00 74.44 358 LEU A O 1
ATOM 2955 N N . THR A 1 359 ? 11.398 9.397 -21.593 1.00 60.00 359 THR A N 1
ATOM 2956 C CA . THR A 1 359 ? 10.924 10.769 -21.308 1.00 60.00 359 THR A CA 1
ATOM 2957 C C . THR A 1 359 ? 10.780 11.648 -22.529 1.00 60.00 359 THR A C 1
ATOM 2959 O O . THR A 1 359 ? 9.771 12.353 -22.597 1.00 60.00 359 THR A O 1
ATOM 2962 N N . ASN A 1 360 ? 11.711 11.546 -23.477 1.00 55.03 360 ASN A N 1
ATOM 2963 C CA . ASN A 1 360 ? 11.607 12.124 -24.808 1.00 55.03 360 ASN A CA 1
ATOM 2964 C C . ASN A 1 360 ? 12.013 11.073 -25.833 1.00 55.03 360 ASN A C 1
ATOM 2966 O O . ASN A 1 360 ? 13.091 10.476 -25.765 1.00 55.03 360 ASN A O 1
ATOM 2970 N N . LEU A 1 361 ? 11.106 10.865 -26.768 1.00 51.28 361 LEU A N 1
ATOM 2971 C CA . LEU A 1 361 ? 11.381 10.209 -28.021 1.00 51.28 361 LEU A CA 1
ATOM 2972 C C . LEU A 1 361 ? 11.678 11.395 -28.929 1.00 51.28 361 LEU A C 1
ATOM 2974 O O . LEU A 1 361 ? 10.753 12.116 -29.279 1.00 51.28 361 LEU A O 1
ATOM 2978 N N . ASP A 1 362 ? 12.956 11.696 -29.139 1.00 47.62 362 ASP A N 1
ATOM 2979 C CA . ASP A 1 362 ? 13.416 12.621 -30.176 1.00 47.62 362 ASP A CA 1
ATOM 2980 C C . ASP A 1 362 ? 14.131 11.786 -31.243 1.00 47.62 362 ASP A C 1
ATOM 2982 O O . ASP A 1 362 ? 14.741 10.766 -30.901 1.00 47.62 362 ASP A O 1
ATOM 2986 N N . ILE A 1 363 ? 13.988 12.158 -32.517 1.00 44.88 363 ILE A N 1
ATOM 2987 C CA . ILE A 1 363 ? 14.246 11.275 -33.675 1.00 44.88 363 ILE A CA 1
ATOM 2988 C C . ILE A 1 363 ? 15.696 10.754 -33.667 1.00 44.88 363 ILE A C 1
ATOM 2990 O O . ILE A 1 363 ? 15.948 9.596 -33.996 1.00 44.88 363 ILE A O 1
ATOM 2994 N N . ASP A 1 364 ? 16.634 11.561 -33.162 1.00 47.94 364 ASP A N 1
ATOM 2995 C CA . ASP A 1 364 ? 18.063 11.232 -33.146 1.00 47.94 364 ASP A CA 1
ATOM 2996 C C . ASP A 1 364 ? 18.604 10.782 -31.776 1.00 47.94 364 ASP A C 1
ATOM 2998 O O . ASP A 1 364 ? 19.725 10.270 -31.685 1.00 47.94 364 ASP A O 1
ATOM 3002 N N . LYS A 1 365 ? 17.844 10.947 -30.680 1.00 52.59 365 LYS A N 1
ATOM 3003 C CA . LYS A 1 365 ? 18.318 10.643 -29.317 1.00 52.59 365 LYS A CA 1
ATOM 3004 C C . LYS A 1 365 ? 17.212 10.059 -28.439 1.00 52.59 365 LYS A C 1
ATOM 3006 O O . LYS A 1 365 ? 16.275 10.724 -28.006 1.00 52.59 365 LYS A O 1
ATOM 3011 N N . ARG A 1 366 ? 17.379 8.782 -28.086 1.00 60.91 366 ARG A N 1
ATOM 3012 C CA . ARG A 1 366 ? 16.545 8.105 -27.083 1.00 60.91 366 ARG A CA 1
ATOM 3013 C C . ARG A 1 366 ? 16.973 8.546 -25.690 1.00 60.91 366 ARG A C 1
ATOM 3015 O O . ARG A 1 366 ? 17.984 8.063 -25.175 1.00 60.91 366 ARG A O 1
ATOM 3022 N N . HIS A 1 367 ? 16.195 9.424 -25.071 1.00 67.56 367 HIS A N 1
ATOM 3023 C CA . HIS A 1 367 ? 16.492 9.896 -23.726 1.00 67.56 367 HIS A CA 1
ATOM 3024 C C . HIS A 1 367 ? 15.852 9.004 -22.668 1.00 67.56 367 HIS A C 1
ATOM 3026 O O . HIS A 1 367 ? 14.667 8.664 -22.706 1.00 67.56 367 HIS A O 1
ATOM 3032 N N . LYS A 1 368 ? 16.685 8.626 -21.705 1.00 73.69 368 LYS A N 1
ATOM 3033 C CA . LYS A 1 368 ? 16.321 7.832 -20.538 1.00 73.69 368 LYS A CA 1
ATOM 3034 C C . LYS A 1 368 ? 16.245 8.748 -19.335 1.00 73.69 368 LYS A C 1
ATOM 3036 O O . LYS A 1 368 ? 17.133 9.588 -19.145 1.00 73.69 368 LYS A O 1
ATOM 3041 N N . THR A 1 369 ? 15.234 8.524 -18.509 1.00 78.31 369 THR A N 1
ATOM 3042 C CA . THR A 1 369 ? 15.161 9.125 -17.185 1.00 78.31 369 THR A CA 1
ATOM 3043 C C . THR A 1 369 ? 15.145 8.036 -16.136 1.00 78.31 369 THR A C 1
ATOM 3045 O O . THR A 1 369 ? 14.357 7.091 -16.194 1.00 78.31 369 THR A O 1
ATOM 3048 N N . ILE A 1 370 ? 16.044 8.192 -15.175 1.00 86.06 370 ILE A N 1
ATOM 3049 C CA . ILE A 1 370 ? 16.107 7.377 -13.977 1.00 86.06 370 ILE A CA 1
ATOM 3050 C C . ILE A 1 370 ? 15.453 8.194 -12.870 1.00 86.06 370 ILE A C 1
ATOM 3052 O O . ILE A 1 370 ? 15.882 9.304 -12.561 1.00 86.06 370 ILE A O 1
ATOM 3056 N N . LEU A 1 371 ? 14.376 7.652 -12.318 1.00 88.50 371 LEU A N 1
ATOM 3057 C CA . LEU A 1 371 ? 13.641 8.228 -11.205 1.00 88.50 371 LEU A CA 1
ATOM 3058 C C . LEU A 1 371 ? 13.969 7.408 -9.971 1.00 88.50 371 LEU A C 1
ATOM 3060 O O . LEU A 1 371 ? 13.592 6.238 -9.903 1.00 88.50 371 LEU A O 1
ATOM 3064 N N . LYS A 1 372 ? 14.640 8.011 -8.995 1.00 92.56 372 LYS A N 1
ATOM 3065 C CA . LYS A 1 372 ? 14.812 7.396 -7.681 1.00 92.56 372 LYS A CA 1
ATOM 3066 C C . LYS A 1 372 ? 13.883 8.080 -6.702 1.00 92.56 372 LYS A C 1
ATOM 3068 O O . LYS A 1 372 ? 13.743 9.301 -6.692 1.00 92.56 372 LYS A O 1
ATOM 3073 N N . THR A 1 373 ? 13.191 7.291 -5.903 1.00 93.62 373 THR A N 1
ATOM 3074 C CA . THR A 1 373 ? 12.317 7.806 -4.856 1.00 93.62 373 THR A CA 1
ATOM 3075 C C . THR A 1 373 ? 12.546 6.999 -3.602 1.00 93.62 373 THR A C 1
ATOM 3077 O O . THR A 1 373 ? 12.516 5.771 -3.638 1.00 93.62 373 THR A O 1
ATOM 3080 N N . GLU A 1 374 ? 12.762 7.706 -2.505 1.00 94.69 374 GLU A N 1
ATOM 3081 C CA . GLU A 1 374 ? 12.875 7.149 -1.167 1.00 94.69 374 GLU A CA 1
ATOM 3082 C C . GLU A 1 374 ? 11.791 7.782 -0.309 1.00 94.69 374 GLU A C 1
ATOM 3084 O O . GLU A 1 374 ? 11.594 8.997 -0.306 1.00 94.69 374 GLU A O 1
ATOM 3089 N N . THR A 1 375 ? 11.009 6.949 0.370 1.00 95.69 375 THR A N 1
ATOM 3090 C CA . THR A 1 375 ? 9.975 7.427 1.284 1.00 95.69 375 THR A CA 1
ATOM 3091 C C . THR A 1 375 ? 10.018 6.675 2.597 1.00 95.69 375 THR A C 1
ATOM 3093 O O . THR A 1 375 ? 9.911 5.451 2.635 1.00 95.69 375 THR A O 1
ATOM 3096 N N . ILE A 1 376 ? 10.111 7.429 3.687 1.00 96.25 376 ILE A N 1
ATOM 3097 C CA . ILE A 1 376 ? 10.059 6.928 5.054 1.00 96.25 376 ILE A CA 1
ATOM 3098 C C . ILE A 1 376 ? 8.714 7.319 5.656 1.00 96.25 376 ILE A C 1
ATOM 3100 O O . ILE A 1 376 ? 8.391 8.498 5.799 1.00 96.25 376 ILE A O 1
ATOM 3104 N N . TYR A 1 377 ? 7.946 6.317 6.062 1.00 95.94 377 TYR A N 1
ATOM 3105 C CA . TYR A 1 377 ? 6.673 6.461 6.751 1.00 95.94 377 TYR A CA 1
ATOM 3106 C C . TYR A 1 377 ? 6.849 6.051 8.204 1.00 95.94 377 TYR A C 1
ATOM 3108 O O . TYR A 1 377 ? 7.183 4.904 8.479 1.00 95.94 377 TYR A O 1
ATOM 3116 N N . ASN A 1 378 ? 6.561 6.940 9.145 1.00 97.00 378 ASN A N 1
ATOM 3117 C CA . ASN A 1 378 ? 6.540 6.643 10.570 1.00 97.00 378 ASN A CA 1
ATOM 3118 C C . ASN A 1 378 ? 5.137 6.880 11.122 1.00 97.00 378 ASN A C 1
ATOM 3120 O O . ASN A 1 378 ? 4.558 7.946 10.943 1.00 97.00 378 ASN A O 1
ATOM 3124 N N . GLU A 1 379 ? 4.596 5.893 11.824 1.00 95.94 379 GLU A N 1
ATOM 3125 C CA . GLU A 1 379 ? 3.293 5.957 12.477 1.00 95.94 379 GLU A CA 1
ATOM 3126 C C . GLU A 1 379 ? 3.456 5.581 13.946 1.00 95.94 379 GLU A C 1
ATOM 3128 O O . GLU A 1 379 ? 3.823 4.452 14.278 1.00 95.94 379 GLU A O 1
ATOM 3133 N N . ALA A 1 380 ? 3.120 6.512 14.832 1.00 94.69 380 ALA A N 1
ATOM 3134 C CA . ALA A 1 380 ? 2.958 6.250 16.253 1.00 94.69 380 ALA A CA 1
ATOM 3135 C C . ALA A 1 380 ? 1.482 6.384 16.613 1.00 94.69 380 ALA A C 1
ATOM 3137 O O . ALA A 1 380 ? 0.823 7.364 16.270 1.00 94.69 380 ALA A O 1
ATOM 3138 N N . LYS A 1 381 ? 0.944 5.392 17.315 1.00 93.38 381 LYS A N 1
ATOM 3139 C CA . LYS A 1 381 ? -0.466 5.356 17.690 1.00 93.38 381 LYS A CA 1
ATOM 3140 C C . LYS A 1 381 ? -0.629 4.852 19.112 1.00 93.38 381 LYS A C 1
ATOM 3142 O O . LYS A 1 381 ? -0.063 3.828 19.487 1.00 93.38 381 LYS A O 1
ATOM 3147 N N . TYR A 1 382 ? -1.473 5.537 19.872 1.00 92.56 382 TYR A N 1
ATOM 3148 C CA . TYR A 1 382 ? -1.809 5.176 21.238 1.00 92.56 382 TYR A CA 1
ATOM 3149 C C . TYR A 1 382 ? -3.322 5.142 21.431 1.00 92.56 382 TYR A C 1
ATOM 3151 O O . TYR A 1 382 ? -4.040 6.089 21.100 1.00 92.56 382 TYR A O 1
ATOM 3159 N N . ASN A 1 383 ? -3.815 4.029 21.964 1.00 89.31 383 ASN A N 1
ATOM 3160 C CA . ASN A 1 383 ? -5.205 3.906 22.365 1.00 89.31 383 ASN A CA 1
ATOM 3161 C C . ASN A 1 383 ? -5.383 4.493 23.773 1.00 89.31 383 ASN A C 1
ATOM 3163 O O . ASN A 1 383 ? -5.123 3.815 24.768 1.00 89.31 383 ASN A O 1
ATOM 3167 N N . LEU A 1 384 ? -5.783 5.767 23.827 1.00 90.06 384 LEU A N 1
ATOM 3168 C CA . LEU A 1 384 ? -5.967 6.537 25.061 1.00 90.06 384 LEU A CA 1
ATOM 3169 C C . LEU A 1 384 ? -7.072 5.941 25.931 1.00 90.06 384 LEU A C 1
ATOM 3171 O O . LEU A 1 384 ? -6.957 5.910 27.153 1.00 90.06 384 LEU A O 1
ATOM 3175 N N . TYR A 1 385 ? -8.139 5.454 25.300 1.00 89.31 385 TYR A N 1
ATOM 3176 C CA . TYR A 1 385 ? -9.264 4.862 26.002 1.00 89.31 385 TYR A CA 1
ATOM 3177 C C . TYR A 1 385 ? -9.933 3.802 25.142 1.00 89.31 385 TYR A C 1
ATOM 3179 O O . TYR A 1 385 ? -10.312 4.084 24.013 1.00 89.31 385 TYR A O 1
ATOM 3187 N N . ASN A 1 386 ? -10.137 2.602 25.685 1.00 84.75 386 ASN A N 1
ATOM 3188 C CA . ASN A 1 386 ? -10.709 1.486 24.939 1.00 84.75 386 ASN A CA 1
ATOM 3189 C C . ASN A 1 386 ? -11.725 0.714 25.783 1.00 84.75 386 ASN A C 1
ATOM 3191 O O . ASN A 1 386 ? -11.352 -0.093 26.635 1.00 84.75 386 ASN A O 1
ATOM 3195 N N . ASN A 1 387 ? -13.014 0.932 25.533 1.00 85.25 387 ASN A N 1
ATOM 3196 C CA . ASN A 1 387 ? -14.088 0.123 26.096 1.00 85.25 387 ASN A CA 1
ATOM 3197 C C . ASN A 1 387 ? -15.113 -0.270 25.008 1.00 85.25 387 ASN A C 1
ATOM 3199 O O . ASN A 1 387 ? -14.991 0.083 23.838 1.00 85.25 387 ASN A O 1
ATOM 3203 N N . LYS A 1 388 ? -16.159 -1.023 25.377 1.00 77.81 388 LYS A N 1
ATOM 3204 C CA . LYS A 1 388 ? -17.167 -1.519 24.414 1.00 77.81 388 LYS A CA 1
ATOM 3205 C C . LYS A 1 388 ? -17.995 -0.419 23.722 1.00 77.81 388 LYS A C 1
ATOM 3207 O O . LYS A 1 388 ? -18.625 -0.710 22.704 1.00 77.81 388 LYS A O 1
ATOM 3212 N N . LYS A 1 389 ? -18.057 0.790 24.289 1.00 81.81 389 LYS A N 1
ATOM 3213 C CA . LYS A 1 389 ? -18.836 1.934 23.788 1.00 81.81 389 LYS A CA 1
ATOM 3214 C C . LYS A 1 389 ? -17.968 3.040 23.190 1.00 81.81 389 LYS A C 1
ATOM 3216 O O . LYS A 1 389 ? -18.403 3.678 22.248 1.00 81.81 389 LYS A O 1
ATOM 3221 N N . VAL A 1 390 ? -16.783 3.287 23.727 1.00 85.69 390 VAL A N 1
ATOM 3222 C CA . VAL A 1 390 ? -15.914 4.414 23.395 1.00 85.69 390 VAL A CA 1
ATOM 3223 C C . VAL A 1 390 ? -14.519 3.873 23.120 1.00 85.69 390 VAL A C 1
ATOM 3225 O O . VAL A 1 390 ? -13.973 3.116 23.922 1.00 85.69 390 VAL A O 1
ATOM 3228 N N . ASN A 1 391 ? -13.934 4.297 22.008 1.00 85.38 391 ASN A N 1
ATOM 3229 C CA . ASN A 1 391 ? -12.545 4.030 21.674 1.00 85.38 391 ASN A CA 1
ATOM 3230 C C . ASN A 1 391 ? -11.898 5.329 21.174 1.00 85.38 391 ASN A C 1
ATOM 3232 O O . ASN A 1 391 ? -12.309 5.852 20.141 1.00 85.38 391 ASN A O 1
ATOM 3236 N N . LEU A 1 392 ? -10.931 5.858 21.922 1.00 87.50 392 LEU A N 1
ATOM 3237 C CA . LEU A 1 392 ? -10.239 7.115 21.644 1.00 87.50 392 LEU A CA 1
ATOM 3238 C C . LEU A 1 392 ? -8.783 6.830 21.289 1.00 87.50 392 LEU A C 1
ATOM 3240 O O . LEU A 1 392 ? -8.029 6.263 22.077 1.00 87.50 392 LEU A O 1
ATOM 3244 N N . ILE A 1 393 ? -8.382 7.253 20.099 1.00 88.38 393 ILE A N 1
ATOM 3245 C CA . ILE A 1 393 ? -7.076 6.961 19.527 1.00 88.38 393 ILE A CA 1
ATOM 3246 C C . ILE A 1 393 ? -6.386 8.276 19.194 1.00 88.38 393 ILE A C 1
ATOM 3248 O O . ILE A 1 393 ? -6.909 9.056 18.406 1.00 88.38 393 ILE A O 1
ATOM 3252 N N . SER A 1 394 ? -5.184 8.466 19.729 1.00 90.75 394 SER A N 1
ATOM 3253 C CA . SER A 1 394 ? -4.237 9.457 19.221 1.00 90.75 394 SER A CA 1
ATOM 3254 C C . SER A 1 394 ? -3.277 8.774 18.251 1.00 90.75 394 SER A C 1
ATOM 3256 O O . SER A 1 394 ? -2.834 7.645 18.496 1.00 90.75 394 SER A O 1
ATOM 3258 N N . LYS A 1 395 ? -2.990 9.422 17.125 1.00 91.25 395 LYS A N 1
ATOM 3259 C CA . LYS A 1 395 ? -2.063 8.926 16.107 1.00 91.25 395 LYS A CA 1
ATOM 3260 C C . LYS A 1 395 ? -1.292 10.091 15.502 1.00 91.25 395 LYS A C 1
ATOM 3262 O O . LYS A 1 395 ? -1.895 11.093 15.137 1.00 91.25 395 LYS A O 1
ATOM 3267 N N . VAL A 1 396 ? 0.007 9.917 15.309 1.00 91.19 396 VAL A N 1
ATOM 3268 C CA . VAL A 1 396 ? 0.853 10.823 14.531 1.00 91.19 396 VAL A CA 1
ATOM 3269 C C . VAL A 1 396 ? 1.479 10.030 13.394 1.00 91.19 396 VAL A C 1
ATOM 3271 O O . VAL A 1 396 ? 2.075 8.980 13.631 1.00 91.19 396 VAL A O 1
ATOM 3274 N N . ASN A 1 397 ? 1.318 10.534 12.174 1.00 90.81 397 ASN A N 1
ATOM 3275 C CA . ASN A 1 397 ? 2.013 10.045 10.989 1.00 90.81 397 ASN A CA 1
ATOM 3276 C C . ASN A 1 397 ? 3.055 11.084 10.557 1.00 90.81 397 ASN A C 1
ATOM 3278 O O . ASN A 1 397 ? 2.739 12.267 10.493 1.00 90.81 397 ASN A O 1
ATOM 3282 N N . LEU A 1 398 ? 4.268 10.651 10.246 1.00 91.62 398 LEU A N 1
ATOM 3283 C CA . LEU A 1 398 ? 5.334 11.454 9.652 1.00 91.62 398 LEU A CA 1
ATOM 3284 C C . LEU A 1 398 ? 5.767 10.757 8.365 1.00 91.62 398 LEU A C 1
ATOM 3286 O O . LEU A 1 398 ? 6.114 9.579 8.398 1.00 91.62 398 LEU A O 1
ATOM 3290 N N . ILE A 1 399 ? 5.739 11.476 7.251 1.00 92.19 399 ILE A N 1
ATOM 3291 C CA . ILE A 1 399 ? 6.161 10.989 5.942 1.00 92.19 399 ILE A CA 1
ATOM 3292 C C . ILE A 1 399 ? 7.275 11.903 5.456 1.00 92.19 399 ILE A C 1
ATOM 3294 O O . ILE A 1 399 ? 7.100 13.118 5.424 1.00 92.19 399 ILE A O 1
ATOM 3298 N N . ILE A 1 400 ? 8.411 11.323 5.098 1.00 90.31 400 ILE A N 1
ATOM 3299 C CA . ILE A 1 400 ? 9.546 12.031 4.506 1.00 90.31 400 ILE A CA 1
ATOM 3300 C C . ILE A 1 400 ? 9.786 11.383 3.153 1.00 90.31 400 ILE A C 1
ATOM 3302 O O . ILE A 1 400 ? 10.002 10.176 3.104 1.00 90.31 400 ILE A O 1
ATOM 3306 N N . GLN A 1 401 ? 9.707 12.154 2.074 1.00 91.19 401 GLN A N 1
ATOM 3307 C CA . GLN A 1 401 ? 9.930 11.673 0.715 1.00 91.19 401 GLN A CA 1
ATOM 3308 C C . GLN A 1 401 ? 11.017 12.503 0.049 1.00 91.19 401 GLN A C 1
ATOM 3310 O O . GLN A 1 401 ? 10.888 13.724 -0.026 1.00 91.19 401 GLN A O 1
ATOM 3315 N N . SER A 1 402 ? 12.044 11.838 -0.464 1.00 89.00 402 SER A N 1
ATOM 3316 C CA . SER A 1 402 ? 13.007 12.417 -1.393 1.00 89.00 402 SER A CA 1
ATOM 3317 C C . SER A 1 402 ? 12.790 11.835 -2.786 1.00 89.00 402 SER A C 1
ATOM 3319 O O . SER A 1 402 ? 12.412 10.668 -2.957 1.00 89.00 402 SER A O 1
ATOM 3321 N N . LYS A 1 403 ? 12.999 12.666 -3.803 1.00 85.69 403 LYS A N 1
ATOM 3322 C CA . LYS A 1 403 ? 12.948 12.241 -5.197 1.00 85.69 403 LYS A CA 1
ATOM 3323 C C . LYS A 1 403 ? 14.088 12.870 -5.974 1.00 85.69 403 LYS A C 1
ATOM 3325 O O . LYS A 1 403 ? 14.205 14.088 -5.968 1.00 85.69 403 LYS A O 1
ATOM 3330 N N . GLU A 1 404 ? 14.842 12.023 -6.661 1.00 84.62 404 GLU A N 1
ATOM 3331 C CA . GLU A 1 404 ? 15.945 12.375 -7.555 1.00 84.62 404 GLU A CA 1
ATOM 3332 C C . GLU A 1 404 ? 15.530 12.013 -8.988 1.00 84.62 404 GLU A C 1
ATOM 3334 O O . GLU A 1 404 ? 15.020 10.914 -9.258 1.00 84.62 404 GLU A O 1
ATOM 3339 N N . ILE A 1 405 ? 15.698 12.960 -9.909 1.00 79.69 405 ILE A N 1
ATOM 3340 C CA . ILE A 1 405 ? 15.354 12.806 -11.323 1.00 79.69 405 ILE A CA 1
ATOM 3341 C C . ILE A 1 405 ? 16.612 13.021 -12.153 1.00 79.69 405 ILE A C 1
ATOM 3343 O O . ILE A 1 405 ? 17.035 14.159 -12.336 1.00 79.69 405 ILE A O 1
ATOM 3347 N N . ASN A 1 406 ? 17.140 11.940 -12.731 1.00 76.06 406 ASN A N 1
ATOM 3348 C CA . ASN A 1 406 ? 18.314 12.003 -13.599 1.00 76.06 406 ASN A CA 1
ATOM 3349 C C . ASN A 1 406 ? 17.886 11.776 -15.041 1.00 76.06 406 ASN A C 1
ATOM 3351 O O . ASN A 1 406 ? 17.488 10.670 -15.422 1.00 76.06 406 ASN A O 1
ATOM 3355 N N . SER A 1 407 ? 17.950 12.835 -15.844 1.00 70.69 407 SER A N 1
ATOM 3356 C CA . SER A 1 407 ? 17.649 12.799 -17.271 1.00 70.69 407 SER A CA 1
ATOM 3357 C C . SER A 1 407 ? 18.937 12.837 -18.085 1.00 70.69 407 SER A C 1
ATOM 3359 O O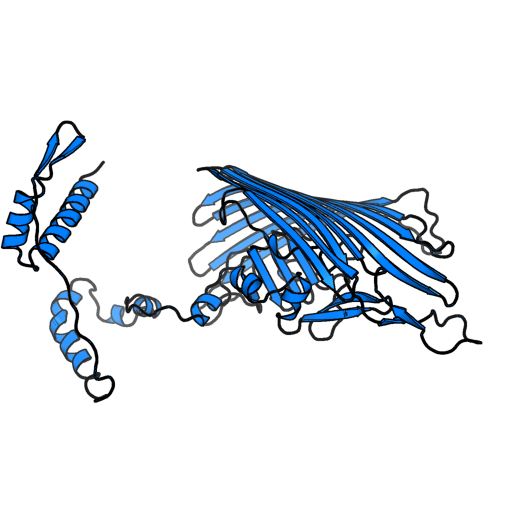 . SER A 1 407 ? 19.831 13.628 -17.822 1.00 70.69 407 SER A O 1
ATOM 3361 N N . THR A 1 408 ? 19.017 12.003 -19.118 1.00 63.50 408 THR A N 1
ATOM 3362 C CA . THR A 1 408 ? 20.147 11.984 -20.070 1.00 63.50 408 THR A CA 1
ATOM 3363 C C . THR A 1 408 ? 20.054 13.070 -21.151 1.00 63.50 408 THR A C 1
ATOM 3365 O O . THR A 1 408 ? 20.805 13.029 -22.123 1.00 63.50 408 THR A O 1
ATOM 3368 N N . ASN A 1 409 ? 19.113 14.012 -21.038 1.00 57.53 409 ASN A N 1
ATOM 3369 C CA . ASN A 1 409 ? 18.939 15.096 -22.001 1.00 57.53 409 ASN A CA 1
ATOM 3370 C C . ASN A 1 409 ? 19.443 16.432 -21.432 1.00 57.53 409 ASN A C 1
ATOM 3372 O O . ASN A 1 409 ? 18.988 16.844 -20.367 1.00 57.53 409 ASN A O 1
ATOM 3376 N N . ALA A 1 410 ? 20.340 17.102 -22.162 1.00 43.91 410 ALA A N 1
ATOM 3377 C CA . ALA A 1 410 ? 20.860 18.430 -21.825 1.00 43.91 410 ALA A CA 1
ATOM 3378 C C . ALA A 1 410 ? 19.847 19.560 -22.108 1.00 43.91 410 ALA A C 1
ATOM 3380 O O . ALA A 1 410 ? 19.963 20.628 -21.519 1.00 43.91 410 ALA A O 1
ATOM 3381 N N . ASP A 1 411 ? 18.831 19.309 -22.948 1.00 45.91 411 ASP A N 1
ATOM 3382 C CA . ASP A 1 411 ? 17.856 20.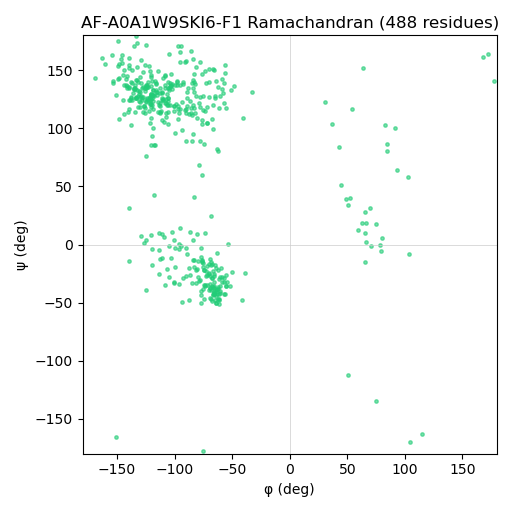322 -23.394 1.00 45.91 411 ASP A CA 1
ATOM 3383 C C . ASP A 1 411 ? 16.505 20.268 -22.645 1.00 45.91 411 ASP A C 1
ATOM 3385 O O . ASP A 1 411 ? 15.574 21.009 -22.960 1.00 45.91 411 ASP A O 1
ATOM 3389 N N . THR A 1 412 ? 16.355 19.392 -21.640 1.00 45.25 412 THR A N 1
ATOM 3390 C CA . THR A 1 412 ? 15.153 19.361 -20.782 1.00 45.25 412 THR A CA 1
ATOM 3391 C C . THR A 1 412 ? 15.370 20.100 -19.468 1.00 45.25 412 THR A C 1
ATOM 3393 O O . THR A 1 412 ? 16.380 19.893 -18.811 1.00 45.25 412 THR A O 1
ATOM 3396 N N . ILE A 1 413 ? 14.335 20.824 -19.028 1.00 47.69 413 ILE A N 1
ATOM 3397 C CA . ILE A 1 413 ? 14.174 21.592 -17.767 1.00 47.69 413 ILE A CA 1
ATOM 3398 C C . ILE A 1 413 ? 14.441 20.765 -16.472 1.00 47.69 413 ILE A C 1
ATOM 3400 O O . ILE A 1 413 ? 14.331 21.274 -15.363 1.00 47.69 413 ILE A O 1
ATOM 3404 N N . TYR A 1 414 ? 14.795 19.479 -16.583 1.00 47.72 414 TYR A N 1
ATOM 3405 C CA . TYR A 1 414 ? 14.971 18.527 -15.479 1.00 47.72 414 TYR A CA 1
ATOM 3406 C C . TYR A 1 414 ? 16.414 17.998 -15.379 1.00 47.72 414 TYR A C 1
ATOM 3408 O O . TYR A 1 414 ? 16.611 16.791 -15.217 1.00 47.72 414 TYR A O 1
ATOM 3416 N N . SER A 1 415 ? 17.426 18.859 -15.522 1.00 46.91 415 SER A N 1
ATOM 3417 C CA . SER A 1 415 ? 18.787 18.506 -15.102 1.00 46.91 415 SER A CA 1
ATOM 3418 C C . SER A 1 415 ? 18.797 18.387 -13.575 1.00 46.91 415 SER A C 1
ATOM 3420 O O . SER A 1 415 ? 18.622 19.396 -12.902 1.00 46.91 415 SER A O 1
ATOM 3422 N N . GLU A 1 416 ? 18.907 17.153 -13.074 1.00 53.69 416 GLU A N 1
ATOM 3423 C CA . GLU A 1 416 ? 19.067 16.775 -11.657 1.00 53.69 416 GLU A CA 1
ATOM 3424 C C . GLU A 1 416 ? 18.174 17.565 -10.689 1.00 53.69 416 GLU A C 1
ATOM 3426 O O . GLU A 1 416 ? 18.577 18.556 -10.093 1.00 53.69 416 GLU A O 1
ATOM 3431 N N . ILE A 1 417 ? 16.924 17.112 -10.532 1.00 58.53 417 ILE A N 1
ATOM 3432 C CA . ILE A 1 417 ? 16.016 17.681 -9.528 1.00 58.53 417 ILE A CA 1
ATOM 3433 C C . ILE A 1 417 ? 15.974 16.780 -8.305 1.00 58.53 417 ILE A C 1
ATOM 3435 O O . ILE A 1 417 ? 15.440 15.669 -8.382 1.00 58.53 417 ILE A O 1
ATOM 3439 N N . GLU A 1 418 ? 16.465 17.300 -7.183 1.00 61.88 418 GLU A N 1
ATOM 3440 C CA . GLU A 1 418 ? 16.234 16.748 -5.855 1.00 61.88 418 GLU A CA 1
ATOM 3441 C C . GLU A 1 418 ? 15.146 17.542 -5.130 1.00 61.88 418 GLU A C 1
ATOM 3443 O O . GLU A 1 418 ? 15.269 18.741 -4.880 1.00 61.88 418 GLU A O 1
ATOM 3448 N N . ASN A 1 419 ? 14.055 16.859 -4.785 1.00 72.38 419 ASN A N 1
ATOM 3449 C CA . ASN A 1 419 ? 12.970 17.434 -3.996 1.00 72.38 419 ASN A CA 1
ATOM 3450 C C . ASN A 1 419 ? 12.827 16.664 -2.686 1.00 72.38 419 ASN A C 1
ATOM 3452 O O . ASN A 1 419 ? 12.633 15.446 -2.709 1.00 72.38 419 ASN A O 1
ATOM 3456 N N . LEU A 1 420 ? 12.837 17.379 -1.558 1.00 79.44 420 LEU A N 1
ATOM 3457 C CA . LEU A 1 420 ? 12.520 16.828 -0.243 1.00 79.44 420 LEU A CA 1
ATOM 3458 C C . LEU A 1 420 ? 11.148 17.330 0.205 1.00 79.44 420 LEU A C 1
ATOM 3460 O O . LEU A 1 420 ? 10.890 18.532 0.261 1.00 79.44 420 LEU A O 1
ATOM 3464 N N . THR A 1 421 ? 10.264 16.398 0.546 1.00 81.56 421 THR A N 1
ATOM 3465 C CA . THR A 1 421 ? 8.940 16.691 1.092 1.00 81.56 421 THR A CA 1
ATOM 3466 C C . THR A 1 421 ? 8.779 16.061 2.465 1.00 81.56 421 THR A C 1
ATOM 3468 O O . THR A 1 421 ? 9.001 14.861 2.635 1.00 81.56 421 THR A O 1
ATOM 3471 N N . VAL A 1 422 ? 8.339 16.853 3.441 1.00 82.69 422 VAL A N 1
ATOM 3472 C CA . VAL A 1 422 ? 8.034 16.387 4.799 1.00 82.69 422 VAL A CA 1
ATOM 3473 C C . VAL A 1 422 ? 6.569 16.654 5.103 1.00 82.69 422 VAL A C 1
ATOM 3475 O O . VAL A 1 422 ? 6.103 17.780 4.984 1.00 82.69 422 VAL A O 1
ATOM 3478 N N . LYS A 1 423 ? 5.848 15.611 5.514 1.00 84.81 423 LYS A N 1
ATOM 3479 C CA . LYS A 1 423 ? 4.411 15.626 5.788 1.00 84.81 423 LYS A CA 1
ATOM 3480 C C . LYS A 1 423 ? 4.135 15.078 7.181 1.00 84.81 423 LYS A C 1
ATOM 3482 O O . LYS A 1 423 ? 4.347 13.894 7.440 1.00 84.81 423 LYS A O 1
ATOM 3487 N N . ILE A 1 424 ? 3.644 15.923 8.087 1.00 85.69 424 ILE A N 1
ATOM 3488 C CA . ILE A 1 424 ? 3.294 15.539 9.467 1.00 85.69 424 ILE A CA 1
ATOM 3489 C C . ILE A 1 424 ? 1.779 15.594 9.631 1.00 85.69 424 ILE A C 1
ATOM 3491 O O . ILE A 1 424 ? 1.172 16.631 9.395 1.00 85.69 424 ILE A O 1
ATOM 3495 N N . LYS A 1 425 ? 1.176 14.480 10.055 1.00 86.12 425 LYS A N 1
ATOM 3496 C CA . LYS A 1 425 ? -0.269 14.283 10.211 1.00 86.12 425 LYS A CA 1
ATOM 3497 C C . LYS A 1 425 ? -0.643 13.824 11.633 1.00 86.12 425 LYS A C 1
ATOM 3499 O O . LYS A 1 425 ? -0.896 12.627 11.835 1.00 86.12 425 LYS A O 1
ATOM 3504 N N . PRO A 1 426 ? -0.646 14.705 12.654 1.00 87.50 426 PRO A N 1
ATOM 3505 C CA . PRO A 1 426 ? -1.231 14.385 13.951 1.00 87.50 426 PRO A CA 1
ATOM 3506 C C . PRO A 1 426 ? -2.758 14.305 13.843 1.00 87.50 426 PRO A C 1
ATOM 3508 O O . PRO A 1 426 ? -3.404 15.088 13.148 1.00 87.50 426 PRO A O 1
ATOM 3511 N N . SER A 1 427 ? -3.337 13.331 14.536 1.00 86.25 427 SER A N 1
ATOM 3512 C CA . SER A 1 427 ? -4.755 13.010 14.444 1.00 86.25 427 SER A CA 1
ATOM 3513 C C . SER A 1 427 ? -5.317 12.473 15.754 1.00 86.25 427 SER A C 1
ATOM 3515 O O . SER A 1 427 ? -4.669 11.698 16.465 1.00 86.25 427 SER A O 1
ATOM 3517 N N . LEU A 1 428 ? -6.559 12.854 16.041 1.00 86.56 428 LEU A N 1
ATOM 3518 C CA . LEU A 1 428 ? -7.343 12.330 17.150 1.00 86.56 428 LEU A CA 1
ATOM 3519 C C . LEU A 1 428 ? -8.622 11.710 16.592 1.00 86.56 428 LEU A C 1
ATOM 3521 O O . LEU A 1 428 ? -9.347 12.343 15.834 1.00 86.56 428 LEU A O 1
ATOM 3525 N N . LEU A 1 429 ? -8.891 10.458 16.955 1.00 85.94 429 LEU A N 1
ATOM 3526 C CA . LEU A 1 429 ? -10.015 9.679 16.444 1.00 85.94 429 LEU A CA 1
ATOM 3527 C C . LEU A 1 429 ? -10.846 9.142 17.607 1.00 85.94 429 LEU A C 1
ATOM 3529 O O . LEU A 1 429 ? -10.369 8.318 18.389 1.00 85.94 429 LEU A O 1
ATOM 3533 N N . LEU A 1 430 ? -12.105 9.561 17.683 1.00 85.19 430 LEU A N 1
ATOM 3534 C CA . LEU A 1 430 ? -13.087 9.079 18.646 1.00 85.19 430 LEU A CA 1
ATOM 3535 C C . LEU A 1 430 ? -14.109 8.192 17.939 1.00 85.19 430 LEU A C 1
ATOM 3537 O O . LEU A 1 430 ? -14.828 8.629 17.046 1.00 85.19 430 LEU A O 1
ATOM 3541 N N . TYR A 1 431 ? -14.219 6.951 18.391 1.00 82.25 431 TYR A N 1
ATOM 3542 C CA . TYR A 1 431 ? -15.271 6.026 17.996 1.00 82.25 431 TYR A CA 1
ATOM 3543 C C . TYR A 1 431 ? -16.259 5.887 19.144 1.00 82.25 431 TYR A C 1
ATOM 3545 O O . TYR A 1 431 ? -15.874 5.489 20.245 1.00 82.25 431 TYR A O 1
ATOM 3553 N N . TYR A 1 432 ? -17.531 6.166 18.880 1.00 85.00 432 TYR A N 1
ATOM 3554 C CA . TYR A 1 432 ? -18.595 6.060 19.866 1.00 85.00 432 TYR A CA 1
ATOM 3555 C C . TYR A 1 432 ? -19.742 5.186 19.361 1.00 85.00 432 TYR A C 1
ATOM 3557 O O . TYR A 1 432 ? -20.396 5.470 18.362 1.00 85.00 432 TYR A O 1
ATOM 3565 N N . LYS A 1 433 ? -20.013 4.099 20.075 1.00 84.38 433 LYS A N 1
ATOM 3566 C CA . LYS A 1 433 ? -21.129 3.192 19.836 1.00 84.38 433 LYS A CA 1
ATOM 3567 C C . LYS A 1 433 ? -22.250 3.527 20.813 1.00 84.38 433 LYS A C 1
ATOM 3569 O O . LYS A 1 433 ? -22.258 3.031 21.942 1.00 84.38 433 LYS A O 1
ATOM 3574 N N . PHE A 1 434 ? -23.206 4.329 20.351 1.00 80.44 434 PHE A N 1
ATOM 3575 C CA . PHE A 1 434 ? -24.391 4.684 21.130 1.00 80.44 434 PHE A CA 1
ATOM 3576 C C . PHE A 1 434 ? -25.242 3.437 21.419 1.00 80.44 434 PHE A C 1
ATOM 3578 O O . PHE A 1 434 ? -25.540 3.131 22.574 1.00 80.44 434 PHE A O 1
ATOM 3585 N N . ASN A 1 435 ? -25.549 2.647 20.382 1.00 78.88 435 ASN A N 1
ATOM 3586 C CA . ASN A 1 435 ? -26.223 1.351 20.508 1.00 78.88 435 ASN A CA 1
ATOM 3587 C C . ASN A 1 435 ? -25.818 0.387 19.363 1.00 78.88 435 ASN A C 1
ATOM 3589 O O . ASN A 1 435 ? -24.800 0.578 18.698 1.00 78.88 435 ASN A O 1
ATOM 3593 N N . HIS A 1 436 ? -26.543 -0.721 19.163 1.00 71.94 436 HIS A N 1
ATOM 3594 C CA . HIS A 1 436 ? -26.216 -1.690 18.104 1.00 71.94 436 HIS A CA 1
ATOM 3595 C C . HIS A 1 436 ? -26.515 -1.178 16.681 1.00 71.94 436 HIS A C 1
ATOM 3597 O O . HIS A 1 436 ? -25.948 -1.716 15.727 1.00 71.94 436 HIS A O 1
ATOM 3603 N N . ARG A 1 437 ? -27.351 -0.139 16.550 1.00 76.69 437 ARG A N 1
ATOM 3604 C CA . ARG A 1 437 ? -27.767 0.466 15.279 1.00 76.69 437 ARG A CA 1
ATOM 3605 C C . ARG A 1 437 ? -27.010 1.746 14.947 1.00 76.69 437 ARG A C 1
ATOM 3607 O O . ARG A 1 437 ? -26.752 1.984 13.779 1.00 76.69 437 ARG A O 1
ATOM 3614 N N . ILE A 1 438 ? -26.637 2.531 15.953 1.00 79.75 438 ILE A N 1
ATOM 3615 C CA . ILE A 1 438 ? -26.072 3.871 15.788 1.00 79.75 438 ILE A CA 1
ATOM 3616 C C . ILE A 1 438 ? -24.623 3.891 16.272 1.00 79.75 438 ILE A C 1
ATOM 3618 O O . ILE A 1 438 ? -24.330 3.572 17.434 1.00 79.75 438 ILE A O 1
ATOM 3622 N N . LYS A 1 439 ? -23.720 4.277 15.372 1.00 79.50 439 LYS A N 1
ATOM 3623 C CA . LYS A 1 439 ? -22.286 4.436 15.629 1.00 79.50 439 LYS A CA 1
ATOM 3624 C C . LYS A 1 439 ? -21.811 5.774 15.080 1.00 79.50 439 LYS A C 1
ATOM 3626 O O . LYS A 1 439 ? -22.173 6.128 13.969 1.00 79.50 439 LYS A O 1
ATOM 3631 N N . PHE A 1 440 ? -20.945 6.450 15.817 1.00 82.00 440 PHE A N 1
ATOM 3632 C CA . PHE A 1 440 ? -20.325 7.705 15.418 1.00 82.00 440 PHE A CA 1
ATOM 3633 C C . PHE A 1 440 ? -18.809 7.566 15.378 1.00 82.00 440 PHE A C 1
ATOM 3635 O O . PHE A 1 440 ? -18.204 6.869 16.200 1.00 82.00 440 PHE A O 1
ATOM 3642 N N . THR A 1 441 ? -18.203 8.272 14.436 1.00 79.81 441 THR A N 1
ATOM 3643 C CA . THR A 1 441 ? -16.768 8.487 14.355 1.00 79.81 441 THR A CA 1
ATOM 3644 C C . THR A 1 441 ? -16.522 9.971 14.185 1.00 79.81 441 THR A C 1
ATOM 3646 O O . THR A 1 441 ? -17.013 10.578 13.244 1.00 79.81 441 THR A O 1
ATOM 3649 N N . VAL A 1 442 ? -15.752 10.542 15.098 1.00 82.75 442 VAL A N 1
ATOM 3650 C CA . VAL A 1 442 ? -15.275 11.921 15.014 1.00 82.75 442 VAL A CA 1
ATOM 3651 C C . VAL A 1 442 ? -13.773 11.865 14.828 1.00 82.75 442 VAL A C 1
ATOM 3653 O O . VAL A 1 442 ? -13.098 11.090 15.512 1.00 82.75 442 VAL A O 1
ATOM 3656 N N . GLY A 1 443 ? -13.251 12.655 13.900 1.00 80.94 443 GLY A N 1
ATOM 3657 C CA . GLY A 1 443 ? -11.818 12.758 13.711 1.00 80.94 443 GLY A CA 1
ATOM 3658 C C . GLY A 1 443 ? -11.376 14.170 13.404 1.00 80.94 443 GLY A C 1
ATOM 3659 O O . GLY A 1 443 ? -12.067 14.923 12.723 1.00 80.94 443 GLY A O 1
ATOM 3660 N N . THR A 1 444 ? -10.202 14.505 13.912 1.00 79.75 444 THR A N 1
ATOM 3661 C CA . THR A 1 444 ? -9.488 15.726 13.565 1.00 79.75 444 THR A CA 1
ATOM 3662 C C . THR A 1 444 ? -8.099 15.341 13.090 1.00 79.75 444 THR A C 1
ATOM 3664 O O . THR A 1 444 ? -7.465 14.450 13.661 1.00 79.75 444 THR A O 1
ATOM 3667 N N . GLU A 1 445 ? -7.648 15.965 12.009 1.00 77.56 445 GLU A N 1
ATOM 3668 C CA . GLU A 1 445 ? -6.345 15.730 11.398 1.00 77.56 445 GLU A CA 1
ATOM 3669 C C . GLU A 1 445 ? -5.752 17.081 11.003 1.00 77.56 445 GLU A C 1
ATOM 3671 O O . GLU A 1 445 ? -6.385 17.861 10.290 1.00 77.56 445 GLU A O 1
ATOM 3676 N N . PHE A 1 446 ? -4.537 17.358 11.458 1.00 77.50 446 PHE A N 1
ATOM 3677 C CA . PHE A 1 446 ? -3.761 18.509 10.997 1.00 77.50 446 PHE A CA 1
ATOM 3678 C C . PHE A 1 446 ? -2.709 18.004 10.026 1.00 77.50 446 PHE A C 1
ATOM 3680 O O . PHE A 1 446 ? -2.226 16.890 10.201 1.00 77.50 446 PHE A O 1
ATOM 3687 N N . PHE A 1 447 ? -2.362 18.784 9.012 1.00 73.06 447 PHE A N 1
ATOM 3688 C CA . PHE A 1 447 ? -1.287 18.437 8.098 1.00 73.06 447 PHE A CA 1
ATOM 3689 C C . PHE A 1 447 ? -0.387 19.630 7.820 1.00 73.06 447 PHE A C 1
ATOM 3691 O O . PHE A 1 447 ? -0.850 20.746 7.583 1.00 73.06 447 PHE A O 1
ATOM 3698 N N . VAL A 1 448 ? 0.912 19.362 7.890 1.00 73.25 448 VAL A N 1
ATOM 3699 C CA . VAL A 1 448 ? 1.973 20.299 7.537 1.00 73.25 448 VAL A CA 1
ATOM 3700 C C . VAL A 1 448 ? 2.795 19.638 6.450 1.00 73.25 448 VAL A C 1
ATOM 3702 O O . VAL A 1 448 ? 3.409 18.607 6.725 1.00 73.25 448 VAL A O 1
ATOM 3705 N N . ASP A 1 449 ? 2.777 20.227 5.257 1.00 71.38 449 ASP A N 1
ATOM 3706 C CA . ASP A 1 449 ? 3.543 19.789 4.095 1.00 71.38 449 ASP A CA 1
ATOM 3707 C C . ASP A 1 449 ? 4.624 20.833 3.823 1.00 71.38 449 ASP A C 1
ATOM 3709 O O . ASP A 1 449 ? 4.317 21.940 3.392 1.00 71.38 449 ASP A O 1
ATOM 3713 N N . ALA A 1 450 ? 5.878 20.504 4.115 1.00 69.88 450 ALA A N 1
ATOM 3714 C CA . ALA A 1 450 ? 7.024 21.359 3.831 1.00 69.88 450 ALA A CA 1
ATOM 3715 C C . ALA A 1 450 ? 7.763 20.844 2.594 1.00 69.88 450 ALA A C 1
ATOM 3717 O O . ALA A 1 450 ? 7.996 19.637 2.471 1.00 69.88 450 ALA A O 1
ATOM 3718 N N . PHE A 1 451 ? 8.141 21.764 1.710 1.00 68.88 451 PHE A N 1
ATOM 3719 C CA . PHE A 1 451 ? 8.877 21.487 0.483 1.00 68.88 451 PHE A CA 1
ATOM 3720 C C . PHE A 1 451 ? 10.208 22.222 0.541 1.00 68.88 451 PHE A C 1
ATOM 3722 O O . PHE A 1 451 ? 10.245 23.437 0.721 1.00 68.88 451 PHE A O 1
ATOM 3729 N N . MET A 1 452 ? 11.299 21.479 0.393 1.00 63.41 452 MET A N 1
ATOM 3730 C CA . MET A 1 452 ? 12.627 22.057 0.233 1.00 63.41 452 MET A CA 1
ATOM 3731 C C . MET A 1 452 ? 13.089 21.786 -1.191 1.00 63.41 452 MET A C 1
ATOM 3733 O O . MET A 1 452 ? 13.049 20.644 -1.659 1.00 63.41 452 MET A O 1
ATOM 3737 N N . LYS A 1 453 ? 13.472 22.863 -1.872 1.00 59.25 453 LYS A N 1
ATOM 3738 C CA . LYS A 1 453 ? 13.984 22.858 -3.237 1.00 59.25 453 LYS A CA 1
ATOM 3739 C C . LYS A 1 453 ? 15.490 23.102 -3.194 1.00 59.25 453 LYS A C 1
ATOM 3741 O O . LYS A 1 453 ? 15.929 23.947 -2.420 1.00 59.25 453 LYS A O 1
ATOM 3746 N N . ASP A 1 454 ? 16.251 22.397 -4.024 1.00 54.38 454 ASP A N 1
ATOM 3747 C CA . ASP A 1 454 ? 17.666 22.709 -4.236 1.00 54.38 454 ASP A CA 1
ATOM 3748 C C . ASP A 1 454 ? 17.813 24.095 -4.901 1.00 54.38 454 ASP A C 1
ATOM 3750 O O . ASP A 1 454 ? 17.189 24.383 -5.930 1.00 54.38 454 ASP A O 1
ATOM 3754 N N . GLU A 1 455 ? 18.603 24.975 -4.281 1.00 48.66 455 GLU A N 1
ATOM 3755 C CA . GLU A 1 455 ? 18.822 26.362 -4.714 1.00 48.66 455 GLU A CA 1
ATOM 3756 C C . GLU A 1 455 ? 19.584 26.453 -6.049 1.00 48.66 455 GLU A C 1
ATOM 3758 O O . GLU A 1 455 ? 19.521 27.485 -6.717 1.00 48.66 455 GLU A O 1
ATOM 3763 N N . ASN A 1 456 ? 20.243 25.374 -6.488 1.00 44.06 456 ASN A N 1
ATOM 3764 C CA . ASN A 1 456 ? 21.102 25.368 -7.678 1.00 44.06 456 ASN A CA 1
ATOM 3765 C C . ASN A 1 456 ? 20.370 25.152 -9.018 1.00 44.06 456 ASN A C 1
ATOM 3767 O O . ASN A 1 456 ? 21.017 25.070 -10.061 1.00 44.06 456 ASN A O 1
ATOM 3771 N N . ILE A 1 457 ? 19.035 25.061 -9.025 1.00 45.66 457 ILE A N 1
ATOM 3772 C CA . ILE A 1 457 ? 18.261 24.730 -10.233 1.00 45.66 457 ILE A CA 1
ATOM 3773 C C . ILE A 1 457 ? 17.557 25.980 -10.782 1.00 45.66 457 ILE A C 1
ATOM 3775 O O . ILE A 1 457 ? 16.516 26.420 -10.271 1.00 45.66 457 ILE A O 1
ATOM 3779 N N . GLU A 1 458 ? 18.098 26.544 -11.867 1.00 36.44 458 GLU A N 1
ATOM 3780 C CA . GLU A 1 458 ? 17.446 27.599 -12.649 1.00 36.44 458 GLU A CA 1
ATOM 3781 C C . GLU A 1 458 ? 16.264 27.029 -13.447 1.00 36.44 458 GLU A C 1
ATOM 3783 O O . GLU A 1 458 ? 16.412 26.189 -14.328 1.00 36.44 458 GLU A O 1
ATOM 3788 N N . TYR A 1 459 ? 15.059 27.521 -13.154 1.00 43.25 459 TYR A N 1
ATOM 3789 C CA . TYR A 1 459 ? 13.869 27.250 -13.962 1.00 43.25 459 TYR A CA 1
ATOM 3790 C C . TYR A 1 459 ? 13.687 28.412 -14.936 1.00 43.25 459 TYR A C 1
ATOM 3792 O O . TYR A 1 459 ? 13.372 29.527 -14.512 1.00 43.25 459 TYR A O 1
ATOM 3800 N N . THR A 1 460 ? 13.846 28.157 -16.230 1.00 39.03 460 THR A N 1
ATOM 3801 C CA . THR A 1 460 ? 13.514 29.089 -17.314 1.00 39.03 460 THR A CA 1
ATOM 3802 C C . THR A 1 460 ? 12.007 29.081 -17.583 1.00 39.03 460 THR A C 1
ATOM 3804 O O . THR A 1 460 ? 11.553 28.649 -18.633 1.00 39.03 460 THR A O 1
ATOM 3807 N N . GLU A 1 461 ? 11.194 29.585 -16.650 1.00 38.03 461 GLU A N 1
ATOM 3808 C CA . GLU A 1 461 ? 9.789 29.898 -16.951 1.00 38.03 461 GLU A CA 1
ATOM 3809 C C . GLU A 1 461 ? 9.327 31.213 -16.301 1.00 38.03 461 GLU A C 1
ATOM 3811 O O . GLU A 1 461 ? 9.441 31.432 -15.095 1.00 38.03 461 GLU A O 1
ATOM 3816 N N . LYS A 1 462 ? 8.812 32.118 -17.148 1.00 39.34 462 LYS A N 1
ATOM 3817 C CA . LYS A 1 462 ? 8.304 33.464 -16.825 1.00 39.34 462 LYS A CA 1
ATOM 3818 C C . LYS A 1 462 ? 6.915 33.419 -16.167 1.00 39.34 462 LYS A C 1
ATOM 3820 O O . LYS A 1 462 ? 5.968 34.029 -16.661 1.00 39.34 462 LYS A O 1
ATOM 3825 N N . SER A 1 463 ? 6.776 32.755 -15.030 1.00 38.66 463 SER A N 1
ATOM 3826 C CA . SER A 1 463 ? 5.591 32.897 -14.175 1.00 38.66 463 SER A CA 1
ATOM 3827 C C . SER A 1 463 ? 6.034 33.217 -12.757 1.00 38.66 463 SER A C 1
ATOM 3829 O O . SER A 1 463 ? 6.896 32.527 -12.220 1.00 38.66 463 SER A O 1
ATOM 3831 N N . LYS A 1 464 ? 5.483 34.296 -12.181 1.00 36.28 464 LYS A N 1
ATOM 3832 C CA . LYS A 1 464 ? 5.781 34.794 -10.828 1.00 36.28 464 LYS A CA 1
ATOM 3833 C C . LYS A 1 464 ? 5.927 33.627 -9.837 1.00 36.28 464 LYS A C 1
ATOM 3835 O O . LYS A 1 464 ? 4.939 32.976 -9.513 1.00 36.28 464 LYS A O 1
ATOM 3840 N N . LYS A 1 465 ? 7.163 33.377 -9.392 1.00 42.09 465 LYS A N 1
ATOM 3841 C CA . LYS A 1 465 ? 7.499 32.435 -8.321 1.00 42.09 465 LYS A CA 1
ATOM 3842 C C . LYS A 1 465 ? 7.031 33.034 -6.997 1.00 42.09 465 LYS A C 1
ATOM 3844 O O . LYS A 1 465 ? 7.655 33.963 -6.496 1.00 42.09 465 LYS A O 1
ATOM 3849 N N . GLU A 1 466 ? 5.933 32.533 -6.452 1.00 45.62 466 GLU A N 1
ATOM 3850 C CA . GLU A 1 466 ? 5.731 32.576 -5.006 1.00 45.62 466 GLU A CA 1
ATOM 3851 C C . GLU A 1 466 ? 6.333 31.288 -4.439 1.00 45.62 466 GLU A C 1
ATOM 3853 O O . GLU A 1 466 ? 5.862 30.191 -4.743 1.00 45.62 466 GLU A O 1
ATOM 3858 N N . ASP A 1 467 ? 7.410 31.414 -3.664 1.00 53.06 467 ASP A N 1
ATOM 3859 C CA . ASP A 1 467 ? 8.059 30.283 -2.999 1.00 53.06 467 ASP A CA 1
ATOM 3860 C C . ASP A 1 467 ? 7.194 29.832 -1.811 1.00 53.06 467 ASP A C 1
ATOM 3862 O O . ASP A 1 467 ? 7.344 30.283 -0.673 1.00 53.06 467 ASP A O 1
ATOM 3866 N N . ILE A 1 468 ? 6.224 28.955 -2.077 1.00 51.91 468 ILE A N 1
ATOM 3867 C CA . ILE A 1 468 ? 5.441 28.308 -1.021 1.00 51.91 468 ILE A CA 1
ATOM 3868 C C . ILE A 1 468 ? 6.294 27.187 -0.416 1.00 51.91 468 ILE A C 1
ATOM 3870 O O . ILE A 1 468 ? 6.244 26.037 -0.844 1.00 51.91 468 ILE A O 1
ATOM 3874 N N . ASN A 1 469 ? 7.072 27.532 0.609 1.00 62.59 469 ASN A N 1
ATOM 3875 C CA . ASN A 1 469 ? 7.961 26.588 1.299 1.00 62.59 469 ASN A CA 1
ATOM 3876 C C . ASN A 1 469 ? 7.209 25.606 2.215 1.00 62.59 469 ASN A C 1
ATOM 3878 O O . ASN A 1 469 ? 7.717 24.532 2.539 1.00 62.59 469 ASN A O 1
ATOM 3882 N N . ALA A 1 470 ? 5.994 25.956 2.650 1.00 64.25 470 ALA A N 1
ATOM 3883 C CA . ALA A 1 470 ? 5.163 25.083 3.470 1.00 64.25 470 ALA A CA 1
ATOM 3884 C C . ALA A 1 470 ? 3.665 25.369 3.306 1.00 64.25 470 ALA A C 1
ATOM 3886 O O . ALA A 1 470 ? 3.232 26.520 3.267 1.00 64.25 470 ALA A O 1
ATOM 3887 N N . LEU A 1 471 ? 2.869 24.302 3.274 1.00 68.00 471 LEU A N 1
ATOM 3888 C CA . LEU A 1 471 ? 1.414 24.321 3.294 1.00 68.00 471 LEU A CA 1
ATOM 3889 C C . LEU A 1 471 ? 0.920 23.787 4.638 1.00 68.00 471 LEU A C 1
ATOM 3891 O O . LEU A 1 471 ? 1.227 22.663 5.040 1.00 68.00 471 LEU A O 1
ATOM 3895 N N . PHE A 1 472 ? 0.109 24.592 5.316 1.00 74.94 472 PHE A N 1
ATOM 3896 C CA . PHE A 1 472 ? -0.536 24.235 6.573 1.00 74.94 472 PHE A CA 1
ATOM 3897 C C . PHE A 1 472 ? -2.022 24.082 6.339 1.00 74.94 472 PHE A C 1
ATOM 3899 O O . PHE A 1 472 ? -2.664 24.962 5.771 1.00 74.94 472 PHE A O 1
ATOM 3906 N N . ASN A 1 473 ? -2.585 22.987 6.819 1.00 74.19 473 ASN A N 1
ATOM 3907 C CA . ASN A 1 473 ? -4.009 22.756 6.712 1.00 74.19 473 ASN A CA 1
ATOM 3908 C C . ASN A 1 473 ? -4.514 21.949 7.907 1.00 74.19 473 ASN A C 1
ATOM 3910 O O . ASN A 1 473 ? -3.791 21.180 8.544 1.00 74.19 473 ASN A O 1
ATOM 3914 N N . ALA A 1 474 ? -5.800 22.100 8.191 1.00 77.69 474 ALA A N 1
ATOM 3915 C CA . ALA A 1 474 ? -6.494 21.351 9.220 1.00 77.69 474 ALA A CA 1
ATOM 3916 C C . ALA A 1 474 ? -7.814 20.837 8.659 1.00 77.69 474 ALA A C 1
ATOM 3918 O O . ALA A 1 474 ? -8.500 21.531 7.911 1.00 77.69 474 ALA A O 1
ATOM 3919 N N . SER A 1 475 ? -8.181 19.620 9.036 1.00 77.94 475 SER A N 1
ATOM 3920 C CA . SER A 1 475 ? -9.457 19.016 8.678 1.00 77.94 475 SER A CA 1
ATOM 3921 C C . SER A 1 475 ? -10.100 18.396 9.910 1.00 77.94 475 SER A C 1
ATOM 3923 O O . SER A 1 475 ? -9.437 17.852 10.795 1.00 77.94 475 SER A O 1
ATOM 3925 N N . SER A 1 476 ? -11.416 18.519 10.000 1.00 81.25 476 SER A N 1
ATOM 3926 C CA . SER A 1 476 ? -12.224 17.900 11.045 1.00 81.25 476 SER A CA 1
ATOM 3927 C C . SER A 1 476 ? -13.469 17.330 10.397 1.00 81.25 476 SER A C 1
ATOM 3929 O O . SER A 1 476 ? -14.043 17.953 9.507 1.00 81.25 476 SER A O 1
ATOM 3931 N N . TYR A 1 477 ? -13.878 16.143 10.823 1.00 79.31 477 TYR A N 1
ATOM 3932 C CA . TYR A 1 477 ? -15.030 15.466 10.248 1.00 79.31 477 TYR A CA 1
ATOM 3933 C C . TYR A 1 477 ? -15.785 14.663 11.307 1.00 79.31 477 TYR A C 1
ATOM 3935 O O . TYR A 1 477 ? -15.242 14.229 12.330 1.00 79.31 477 TYR A O 1
ATOM 3943 N N . ILE A 1 478 ? -17.064 14.443 11.021 1.00 80.88 478 ILE A N 1
ATOM 3944 C CA . ILE A 1 478 ? -17.966 13.602 11.798 1.00 80.88 478 ILE A CA 1
ATOM 3945 C C . ILE A 1 478 ? -18.661 12.670 10.810 1.00 80.88 478 ILE A C 1
ATOM 3947 O O . ILE A 1 478 ? -19.208 13.120 9.811 1.00 80.88 478 ILE A O 1
ATOM 3951 N N . GLN A 1 479 ? -18.639 11.376 11.101 1.00 76.81 479 GLN A N 1
ATOM 3952 C CA . GLN A 1 479 ? -19.314 10.334 10.335 1.00 76.81 479 GLN A CA 1
ATOM 3953 C C . GLN A 1 479 ? -20.250 9.564 11.268 1.00 76.81 479 GLN A C 1
ATOM 3955 O O . GLN A 1 479 ? -19.866 9.205 12.386 1.00 76.81 479 GLN A O 1
ATOM 3960 N N . GLY A 1 480 ? -21.476 9.298 10.822 1.00 78.19 480 GLY A N 1
ATOM 3961 C CA . GLY A 1 480 ? -22.502 8.637 11.622 1.00 78.19 480 GLY A CA 1
ATOM 3962 C C . GLY A 1 480 ? -23.152 7.510 10.841 1.00 78.19 480 GLY A C 1
ATOM 3963 O O . GLY A 1 480 ? -23.798 7.752 9.837 1.00 78.19 480 GLY A O 1
ATOM 3964 N N . VAL A 1 481 ? -23.034 6.277 11.329 1.00 75.19 481 VAL A N 1
ATOM 3965 C CA . VAL A 1 481 ? -23.674 5.126 10.693 1.00 75.19 481 VAL A CA 1
ATOM 3966 C C . VAL A 1 481 ? -24.909 4.702 11.470 1.00 75.19 481 VAL A C 1
ATOM 3968 O O . VAL A 1 481 ? -24.816 4.289 12.631 1.00 75.19 481 VAL A O 1
ATOM 3971 N N . PHE A 1 482 ? -26.049 4.748 10.787 1.00 79.81 482 PHE A N 1
ATOM 3972 C CA . PHE A 1 482 ? -27.368 4.372 11.270 1.00 79.81 482 PHE A CA 1
ATOM 3973 C C . PHE A 1 482 ? -27.843 3.121 10.532 1.00 79.81 482 PHE A C 1
ATOM 3975 O O . PHE A 1 482 ? -28.104 3.135 9.331 1.00 79.81 482 PHE A O 1
ATOM 3982 N N . ARG A 1 483 ? -27.973 2.016 11.263 1.00 73.44 483 ARG A N 1
ATOM 3983 C CA . ARG A 1 483 ? -28.549 0.776 10.740 1.00 73.44 483 ARG A CA 1
ATOM 3984 C C . ARG A 1 483 ? -30.061 0.822 10.865 1.00 73.44 483 ARG A C 1
ATOM 3986 O O . ARG A 1 483 ? -30.587 0.773 11.981 1.00 73.44 483 ARG A O 1
ATOM 3993 N N . LEU A 1 484 ? -30.738 0.903 9.728 1.00 76.50 484 LEU A N 1
ATOM 3994 C CA . LEU A 1 484 ? -32.184 0.750 9.630 1.00 76.50 484 LEU A CA 1
ATOM 3995 C C . LEU A 1 484 ? -32.501 -0.695 9.226 1.00 76.50 484 LEU A C 1
ATOM 3997 O O . LEU A 1 484 ? -31.611 -1.472 8.889 1.00 76.50 484 LEU A O 1
ATOM 4001 N N . ASN A 1 485 ? -33.776 -1.072 9.279 1.00 74.50 485 ASN A N 1
ATOM 4002 C CA . ASN A 1 485 ? -34.185 -2.456 9.018 1.00 74.50 485 ASN A CA 1
ATOM 4003 C C . ASN A 1 485 ? -33.937 -2.891 7.561 1.00 74.50 485 ASN A C 1
ATOM 4005 O O . ASN A 1 485 ? -33.739 -4.074 7.307 1.00 74.50 485 ASN A O 1
ATOM 4009 N N . PHE A 1 486 ? -33.943 -1.945 6.617 1.00 73.19 486 PHE A N 1
ATOM 4010 C CA . PHE A 1 486 ? -33.881 -2.232 5.178 1.00 73.19 486 PHE A CA 1
ATOM 4011 C C . PHE A 1 486 ? -32.592 -1.749 4.504 1.00 73.19 486 PHE A C 1
ATOM 4013 O O . PHE A 1 486 ? -32.195 -2.296 3.481 1.00 73.19 486 PHE A O 1
ATOM 4020 N N . PHE A 1 487 ? -31.934 -0.732 5.062 1.00 69.62 487 PHE A N 1
ATOM 4021 C CA . PHE A 1 487 ? -30.696 -0.167 4.532 1.00 69.62 487 PHE A CA 1
ATOM 4022 C C . PHE A 1 487 ? -29.883 0.498 5.650 1.00 69.62 487 PHE A C 1
ATOM 4024 O O . PHE A 1 487 ? -30.398 0.787 6.730 1.00 69.62 487 PHE A O 1
ATOM 4031 N N . ASN A 1 488 ? -28.600 0.744 5.396 1.00 69.62 488 ASN A N 1
ATOM 4032 C CA . ASN A 1 488 ? -27.759 1.542 6.283 1.00 69.62 488 ASN A CA 1
ATOM 4033 C C . ASN A 1 488 ? -27.655 2.962 5.720 1.00 69.62 488 ASN A C 1
ATOM 4035 O O . ASN A 1 488 ? -27.465 3.127 4.518 1.00 69.62 488 ASN A O 1
ATOM 4039 N N . LEU A 1 489 ? -27.747 3.961 6.592 1.00 75.00 489 LEU A N 1
ATOM 4040 C CA . LEU A 1 489 ? -27.392 5.345 6.292 1.00 75.00 489 LEU A CA 1
ATOM 4041 C C . LEU A 1 489 ? -26.017 5.617 6.913 1.00 75.00 489 LEU A C 1
ATOM 4043 O O . LEU A 1 489 ? -25.782 5.215 8.056 1.00 75.00 489 LEU A O 1
ATOM 4047 N N . THR A 1 490 ? -25.110 6.240 6.170 1.00 69.31 490 THR A N 1
ATOM 4048 C CA . THR A 1 490 ? -23.711 6.484 6.569 1.00 69.31 490 THR A CA 1
ATOM 4049 C C . THR A 1 490 ? -23.323 7.934 6.419 1.00 69.31 490 THR A C 1
ATOM 4051 O O . THR A 1 490 ? -23.796 8.522 5.421 1.00 69.31 490 THR A O 1
#